Protein AF-0000000072589222 (afdb_homodimer)

Structure (mmCIF, N/CA/C/O backbone):
data_AF-0000000072589222-model_v1
#
loop_
_entity.id
_entity.type
_entity.pdbx_description
1 polymer 'DJ-1/PfpI family protein'
#
loop_
_atom_site.group_PDB
_atom_site.id
_atom_site.type_symbol
_atom_site.label_atom_id
_atom_site.label_alt_id
_atom_site.label_comp_id
_atom_site.label_asym_id
_atom_site.label_entity_id
_atom_site.label_seq_id
_atom_site.pdbx_PDB_ins_code
_atom_site.Cartn_x
_atom_site.Cartn_y
_atom_site.Cartn_z
_atom_site.occupancy
_atom_site.B_iso_or_equiv
_atom_site.auth_seq_id
_atom_site.auth_comp_id
_atom_site.auth_asym_id
_atom_site.auth_atom_id
_atom_site.pdbx_PDB_model_num
ATOM 1 N N . MET A 1 1 ? -36.094 -3.955 10.281 1 25.36 1 MET A N 1
ATOM 2 C CA . MET A 1 1 ? -35.562 -2.604 10.297 1 25.36 1 MET A CA 1
ATOM 3 C C . MET A 1 1 ? -34.875 -2.281 8.969 1 25.36 1 MET A C 1
ATOM 5 O O . MET A 1 1 ? -34.156 -3.121 8.414 1 25.36 1 MET A O 1
ATOM 9 N N . SER A 1 2 ? -35.438 -1.505 8.078 1 30.78 2 SER A N 1
ATOM 10 C CA . SER A 1 2 ? -35.094 -1.108 6.723 1 30.78 2 SER A CA 1
ATOM 11 C C . SER A 1 2 ? -33.594 -0.794 6.609 1 30.78 2 SER A C 1
ATOM 13 O O . SER A 1 2 ? -33 -0.174 7.504 1 30.78 2 SER A O 1
ATOM 15 N N . ALA A 1 3 ? -32.75 -1.677 6.184 1 41.47 3 ALA A N 1
ATOM 16 C CA . ALA A 1 3 ? -31.359 -1.342 5.984 1 41.47 3 ALA A CA 1
ATOM 17 C C . ALA A 1 3 ? -31.188 0.138 5.652 1 41.47 3 ALA A C 1
ATOM 19 O O . ALA A 1 3 ? -31.531 0.581 4.559 1 41.47 3 ALA A O 1
ATOM 20 N N . THR A 1 4 ? -31.688 1.06 6.32 1 39.47 4 THR A N 1
ATOM 21 C CA . THR A 1 4 ? -31.703 2.492 6.043 1 39.47 4 THR A CA 1
ATOM 22 C C . THR A 1 4 ? -30.438 2.914 5.305 1 39.47 4 THR A C 1
ATOM 24 O O . THR A 1 4 ? -29.328 2.76 5.824 1 39.47 4 THR A O 1
ATOM 27 N N . ALA A 1 5 ? -30.453 2.99 3.908 1 55.91 5 ALA A N 1
ATOM 28 C CA . ALA A 1 5 ? -29.469 3.211 2.846 1 55.91 5 ALA A CA 1
ATOM 29 C C . ALA A 1 5 ? -28.5 4.336 3.215 1 55.91 5 ALA A C 1
ATOM 31 O O . ALA A 1 5 ? -28.906 5.5 3.291 1 55.91 5 ALA A O 1
ATOM 32 N N . ARG A 1 6 ? -27.391 4.113 4.078 1 79.19 6 ARG A N 1
ATOM 33 C CA . ARG A 1 6 ? -26.406 5.129 4.43 1 79.19 6 ARG A CA 1
ATOM 34 C C . ARG A 1 6 ? -25.766 5.723 3.18 1 79.19 6 ARG A C 1
ATOM 36 O O . ARG A 1 6 ? -25.609 5.035 2.166 1 79.19 6 ARG A O 1
ATOM 43 N N . ARG A 1 7 ? -25.656 7.074 3.16 1 90.44 7 ARG A N 1
ATOM 44 C CA . ARG A 1 7 ? -25 7.75 2.051 1 90.44 7 ARG A CA 1
ATOM 45 C C . ARG A 1 7 ? -23.578 7.23 1.859 1 90.44 7 ARG A C 1
ATOM 47 O O . ARG A 1 7 ? -22.953 6.758 2.811 1 90.44 7 ARG A O 1
ATOM 54 N N . PRO A 1 8 ? -23.125 7.254 0.68 1 95.56 8 PRO A N 1
ATOM 55 C CA . PRO A 1 8 ? -21.734 6.824 0.454 1 95.56 8 PRO A CA 1
ATOM 56 C C . PRO A 1 8 ? -20.719 7.684 1.207 1 95.56 8 PRO A C 1
ATOM 58 O O . PRO A 1 8 ? -20.906 8.898 1.323 1 95.56 8 PRO A O 1
ATOM 61 N N . LEU A 1 9 ? -19.734 7.004 1.786 1 97.56 9 LEU A N 1
ATOM 62 C CA . LEU A 1 9 ? -18.609 7.727 2.369 1 97.56 9 LEU A CA 1
ATOM 63 C C . LEU A 1 9 ? -17.734 8.336 1.281 1 97.56 9 LEU A C 1
ATOM 65 O O . LEU A 1 9 ? -17.297 7.633 0.369 1 97.56 9 LEU A O 1
ATOM 69 N N . LYS A 1 10 ? -17.531 9.641 1.323 1 98.44 10 LYS A N 1
ATOM 70 C CA . LYS A 1 10 ? -16.656 10.328 0.386 1 98.44 10 LYS A CA 1
ATOM 71 C C . LYS A 1 10 ? -15.266 10.531 0.986 1 98.44 10 LYS A C 1
ATOM 73 O O . LYS A 1 10 ? -15.109 11.242 1.979 1 98.44 10 LYS A O 1
ATOM 78 N N . THR A 1 11 ? -14.312 9.875 0.414 1 98.75 11 THR A N 1
ATOM 79 C CA . THR A 1 11 ? -12.93 10.008 0.874 1 98.75 11 THR A CA 1
ATOM 80 C C . THR A 1 11 ? -12.055 10.633 -0.21 1 98.75 11 THR A C 1
ATOM 82 O O . THR A 1 11 ? -12.094 10.211 -1.366 1 98.75 11 THR A O 1
ATOM 85 N N . GLY A 1 12 ? -11.328 11.672 0.093 1 98.81 12 GLY A N 1
ATOM 86 C CA . GLY A 1 12 ? -10.352 12.289 -0.792 1 98.81 12 GLY A CA 1
ATOM 87 C C . GLY A 1 12 ? -8.922 11.914 -0.454 1 98.81 12 GLY A C 1
ATOM 88 O O . GLY A 1 12 ? -8.562 11.812 0.721 1 98.81 12 GLY A O 1
ATOM 89 N N . PHE A 1 13 ? -8.148 11.641 -1.458 1 98.88 13 PHE A N 1
ATOM 90 C CA . PHE A 1 13 ? -6.723 11.367 -1.36 1 98.88 13 PHE A CA 1
ATOM 91 C C . PHE A 1 13 ? -5.922 12.391 -2.15 1 98.88 13 PHE A C 1
ATOM 93 O O . PHE A 1 13 ? -6.105 12.539 -3.359 1 98.88 13 PHE A O 1
ATOM 100 N N . LEU A 1 14 ? -5.016 13.07 -1.516 1 98.88 14 LEU A N 1
ATOM 101 C CA . LEU A 1 14 ? -4.195 14.039 -2.234 1 98.88 14 LEU A CA 1
ATOM 102 C C . LEU A 1 14 ? -3.096 13.336 -3.025 1 98.88 14 LEU A C 1
ATOM 104 O O . LEU A 1 14 ? -2.238 12.664 -2.445 1 98.88 14 LEU A O 1
ATOM 108 N N . LEU A 1 15 ? -3.172 13.469 -4.293 1 98.81 15 LEU A N 1
ATOM 109 C CA . LEU A 1 15 ? -2.082 13.031 -5.156 1 98.81 15 LEU A CA 1
ATOM 110 C C . LEU A 1 15 ? -1.144 14.188 -5.48 1 98.81 15 LEU A C 1
ATOM 112 O O . LEU A 1 15 ? -1.459 15.352 -5.195 1 98.81 15 LEU A O 1
ATOM 116 N N . ALA A 1 16 ? 0.009 13.891 -5.957 1 98.81 16 ALA A N 1
ATOM 117 C CA . ALA A 1 16 ? 1.021 14.828 -6.441 1 98.81 16 ALA A CA 1
ATOM 118 C C . ALA A 1 16 ? 2.148 14.094 -7.16 1 98.81 16 ALA A C 1
ATOM 120 O O . ALA A 1 16 ? 2.43 12.93 -6.859 1 98.81 16 ALA A O 1
ATOM 121 N N . PRO A 1 17 ? 2.746 14.781 -8.211 1 98.56 17 PRO A N 1
ATOM 122 C CA . PRO A 1 17 ? 4.008 14.203 -8.68 1 98.56 17 PRO A CA 1
ATOM 123 C C . PRO A 1 17 ? 5 13.945 -7.551 1 98.56 17 PRO A C 1
ATOM 125 O O . PRO A 1 17 ? 5.293 14.852 -6.766 1 98.56 17 PRO A O 1
ATOM 128 N N . GLY A 1 18 ? 5.391 12.719 -7.387 1 98.06 18 GLY A N 1
ATOM 129 C CA . GLY A 1 18 ? 6.387 12.391 -6.375 1 98.06 18 GLY A CA 1
ATOM 130 C C . GLY A 1 18 ? 5.777 12.008 -5.039 1 98.06 18 GLY A C 1
ATOM 131 O O . GLY A 1 18 ? 6.496 11.82 -4.055 1 98.06 18 GLY A O 1
ATOM 132 N N . VAL A 1 19 ? 4.469 11.852 -5.012 1 98.44 19 VAL A N 1
ATOM 133 C CA . VAL A 1 19 ? 3.844 11.414 -3.768 1 98.44 19 VAL A CA 1
ATOM 134 C C . VAL A 1 19 ? 4.352 10.023 -3.396 1 98.44 19 VAL A C 1
ATOM 136 O O . VAL A 1 19 ? 4.543 9.172 -4.27 1 98.44 19 VAL A O 1
ATOM 139 N N . ALA A 1 20 ? 4.652 9.82 -2.094 1 97.56 20 ALA A N 1
ATOM 140 C CA . ALA A 1 20 ? 4.902 8.461 -1.628 1 97.56 20 ALA A CA 1
ATOM 141 C C . ALA A 1 20 ? 3.621 7.633 -1.647 1 97.56 20 ALA A C 1
ATOM 143 O O . ALA A 1 20 ? 2.834 7.672 -0.7 1 97.56 20 ALA A O 1
ATOM 144 N N . VAL A 1 21 ? 3.48 6.875 -2.619 1 96.38 21 VAL A N 1
ATOM 145 C CA . VAL A 1 21 ? 2.189 6.254 -2.898 1 96.38 21 VAL A CA 1
ATOM 146 C C . VAL A 1 21 ? 1.855 5.238 -1.809 1 96.38 21 VAL A C 1
ATOM 148 O O . VAL A 1 21 ? 0.686 5.043 -1.47 1 96.38 21 VAL A O 1
ATOM 151 N N . MET A 1 22 ? 2.879 4.625 -1.154 1 96.94 22 MET A N 1
ATOM 152 C CA . MET A 1 22 ? 2.65 3.656 -0.087 1 96.94 22 MET A CA 1
ATOM 153 C C . MET A 1 22 ? 1.888 4.289 1.071 1 96.94 22 MET A C 1
ATOM 155 O O . MET A 1 22 ? 1.197 3.598 1.819 1 96.94 22 MET A O 1
ATOM 159 N N . ASP A 1 23 ? 1.94 5.613 1.195 1 98 23 ASP A N 1
ATOM 160 C CA . ASP A 1 23 ? 1.307 6.324 2.301 1 98 23 ASP A CA 1
ATOM 161 C C . ASP A 1 23 ? -0.205 6.414 2.104 1 98 23 ASP A C 1
ATOM 163 O O . ASP A 1 23 ? -0.941 6.742 3.037 1 98 23 ASP A O 1
ATOM 167 N N . LEU A 1 24 ? -0.661 6.16 0.897 1 98.12 24 LEU A N 1
ATOM 168 C CA . LEU A 1 24 ? -2.07 6.355 0.579 1 98.12 24 LEU A CA 1
ATOM 169 C C . LEU A 1 24 ? -2.812 5.023 0.549 1 98.12 24 LEU A C 1
ATOM 171 O O . LEU A 1 24 ? -4.027 4.98 0.749 1 98.12 24 LEU A O 1
ATOM 175 N N . PHE A 1 25 ? -2.094 3.963 0.367 1 96.44 25 PHE A N 1
ATOM 176 C CA . PHE A 1 25 ? -2.73 2.725 -0.06 1 96.44 25 PHE A CA 1
ATOM 177 C C . PHE A 1 25 ? -3.457 2.059 1.103 1 96.44 25 PHE A C 1
ATOM 179 O O . PHE A 1 25 ? -4.492 1.415 0.91 1 96.44 25 PHE A O 1
ATOM 186 N N . GLY A 1 26 ? -2.887 2.201 2.322 1 97.56 26 GLY A N 1
ATOM 187 C CA . GLY A 1 26 ? -3.617 1.651 3.453 1 97.56 26 GLY A CA 1
ATOM 188 C C . GLY A 1 26 ? -5.02 2.209 3.586 1 97.56 26 GLY A C 1
ATOM 189 O O . GLY A 1 26 ? -5.992 1.453 3.646 1 97.56 26 GLY A O 1
ATOM 190 N N . ALA A 1 27 ? -5.117 3.51 3.559 1 98.69 27 ALA A N 1
ATOM 191 C CA . ALA A 1 27 ? -6.418 4.164 3.654 1 98.69 27 ALA A CA 1
ATOM 192 C C . ALA A 1 27 ? -7.273 3.859 2.43 1 98.69 27 ALA A C 1
ATOM 194 O O . ALA A 1 27 ? -8.484 3.658 2.545 1 98.69 27 ALA A O 1
ATOM 195 N N . HIS A 1 28 ? -6.637 3.85 1.26 1 98.62 28 HIS A N 1
ATOM 196 C CA . HIS A 1 28 ? -7.359 3.527 0.034 1 98.62 28 HIS A CA 1
ATOM 197 C C . HIS A 1 28 ? -7.996 2.145 0.118 1 98.62 28 HIS A C 1
ATOM 199 O O . HIS A 1 28 ? -9.156 1.965 -0.271 1 98.62 28 HIS A O 1
ATOM 205 N N . ALA A 1 29 ? -7.27 1.186 0.642 1 97.94 29 ALA A N 1
ATOM 206 C CA . ALA A 1 29 ? -7.797 -0.168 0.797 1 97.94 29 ALA A CA 1
ATOM 207 C C . ALA A 1 29 ? -8.961 -0.194 1.782 1 97.94 29 ALA A C 1
ATOM 209 O O . ALA A 1 29 ? -10.039 -0.712 1.471 1 97.94 29 ALA A O 1
ATOM 210 N N . VAL A 1 30 ? -8.766 0.419 2.934 1 98.62 30 VAL A N 1
ATOM 211 C CA . VAL A 1 30 ? -9.758 0.367 4.004 1 98.62 30 VAL A CA 1
ATOM 212 C C . VAL A 1 30 ? -11.055 1.014 3.537 1 98.62 30 VAL A C 1
ATOM 214 O O . VAL A 1 30 ? -12.117 0.386 3.576 1 98.62 30 VAL A O 1
ATOM 217 N N . PHE A 1 31 ? -10.977 2.197 3.027 1 98.69 31 PHE A N 1
ATOM 218 C CA . PHE A 1 31 ? -12.195 2.881 2.6 1 98.69 31 PHE A CA 1
ATOM 219 C C . PHE A 1 31 ? -12.742 2.254 1.326 1 98.69 31 PHE A C 1
ATOM 221 O O . PHE A 1 31 ? -13.961 2.211 1.126 1 98.69 31 PHE A O 1
ATOM 228 N N . GLY A 1 32 ? -11.859 1.776 0.474 1 97.69 32 GLY A N 1
ATOM 229 C CA . GLY A 1 32 ? -12.273 1.148 -0.768 1 97.69 32 GLY A CA 1
ATOM 230 C C . GLY A 1 32 ? -13.047 -0.14 -0.554 1 97.69 32 GLY A C 1
ATOM 231 O O . GLY A 1 32 ? -13.914 -0.492 -1.357 1 97.69 32 GLY A O 1
ATOM 232 N N . PHE A 1 33 ? -12.758 -0.86 0.523 1 96.62 33 PHE A N 1
ATOM 233 C CA . PHE A 1 33 ? -13.422 -2.129 0.797 1 96.62 33 PHE A CA 1
ATOM 234 C C . PHE A 1 33 ? -14.586 -1.932 1.761 1 96.62 33 PHE A C 1
ATOM 236 O O . PHE A 1 33 ? -15.328 -2.873 2.045 1 96.62 33 PHE A O 1
ATOM 243 N N . ALA A 1 34 ? -14.734 -0.696 2.277 1 96.25 34 ALA A N 1
ATOM 244 C CA . ALA A 1 34 ? -15.93 -0.373 3.053 1 96.25 34 ALA A CA 1
ATOM 245 C C . ALA A 1 34 ? -17.156 -0.254 2.148 1 96.25 34 ALA A C 1
ATOM 247 O O . ALA A 1 34 ? -17.062 0.28 1.04 1 96.25 34 ALA A O 1
ATOM 248 N N . PRO A 1 35 ? -18.297 -0.755 2.602 1 91.88 35 PRO A N 1
ATOM 249 C CA . PRO A 1 35 ? -19.5 -0.629 1.779 1 91.88 35 PRO A CA 1
ATOM 250 C C . PRO A 1 35 ? -19.891 0.825 1.524 1 91.88 35 PRO A C 1
ATOM 252 O O . PRO A 1 35 ? -19.734 1.675 2.404 1 91.88 35 PRO A O 1
ATOM 255 N N . GLN A 1 36 ? -20.375 1.144 0.3 1 94.06 36 GLN A N 1
ATOM 256 C CA . GLN A 1 36 ? -20.875 2.463 -0.059 1 94.06 36 GLN A CA 1
ATOM 257 C C . GLN A 1 36 ? -19.812 3.533 0.117 1 94.06 36 GLN A C 1
ATOM 259 O O . GLN A 1 36 ? -20.016 4.504 0.852 1 94.06 36 GLN A O 1
ATOM 264 N N . SER A 1 37 ? -18.781 3.352 -0.605 1 96.12 37 SER A N 1
ATOM 265 C CA . SER A 1 37 ? -17.672 4.281 -0.547 1 96.12 37 SER A CA 1
ATOM 266 C C . SER A 1 37 ? -17.391 4.91 -1.91 1 96.12 37 SER A C 1
ATOM 268 O O . SER A 1 37 ? -17.531 4.246 -2.941 1 96.12 37 SER A O 1
ATOM 270 N N . GLU A 1 38 ? -17.094 6.172 -1.915 1 97.5 38 GLU A N 1
ATOM 271 C CA . GLU A 1 38 ? -16.609 6.938 -3.064 1 97.5 38 GLU A CA 1
ATOM 272 C C . GLU A 1 38 ? -15.211 7.484 -2.826 1 97.5 38 GLU A C 1
ATOM 274 O O . GLU A 1 38 ? -14.984 8.234 -1.872 1 97.5 38 GLU A O 1
ATOM 279 N N . LEU A 1 39 ? -14.305 7.086 -3.658 1 98.56 39 LEU A N 1
ATOM 280 C CA . LEU A 1 39 ? -12.914 7.5 -3.518 1 98.56 39 LEU A CA 1
ATOM 281 C C . LEU A 1 39 ? -12.57 8.586 -4.531 1 98.56 39 LEU A C 1
ATOM 283 O O . LEU A 1 39 ? -12.836 8.438 -5.727 1 98.56 39 LEU A O 1
ATOM 287 N N . HIS A 1 40 ? -12.039 9.648 -4.098 1 98.75 40 HIS A N 1
ATOM 288 C CA . HIS A 1 40 ? -11.602 10.75 -4.941 1 98.75 40 HIS A CA 1
ATOM 289 C C . HIS A 1 40 ? -10.086 10.945 -4.852 1 98.75 40 HIS A C 1
ATOM 291 O O . HIS A 1 40 ? -9.57 11.352 -3.809 1 98.75 40 HIS A O 1
ATOM 297 N N . LEU A 1 41 ? -9.383 10.617 -5.91 1 98.81 41 LEU A N 1
ATOM 298 C CA . LEU A 1 41 ? -7.965 10.93 -6.031 1 98.81 41 LEU A CA 1
ATOM 299 C C . LEU A 1 41 ? -7.762 12.336 -6.574 1 98.81 41 LEU A C 1
ATOM 301 O O . LEU A 1 41 ? -8.102 12.617 -7.73 1 98.81 41 LEU A O 1
ATOM 305 N N . LEU A 1 42 ? -7.133 13.172 -5.773 1 98.88 42 LEU A N 1
ATOM 306 C CA . LEU A 1 42 ? -7.238 14.609 -5.98 1 98.88 42 LEU A CA 1
ATOM 307 C C . LEU A 1 42 ? -5.906 15.188 -6.445 1 98.88 42 LEU A C 1
ATOM 309 O O . LEU A 1 42 ? -4.871 14.953 -5.824 1 98.88 42 LEU A O 1
ATOM 313 N N . TRP A 1 43 ? -5.922 15.953 -7.508 1 98.88 43 TRP A N 1
ATOM 314 C CA . TRP A 1 43 ? -4.777 16.734 -7.961 1 98.88 43 TRP A CA 1
ATOM 315 C C . TRP A 1 43 ? -5.223 17.891 -8.859 1 98.88 43 TRP A C 1
ATOM 317 O O . TRP A 1 43 ? -6.422 18.094 -9.062 1 98.88 43 TRP A O 1
ATOM 327 N N . LYS A 1 44 ? -4.254 18.703 -9.312 1 98.75 44 LYS A N 1
ATOM 328 C CA . LYS A 1 44 ? -4.543 19.891 -10.109 1 98.75 44 LYS A CA 1
ATOM 329 C C . LYS A 1 44 ? -5.168 19.516 -11.453 1 98.75 44 LYS A C 1
ATOM 331 O O . LYS A 1 44 ? -6.082 20.188 -11.93 1 98.75 44 LYS A O 1
ATOM 336 N N . THR A 1 45 ? -4.605 18.484 -12.055 1 98.25 45 THR A N 1
ATOM 337 C CA . THR A 1 45 ? -5.074 17.969 -13.344 1 98.25 45 THR A CA 1
ATOM 338 C C . THR A 1 45 ? -5.234 16.453 -13.305 1 98.25 45 THR A C 1
ATOM 340 O O . THR A 1 45 ? -4.844 15.812 -12.336 1 98.25 45 THR A O 1
ATOM 343 N N . ARG A 1 46 ? -5.781 15.898 -14.305 1 97.75 46 ARG A N 1
ATOM 344 C CA . ARG A 1 46 ? -5.969 14.453 -14.383 1 97.75 46 ARG A CA 1
ATOM 345 C C . ARG A 1 46 ? -4.891 13.805 -15.242 1 97.75 46 ARG A C 1
ATOM 347 O O . ARG A 1 46 ? -4.977 12.617 -15.57 1 97.75 46 ARG A O 1
ATOM 354 N N . GLU A 1 47 ? -3.904 14.625 -15.633 1 97.69 47 GLU A N 1
ATOM 355 C CA . GLU A 1 47 ? -2.771 14.07 -16.359 1 97.69 47 GLU A CA 1
ATOM 356 C C . GLU A 1 47 ? -1.989 13.078 -15.5 1 97.69 47 GLU A C 1
ATOM 358 O O . GLU A 1 47 ? -1.855 13.273 -14.289 1 97.69 47 GLU A O 1
ATOM 363 N N . PRO A 1 48 ? -1.504 12.023 -16.141 1 97.56 48 PRO A N 1
ATOM 364 C CA . PRO A 1 48 ? -0.712 11.062 -15.359 1 97.56 48 PRO A CA 1
ATOM 365 C C . PRO A 1 48 ? 0.473 11.719 -14.648 1 97.56 48 PRO A C 1
ATOM 367 O O . PRO A 1 48 ? 1.11 12.617 -15.203 1 97.56 48 PRO A O 1
ATOM 370 N N . ILE A 1 49 ? 0.727 11.273 -13.477 1 98.31 49 ILE A N 1
ATOM 371 C CA . ILE A 1 49 ? 1.91 11.664 -12.719 1 98.31 49 ILE A CA 1
ATOM 372 C C . ILE A 1 49 ? 2.652 10.414 -12.242 1 98.31 49 ILE A C 1
ATOM 374 O O . ILE A 1 49 ? 2.125 9.305 -12.328 1 98.31 49 ILE A O 1
ATOM 378 N N . SER A 1 50 ? 3.873 10.625 -11.828 1 98.12 50 SER A N 1
ATOM 379 C CA . SER A 1 50 ? 4.656 9.516 -11.289 1 98.12 50 SER A CA 1
ATOM 380 C C . SER A 1 50 ? 4.852 9.656 -9.781 1 98.12 50 SER A C 1
ATOM 382 O O . SER A 1 50 ? 5.258 10.719 -9.305 1 98.12 50 SER A O 1
ATOM 384 N N . ALA A 1 51 ? 4.523 8.625 -9.055 1 97.62 51 ALA A N 1
ATOM 385 C CA . ALA A 1 51 ? 4.688 8.57 -7.602 1 97.62 51 ALA A CA 1
ATOM 386 C C . ALA A 1 51 ? 6.129 8.25 -7.223 1 97.62 51 ALA A C 1
ATOM 388 O O . ALA A 1 51 ? 7.016 8.227 -8.086 1 97.62 51 ALA A O 1
ATOM 389 N N . LEU A 1 52 ? 6.367 8.164 -5.902 1 95.44 52 LEU A N 1
ATOM 390 C CA . LEU A 1 52 ? 7.625 7.703 -5.324 1 95.44 52 LEU A CA 1
ATOM 391 C C . LEU A 1 52 ? 7.402 6.5 -4.418 1 95.44 52 LEU A C 1
ATOM 393 O O . LEU A 1 52 ? 6.605 6.562 -3.48 1 95.44 52 LEU A O 1
ATOM 397 N N . PRO A 1 53 ? 8.289 5.438 -4.699 1 96 53 PRO A N 1
ATOM 398 C CA . PRO A 1 53 ? 9.062 5.141 -5.91 1 96 53 PRO A CA 1
ATOM 399 C C . PRO A 1 53 ? 8.211 5.207 -7.18 1 96 53 PRO A C 1
ATOM 401 O O . PRO A 1 53 ? 6.984 5.328 -7.098 1 96 53 PRO A O 1
ATOM 404 N N . PRO A 1 54 ? 8.805 5.148 -8.336 1 96.62 54 PRO A N 1
ATOM 405 C CA . PRO A 1 54 ? 8.078 5.41 -9.578 1 96.62 54 PRO A CA 1
ATOM 406 C C . PRO A 1 54 ? 6.898 4.457 -9.781 1 96.62 54 PRO A C 1
ATOM 408 O O . PRO A 1 54 ? 7.078 3.236 -9.773 1 96.62 54 PRO A O 1
ATOM 411 N N . PHE A 1 55 ? 5.781 4.992 -9.922 1 97.5 55 PHE A N 1
ATOM 412 C CA . PHE A 1 55 ? 4.488 4.355 -10.141 1 97.5 55 PHE A CA 1
ATOM 413 C C . PHE A 1 55 ? 3.537 5.301 -10.859 1 97.5 55 PHE A C 1
ATOM 415 O O . PHE A 1 55 ? 3.111 6.312 -10.297 1 97.5 55 PHE A O 1
ATOM 422 N N . PRO A 1 56 ? 3.246 5.023 -12.18 1 98.31 56 PRO A N 1
ATOM 423 C CA . PRO A 1 56 ? 2.354 5.93 -12.906 1 98.31 56 PRO A CA 1
ATOM 424 C C . PRO A 1 56 ? 0.915 5.875 -12.398 1 98.31 56 PRO A C 1
ATOM 426 O O . PRO A 1 56 ? 0.293 4.809 -12.406 1 98.31 56 PRO A O 1
ATOM 429 N N . ILE A 1 57 ? 0.385 7.004 -11.953 1 98.44 57 ILE A N 1
ATOM 430 C CA . ILE A 1 57 ? -0.967 7.137 -11.422 1 98.44 57 ILE A CA 1
ATOM 431 C C . ILE A 1 57 ? -1.615 8.406 -11.977 1 98.44 57 ILE A C 1
ATOM 433 O O . ILE A 1 57 ? -0.946 9.227 -12.609 1 98.44 57 ILE A O 1
ATOM 437 N N . ALA A 1 58 ? -2.924 8.5 -11.789 1 98.56 58 ALA A N 1
ATOM 438 C CA . ALA A 1 58 ? -3.639 9.695 -12.227 1 98.56 58 ALA A CA 1
ATOM 439 C C . ALA A 1 58 ? -4.766 10.047 -11.258 1 98.56 58 ALA A C 1
ATOM 441 O O . ALA A 1 58 ? -5.352 9.164 -10.633 1 98.56 58 ALA A O 1
ATOM 442 N N . ALA A 1 59 ? -5.016 11.359 -11.227 1 98.56 59 ALA A N 1
ATOM 443 C CA . ALA A 1 59 ? -6.148 11.828 -10.43 1 98.56 59 ALA A CA 1
ATOM 444 C C . ALA A 1 59 ? -7.473 11.469 -11.102 1 98.56 59 ALA A C 1
ATOM 446 O O . ALA A 1 59 ? -7.547 11.375 -12.328 1 98.56 59 ALA A O 1
ATOM 447 N N . THR A 1 60 ? -8.461 11.258 -10.266 1 98.56 60 THR A N 1
ATOM 448 C CA . THR A 1 60 ? -9.812 11.047 -10.781 1 98.56 60 THR A CA 1
ATOM 449 C C . THR A 1 60 ? -10.633 12.32 -10.672 1 98.56 60 THR A C 1
ATOM 451 O O . THR A 1 60 ? -11.68 12.445 -11.312 1 98.56 60 THR A O 1
ATOM 454 N N . THR A 1 61 ? -10.227 13.211 -9.836 1 98.62 61 THR A N 1
ATOM 455 C CA . THR A 1 61 ? -10.93 14.453 -9.523 1 98.62 61 THR A CA 1
ATOM 456 C C . THR A 1 61 ? -9.945 15.609 -9.391 1 98.62 61 THR A C 1
ATOM 458 O O . THR A 1 61 ? -8.906 15.469 -8.742 1 98.62 61 THR A O 1
ATOM 461 N N . THR A 1 62 ? -10.25 16.734 -10 1 98.69 62 THR A N 1
ATOM 462 C CA . THR A 1 62 ? -9.383 17.891 -9.859 1 98.69 62 THR A CA 1
ATOM 463 C C . THR A 1 62 ? -9.703 18.656 -8.578 1 98.69 62 THR A C 1
ATOM 465 O O . THR A 1 62 ? -10.742 18.422 -7.957 1 98.69 62 THR A O 1
ATOM 468 N N . PHE A 1 63 ? -8.812 19.578 -8.18 1 98.5 63 PHE A N 1
ATOM 469 C CA . PHE A 1 63 ? -9.07 20.453 -7.035 1 98.5 63 PHE A CA 1
ATOM 470 C C . PHE A 1 63 ? -10.383 21.203 -7.203 1 98.5 63 PHE A C 1
ATOM 472 O O . PHE A 1 63 ? -11.164 21.312 -6.254 1 98.5 63 PHE A O 1
ATOM 479 N N . ALA A 1 64 ? -10.672 21.641 -8.398 1 97.44 64 ALA A N 1
ATOM 480 C CA . ALA A 1 64 ? -11.867 22.438 -8.703 1 97.44 64 ALA A CA 1
ATOM 481 C C . ALA A 1 64 ? -13.133 21.594 -8.57 1 97.44 64 ALA A C 1
ATOM 483 O O . ALA A 1 64 ? -14.195 22.109 -8.219 1 97.44 64 ALA A O 1
ATOM 484 N N . ASP A 1 65 ? -13.016 20.297 -8.773 1 97.94 65 ASP A N 1
ATOM 485 C CA . ASP A 1 65 ? -14.18 19.422 -8.82 1 97.94 65 ASP A CA 1
ATOM 486 C C . ASP A 1 65 ? -14.344 18.656 -7.508 1 97.94 65 ASP A C 1
ATOM 488 O O . ASP A 1 65 ? -15.273 17.844 -7.367 1 97.94 65 ASP A O 1
ATOM 492 N N . CYS A 1 66 ? -13.438 18.797 -6.59 1 97.81 66 CYS A N 1
ATOM 493 C CA . CYS A 1 66 ? -13.477 18.078 -5.328 1 97.81 66 CYS A CA 1
ATOM 494 C C . CYS A 1 66 ? -14.789 18.344 -4.59 1 97.81 66 CYS A C 1
ATOM 496 O O . CYS A 1 66 ? -15.203 19.484 -4.453 1 97.81 66 CYS A O 1
ATOM 498 N N . PRO A 1 67 ? -15.438 17.297 -4.113 1 96.31 67 PRO A N 1
ATOM 499 C CA . PRO A 1 67 ? -16.625 17.531 -3.291 1 96.31 67 PRO A CA 1
ATOM 500 C C . PRO A 1 67 ? -16.359 18.469 -2.115 1 96.31 67 PRO A C 1
ATOM 502 O O . PRO A 1 67 ? -15.281 18.406 -1.508 1 96.31 67 PRO A O 1
ATOM 505 N N . ASP A 1 68 ? -17.312 19.25 -1.739 1 91.56 68 ASP A N 1
ATOM 506 C CA . ASP A 1 68 ? -17.156 20.234 -0.673 1 91.56 68 ASP A CA 1
ATOM 507 C C . ASP A 1 68 ? -16.953 19.547 0.677 1 91.56 68 ASP A C 1
ATOM 509 O O . ASP A 1 68 ? -16.125 19.984 1.482 1 91.56 68 ASP A O 1
ATOM 513 N N . GLU A 1 69 ? -17.719 18.5 0.84 1 95 69 GLU A N 1
ATOM 514 C CA . GLU A 1 69 ? -17.609 17.797 2.113 1 95 69 GLU A CA 1
ATOM 515 C C . GLU A 1 69 ? -17.094 16.375 1.918 1 95 69 GLU A C 1
ATOM 517 O O . GLU A 1 69 ? -17.656 15.602 1.157 1 95 69 GLU A O 1
ATOM 522 N N . LEU A 1 70 ? -15.984 16.156 2.531 1 98.19 70 LEU A N 1
ATOM 523 C CA . LEU A 1 70 ? -15.406 14.82 2.592 1 98.19 70 LEU A CA 1
ATOM 524 C C . LEU A 1 70 ? -15.594 14.203 3.973 1 98.19 70 LEU A C 1
ATOM 526 O O . LEU A 1 70 ? -15.547 14.906 4.984 1 98.19 70 LEU A O 1
ATOM 530 N N . ASP A 1 71 ? -15.875 12.914 3.961 1 98.69 71 ASP A N 1
ATOM 531 C CA . ASP A 1 71 ? -15.883 12.203 5.238 1 98.69 71 ASP A CA 1
ATOM 532 C C . ASP A 1 71 ? -14.469 12.016 5.773 1 98.69 71 ASP A C 1
ATOM 534 O O . ASP A 1 71 ? -14.25 12.031 6.984 1 98.69 71 ASP A O 1
ATOM 538 N N . ALA A 1 72 ? -13.523 11.82 4.887 1 98.81 72 ALA A N 1
ATOM 539 C CA . ALA A 1 72 ? -12.109 11.711 5.234 1 98.81 72 ALA A CA 1
ATOM 540 C C . ALA A 1 72 ? -11.234 12.32 4.145 1 98.81 72 ALA A C 1
ATOM 542 O O . ALA A 1 72 ? -11.508 12.164 2.955 1 98.81 72 ALA A O 1
ATOM 543 N N . PHE A 1 73 ? -10.25 13.07 4.539 1 98.94 73 PHE A N 1
ATOM 544 C CA . PHE A 1 73 ? -9.234 13.641 3.656 1 98.94 73 PHE A CA 1
ATOM 545 C C . PHE A 1 73 ? -7.848 13.133 4.023 1 98.94 73 PHE A C 1
ATOM 547 O O . PHE A 1 73 ? -7.359 13.383 5.125 1 98.94 73 PHE A O 1
ATOM 554 N N . VAL A 1 74 ? -7.195 12.391 3.113 1 98.94 74 VAL A N 1
ATOM 555 C CA . VAL A 1 74 ? -5.965 11.656 3.393 1 98.94 74 VAL A CA 1
ATOM 556 C C . VAL A 1 74 ? -4.789 12.336 2.689 1 98.94 74 VAL A C 1
ATOM 558 O O . VAL A 1 74 ? -4.832 12.57 1.48 1 98.94 74 VAL A O 1
ATOM 561 N N . VAL A 1 75 ? -3.729 12.617 3.455 1 98.94 75 VAL A N 1
ATOM 562 C CA . VAL A 1 75 ? -2.541 13.297 2.947 1 98.94 75 VAL A CA 1
ATOM 563 C C . VAL A 1 75 ? -1.293 12.492 3.297 1 98.94 75 VAL A C 1
ATOM 565 O O . VAL A 1 75 ? -0.997 12.273 4.473 1 98.94 75 VAL A O 1
ATOM 568 N N . GLY A 1 76 ? -0.579 11.984 2.281 1 98.62 76 GLY A N 1
ATOM 569 C CA . GLY A 1 76 ? 0.705 11.32 2.438 1 98.62 76 GLY A CA 1
ATOM 570 C C . GLY A 1 76 ? 1.885 12.219 2.125 1 98.62 76 GLY A C 1
ATOM 571 O O . GLY A 1 76 ? 1.712 13.422 1.881 1 98.62 76 GLY A O 1
ATOM 572 N N . ALA A 1 77 ? 3.09 11.68 2.139 1 98.56 77 ALA A N 1
ATOM 573 C CA . ALA A 1 77 ? 4.312 12.445 1.913 1 98.56 77 ALA A CA 1
ATOM 574 C C . ALA A 1 77 ? 4.398 12.93 0.469 1 98.56 77 ALA A C 1
ATOM 576 O O . ALA A 1 77 ? 4.105 12.18 -0.463 1 98.56 77 ALA A O 1
ATOM 577 N N . VAL A 1 78 ? 4.719 14.195 0.3 1 98.69 78 VAL A N 1
ATOM 578 C CA . VAL A 1 78 ? 4.926 14.812 -1.007 1 98.69 78 VAL A CA 1
ATOM 579 C C . VAL A 1 78 ? 6.266 15.547 -1.025 1 98.69 78 VAL A C 1
ATOM 581 O O . VAL A 1 78 ? 6.812 15.883 0.029 1 98.69 78 VAL A O 1
ATOM 584 N N . PRO A 1 79 ? 6.77 15.789 -2.201 1 98.69 79 PRO A N 1
ATOM 585 C CA . PRO A 1 79 ? 8.078 16.453 -2.279 1 98.69 79 PRO A CA 1
ATOM 586 C C . PRO A 1 79 ? 8.023 17.922 -1.868 1 98.69 79 PRO A C 1
ATOM 588 O O . PRO A 1 79 ? 6.934 18.5 -1.77 1 98.69 79 PRO A O 1
ATOM 591 N N . ALA A 1 80 ? 9.234 18.438 -1.662 1 98.75 80 ALA A N 1
ATOM 592 C CA . ALA A 1 80 ? 9.414 19.797 -1.132 1 98.75 80 ALA A CA 1
ATOM 593 C C . ALA A 1 80 ? 8.727 20.828 -2.02 1 98.75 80 ALA A C 1
ATOM 595 O O . ALA A 1 80 ? 8.141 21.781 -1.521 1 98.75 80 ALA A O 1
ATOM 596 N N . ASP A 1 81 ? 8.828 20.641 -3.346 1 98.69 81 ASP A N 1
ATOM 597 C CA . ASP A 1 81 ? 8.266 21.625 -4.254 1 98.69 81 ASP A CA 1
ATOM 598 C C . ASP A 1 81 ? 6.738 21.625 -4.184 1 98.69 81 ASP A C 1
ATOM 600 O O . ASP A 1 81 ? 6.102 22.672 -4.391 1 98.69 81 ASP A O 1
ATOM 604 N N . VAL A 1 82 ? 6.129 20.469 -3.869 1 98.81 82 VAL A N 1
ATOM 605 C CA . VAL A 1 82 ? 4.688 20.375 -3.676 1 98.81 82 VAL A CA 1
ATOM 606 C C . VAL A 1 82 ? 4.297 21.047 -2.361 1 98.81 82 VAL A C 1
ATOM 608 O O . VAL A 1 82 ? 3.309 21.781 -2.303 1 98.81 82 VAL A O 1
ATOM 611 N N . ILE A 1 83 ? 5.07 20.844 -1.317 1 98.75 83 ILE A N 1
ATOM 612 C CA . ILE A 1 83 ? 4.824 21.469 -0.023 1 98.75 83 ILE A CA 1
ATOM 613 C C . ILE A 1 83 ? 4.902 22.984 -0.161 1 98.75 83 ILE A C 1
ATOM 615 O O . ILE A 1 83 ? 4.145 23.719 0.489 1 98.75 83 ILE A O 1
ATOM 619 N N . ALA A 1 84 ? 5.746 23.469 -1.056 1 98.31 84 ALA A N 1
ATOM 620 C CA . ALA A 1 84 ? 5.988 24.906 -1.209 1 98.31 84 ALA A CA 1
ATOM 621 C C . ALA A 1 84 ? 4.961 25.547 -2.141 1 98.31 84 ALA A C 1
ATOM 623 O O . ALA A 1 84 ? 4.938 26.766 -2.311 1 98.31 84 ALA A O 1
ATOM 624 N N . ASP A 1 85 ? 4.152 24.75 -2.768 1 98.5 85 ASP A N 1
ATOM 625 C CA . ASP A 1 85 ? 3.207 25.234 -3.773 1 98.5 85 ASP A CA 1
ATOM 626 C C . ASP A 1 85 ? 1.986 25.875 -3.123 1 98.5 85 ASP A C 1
ATOM 628 O O . ASP A 1 85 ? 1.18 25.188 -2.49 1 98.5 85 ASP A O 1
ATOM 632 N N . ASP A 1 86 ? 1.789 27.141 -3.383 1 97.88 86 ASP A N 1
ATOM 633 C CA . ASP A 1 86 ? 0.729 27.906 -2.732 1 97.88 86 ASP A CA 1
ATOM 634 C C . ASP A 1 86 ? -0.648 27.359 -3.102 1 97.88 86 ASP A C 1
ATOM 636 O O . ASP A 1 86 ? -1.574 27.406 -2.289 1 97.88 86 ASP A O 1
ATOM 640 N N . GLU A 1 87 ? -0.772 26.922 -4.297 1 98.44 87 GLU A N 1
ATOM 641 C CA . GLU A 1 87 ? -2.051 26.359 -4.719 1 98.44 87 GLU A CA 1
ATOM 642 C C . GLU A 1 87 ? -2.383 25.094 -3.936 1 98.44 87 GLU A C 1
ATOM 644 O O . GLU A 1 87 ? -3.527 24.891 -3.523 1 98.44 87 GLU A O 1
ATOM 649 N N . VAL A 1 88 ? -1.374 24.234 -3.713 1 98.75 88 VAL A N 1
ATOM 650 C CA . VAL A 1 88 ? -1.563 23 -2.961 1 98.75 88 VAL A CA 1
ATOM 651 C C . VAL A 1 88 ? -1.896 23.328 -1.507 1 98.75 88 VAL A C 1
ATOM 653 O O . VAL A 1 88 ? -2.836 22.766 -0.938 1 98.75 88 VAL A O 1
ATOM 656 N N . ILE A 1 89 ? -1.188 24.266 -0.907 1 98.38 89 ILE A N 1
ATOM 657 C CA . ILE A 1 89 ? -1.399 24.641 0.483 1 98.38 89 ILE A CA 1
ATOM 658 C C . ILE A 1 89 ? -2.82 25.188 0.659 1 98.38 89 ILE A C 1
ATOM 660 O O . ILE A 1 89 ? -3.52 24.797 1.601 1 98.38 89 ILE A O 1
ATOM 664 N N . ALA A 1 90 ? -3.23 26.047 -0.267 1 97.81 90 ALA A N 1
ATOM 665 C CA . ALA A 1 90 ? -4.57 26.625 -0.193 1 97.81 90 ALA A CA 1
ATOM 666 C C . ALA A 1 90 ? -5.641 25.547 -0.297 1 97.81 90 ALA A C 1
ATOM 668 O O . ALA A 1 90 ? -6.629 25.562 0.438 1 97.81 90 ALA A O 1
ATOM 669 N N . PHE A 1 91 ? -5.457 24.641 -1.163 1 98.62 91 PHE A N 1
ATOM 670 C CA . PHE A 1 91 ? -6.402 23.547 -1.349 1 98.62 91 PHE A CA 1
ATOM 671 C C . PHE A 1 91 ? -6.488 22.688 -0.094 1 98.62 91 PHE A C 1
ATOM 673 O O . PHE A 1 91 ? -7.582 22.359 0.369 1 98.62 91 PHE A O 1
ATOM 680 N N . VAL A 1 92 ? -5.316 22.266 0.427 1 98.56 92 VAL A N 1
ATOM 681 C CA . VAL A 1 92 ? -5.254 21.422 1.613 1 98.56 92 VAL A CA 1
ATOM 682 C C . VAL A 1 92 ? -5.93 22.125 2.787 1 98.56 92 VAL A C 1
ATOM 684 O O . VAL A 1 92 ? -6.723 21.516 3.512 1 98.56 92 VAL A O 1
ATOM 687 N N . ARG A 1 93 ? -5.672 23.391 2.973 1 96.88 93 ARG A N 1
ATOM 688 C CA . ARG A 1 93 ? -6.297 24.156 4.043 1 96.88 93 ARG A CA 1
ATOM 689 C C . ARG A 1 93 ? -7.816 24.156 3.904 1 96.88 93 ARG A C 1
ATOM 691 O O . ARG A 1 93 ? -8.531 23.922 4.879 1 96.88 93 ARG A O 1
ATOM 698 N N . ARG A 1 94 ? -8.258 24.406 2.75 1 96.75 94 ARG A N 1
ATOM 699 C CA . ARG A 1 94 ? -9.695 24.484 2.484 1 96.75 94 ARG A CA 1
ATOM 700 C C . ARG A 1 94 ? -10.367 23.125 2.705 1 96.75 94 ARG A C 1
ATOM 702 O O . ARG A 1 94 ? -11.375 23.047 3.404 1 96.75 94 ARG A O 1
ATOM 709 N N . GLN A 1 95 ? -9.812 22.094 2.133 1 96.81 95 GLN A N 1
ATOM 710 C CA . GLN A 1 95 ? -10.461 20.781 2.176 1 96.81 95 GLN A CA 1
ATOM 711 C C . GLN A 1 95 ? -10.383 20.188 3.574 1 96.81 95 GLN A C 1
ATOM 713 O O . GLN A 1 95 ? -11.32 19.516 4.016 1 96.81 95 GLN A O 1
ATOM 718 N N . ALA A 1 96 ? -9.266 20.391 4.234 1 96.38 96 ALA A N 1
ATOM 719 C CA . ALA A 1 96 ? -9.141 19.875 5.598 1 96.38 96 ALA A CA 1
ATOM 720 C C . ALA A 1 96 ? -10.156 20.531 6.527 1 96.38 96 ALA A C 1
ATOM 722 O O . ALA A 1 96 ? -10.688 19.891 7.434 1 96.38 96 ALA A O 1
ATOM 723 N N . SER A 1 97 ? -10.445 21.781 6.32 1 93.19 97 SER A N 1
ATOM 724 C CA . SER A 1 97 ? -11.398 22.516 7.164 1 93.19 97 SER A CA 1
ATOM 725 C C . SER A 1 97 ? -12.82 22 6.953 1 93.19 97 SER A C 1
ATOM 727 O O . SER A 1 97 ? -13.672 22.172 7.824 1 93.19 97 SER A O 1
ATOM 729 N N . ARG A 1 98 ? -13.031 21.359 5.898 1 94.81 98 ARG A N 1
ATOM 730 C CA . ARG A 1 98 ? -14.383 20.938 5.555 1 94.81 98 ARG A CA 1
ATOM 731 C C . ARG A 1 98 ? -14.547 19.438 5.73 1 94.81 98 ARG A C 1
ATOM 733 O O . ARG A 1 98 ? -15.672 18.922 5.754 1 94.81 98 ARG A O 1
ATOM 740 N N . ALA A 1 99 ? -13.453 18.734 5.82 1 97.94 99 ALA A N 1
ATOM 741 C CA . ALA A 1 99 ? -13.516 17.281 5.973 1 97.94 99 ALA A CA 1
ATOM 742 C C . ALA A 1 99 ? -13.922 16.891 7.395 1 97.94 99 ALA A C 1
ATOM 744 O O . ALA A 1 99 ? -13.516 17.547 8.359 1 97.94 99 ALA A O 1
ATOM 745 N N . ARG A 1 100 ? -14.711 15.875 7.547 1 98.56 100 ARG A N 1
ATOM 746 C CA . ARG A 1 100 ? -15.078 15.383 8.875 1 98.56 100 ARG A CA 1
ATOM 747 C C . ARG A 1 100 ? -13.859 14.852 9.617 1 98.56 100 ARG A C 1
ATOM 749 O O . ARG A 1 100 ? -13.711 15.086 10.82 1 98.56 100 ARG A O 1
ATOM 756 N N . TYR A 1 101 ? -13 14.086 8.93 1 98.88 101 TYR A N 1
ATOM 757 C CA . TYR A 1 101 ? -11.742 13.602 9.484 1 98.88 101 TYR A CA 1
ATOM 758 C C . TYR A 1 101 ? -10.578 13.891 8.531 1 98.88 101 TYR A C 1
ATOM 760 O O . TYR A 1 101 ? -10.742 13.852 7.312 1 98.88 101 TYR A O 1
ATOM 768 N N . VAL A 1 102 ? -9.453 14.25 9.078 1 98.88 102 VAL A N 1
ATOM 769 C CA . VAL A 1 102 ? -8.203 14.461 8.344 1 98.88 102 VAL A CA 1
ATOM 770 C C . VAL A 1 102 ? -7.172 13.422 8.781 1 98.88 102 VAL A C 1
ATOM 772 O O . VAL A 1 102 ? -6.957 13.211 9.977 1 98.88 102 VAL A O 1
ATOM 775 N N . ILE A 1 103 ? -6.602 12.766 7.805 1 98.94 103 ILE A N 1
ATOM 776 C CA . ILE A 1 103 ? -5.602 11.734 8.047 1 98.94 103 ILE A CA 1
ATOM 777 C C . ILE A 1 103 ? -4.27 12.141 7.426 1 98.94 103 ILE A C 1
ATOM 779 O O . ILE A 1 103 ? -4.184 12.352 6.211 1 98.94 103 ILE A O 1
ATOM 783 N N . GLY A 1 104 ? -3.248 12.352 8.227 1 98.75 104 GLY A N 1
ATOM 784 C CA . GLY A 1 104 ? -1.891 12.602 7.766 1 98.75 104 GLY A CA 1
ATOM 785 C C . GLY A 1 104 ? -0.955 11.43 8.008 1 98.75 104 GLY A C 1
ATOM 786 O O . GLY A 1 104 ? -0.851 10.938 9.133 1 98.75 104 GLY A O 1
ATOM 787 N N . ILE A 1 105 ? -0.301 10.984 6.973 1 98.44 105 ILE A N 1
ATOM 788 C CA . ILE A 1 105 ? 0.569 9.82 7.062 1 98.44 105 ILE A CA 1
ATOM 789 C C . ILE A 1 105 ? 1.995 10.203 6.68 1 98.44 105 ILE A C 1
ATOM 791 O O . ILE A 1 105 ? 2.211 10.891 5.68 1 98.44 105 ILE A O 1
ATOM 795 N N . CYS A 1 106 ? 3.012 9.68 7.449 1 97.5 106 CYS A N 1
ATOM 796 C CA . CYS A 1 106 ? 4.422 9.914 7.148 1 97.5 106 CYS A CA 1
ATOM 797 C C . CYS A 1 106 ? 4.688 11.391 6.895 1 97.5 106 CYS A C 1
ATOM 799 O O . CYS A 1 106 ? 4.289 12.242 7.695 1 97.5 106 CYS A O 1
ATOM 801 N N . GLY A 1 107 ? 5.422 11.758 5.906 1 97.56 107 GLY A N 1
ATOM 802 C CA . GLY A 1 107 ? 5.781 13.133 5.609 1 97.56 107 GLY A CA 1
ATOM 803 C C . GLY A 1 107 ? 4.594 13.984 5.207 1 97.56 107 GLY A C 1
ATOM 804 O O . GLY A 1 107 ? 4.695 15.211 5.141 1 97.56 107 GLY A O 1
ATOM 805 N N . GLY A 1 108 ? 3.422 13.367 4.992 1 98.31 108 GLY A N 1
ATOM 806 C CA . GLY A 1 108 ? 2.227 14.141 4.695 1 98.31 108 GLY A CA 1
ATOM 807 C C . GLY A 1 108 ? 1.834 15.086 5.816 1 98.31 108 GLY A C 1
ATOM 808 O O . GLY A 1 108 ? 1.181 16.094 5.578 1 98.31 108 GLY A O 1
ATOM 809 N N . VAL A 1 109 ? 2.248 14.789 6.996 1 98.62 109 VAL A N 1
ATOM 810 C CA . VAL A 1 109 ? 1.949 15.609 8.164 1 98.62 109 VAL A CA 1
ATOM 811 C C . VAL A 1 109 ? 2.674 16.953 8.055 1 98.62 109 VAL A C 1
ATOM 813 O O . VAL A 1 109 ? 2.182 17.969 8.547 1 98.62 109 VAL A O 1
ATOM 816 N N . LEU A 1 110 ? 3.836 17 7.371 1 98.62 110 LEU A N 1
ATOM 817 C CA . LEU A 1 110 ? 4.535 18.25 7.137 1 98.62 110 LEU A CA 1
ATOM 818 C C . LEU A 1 110 ? 3.67 19.219 6.324 1 98.62 110 LEU A C 1
ATOM 820 O O . LEU A 1 110 ? 3.641 20.406 6.602 1 98.62 110 LEU A O 1
ATOM 824 N N . LEU A 1 111 ? 2.996 18.641 5.285 1 98.75 111 LEU A N 1
ATOM 825 C CA . LEU A 1 111 ? 2.135 19.484 4.461 1 98.75 111 LEU A CA 1
ATOM 826 C C . LEU A 1 111 ? 0.965 20.016 5.273 1 98.75 111 LEU A C 1
ATOM 828 O O . LEU A 1 111 ? 0.58 21.188 5.113 1 98.75 111 LEU A O 1
ATOM 832 N N . LEU A 1 112 ? 0.388 19.219 6.176 1 98.69 112 LEU A N 1
ATOM 833 C CA . LEU A 1 112 ? -0.662 19.688 7.074 1 98.69 112 LEU A CA 1
ATOM 834 C C . LEU A 1 112 ? -0.149 20.812 7.973 1 98.69 112 LEU A C 1
ATOM 836 O O . LEU A 1 112 ? -0.852 21.797 8.203 1 98.69 112 LEU A O 1
ATOM 840 N N . GLY A 1 113 ? 1.062 20.609 8.477 1 98.5 113 GLY A N 1
ATOM 841 C CA . GLY A 1 113 ? 1.684 21.656 9.266 1 98.5 113 GLY A CA 1
ATOM 842 C C . GLY A 1 113 ? 1.918 22.938 8.484 1 98.5 113 GLY A C 1
ATOM 843 O O . GLY A 1 113 ? 1.618 24.031 8.969 1 98.5 113 GLY A O 1
ATOM 844 N N . ALA A 1 114 ? 2.455 22.781 7.27 1 98.25 114 ALA A N 1
ATOM 845 C CA . ALA A 1 114 ? 2.689 23.922 6.383 1 98.25 114 ALA A CA 1
ATOM 846 C C . ALA A 1 114 ? 1.405 24.719 6.16 1 98.25 114 ALA A C 1
ATOM 848 O O . ALA A 1 114 ? 1.443 25.938 6.016 1 98.25 114 ALA A O 1
ATOM 849 N N . ALA A 1 115 ? 0.307 24 6.184 1 98 115 ALA A N 1
ATOM 850 C CA . ALA A 1 115 ? -0.998 24.609 5.934 1 98 115 ALA A CA 1
ATOM 851 C C . ALA A 1 115 ? -1.591 25.188 7.215 1 98 115 ALA A C 1
ATOM 853 O O . ALA A 1 115 ? -2.699 25.734 7.207 1 98 115 ALA A O 1
ATOM 854 N N . GLY A 1 116 ? -0.896 25.031 8.344 1 97.69 116 GLY A N 1
ATOM 855 C CA . GLY A 1 116 ? -1.326 25.625 9.609 1 97.69 116 GLY A CA 1
ATOM 856 C C . GLY A 1 116 ? -2.332 24.766 10.352 1 97.69 116 GLY A C 1
ATOM 857 O O . GLY A 1 116 ? -2.988 25.234 11.281 1 97.69 116 GLY A O 1
ATOM 858 N N . LEU A 1 117 ? -2.424 23.516 10.008 1 98.12 117 LEU A N 1
ATOM 859 C CA . LEU A 1 117 ? -3.506 22.672 10.5 1 98.12 117 LEU A CA 1
ATOM 860 C C . LEU A 1 117 ? -3.092 21.969 11.781 1 98.12 117 LEU A C 1
ATOM 862 O O . LEU A 1 117 ? -3.912 21.297 12.422 1 98.12 117 LEU A O 1
ATOM 866 N N . LEU A 1 118 ? -1.781 22.094 12.195 1 98.31 118 LEU A N 1
ATOM 867 C CA . LEU A 1 118 ? -1.282 21.359 13.344 1 98.31 118 LEU A CA 1
ATOM 868 C C . LEU A 1 118 ? -1.155 22.266 14.562 1 98.31 118 LEU A C 1
ATOM 870 O O . LEU A 1 118 ? -0.787 21.812 15.648 1 98.31 118 LEU A O 1
ATOM 874 N N . ASN A 1 119 ? -1.472 23.594 14.453 1 98 119 ASN A N 1
ATOM 875 C CA . ASN A 1 119 ? -1.272 24.562 15.523 1 98 119 ASN A CA 1
ATOM 876 C C . ASN A 1 119 ? -1.948 24.125 16.812 1 98 119 ASN A C 1
ATOM 878 O O . ASN A 1 119 ? -3.178 24.047 16.891 1 98 119 ASN A O 1
ATOM 882 N N . GLY A 1 120 ? -1.111 23.812 17.812 1 98.31 120 GLY A N 1
ATOM 883 C CA . GLY A 1 120 ? -1.593 23.469 19.156 1 98.31 120 GLY A CA 1
ATOM 884 C C . GLY A 1 120 ? -2.086 22.047 19.266 1 98.31 120 GLY A C 1
ATOM 885 O O . GLY A 1 120 ? -2.51 21.609 20.344 1 98.31 120 GLY A O 1
ATOM 886 N N . ARG A 1 121 ? -1.952 21.312 18.266 1 98.5 121 ARG A N 1
ATOM 887 C CA . ARG A 1 121 ? -2.535 19.969 18.25 1 98.5 121 ARG A CA 1
ATOM 888 C C . ARG A 1 121 ? -1.465 18.906 18.469 1 98.5 121 ARG A C 1
ATOM 890 O O . ARG A 1 121 ? -0.309 19.094 18.078 1 98.5 121 ARG A O 1
ATOM 897 N N . ARG A 1 122 ? -1.872 17.781 19.094 1 98.69 122 ARG A N 1
ATOM 898 C CA . ARG A 1 122 ? -1.018 16.609 19.141 1 98.69 122 ARG A CA 1
ATOM 899 C C . ARG A 1 122 ? -0.917 15.938 17.781 1 98.69 122 ARG A C 1
ATOM 901 O O . ARG A 1 122 ? -1.924 15.773 17.078 1 98.69 122 ARG A O 1
ATOM 908 N N . ALA A 1 123 ? 0.274 15.633 17.344 1 98.62 123 ALA A N 1
ATOM 909 C CA . ALA A 1 123 ? 0.474 14.977 16.062 1 98.62 123 ALA A CA 1
ATOM 910 C C . ALA A 1 123 ? 1.75 14.141 16.062 1 98.62 123 ALA A C 1
ATOM 912 O O . ALA A 1 123 ? 2.662 14.391 16.859 1 98.62 123 ALA A O 1
ATOM 913 N N . THR A 1 124 ? 1.78 13.156 15.32 1 98.5 124 THR A N 1
ATOM 914 C CA . THR A 1 124 ? 2.986 12.383 15.039 1 98.5 124 THR A CA 1
ATOM 915 C C . THR A 1 124 ? 3.238 12.312 13.531 1 98.5 124 THR A C 1
ATOM 917 O O . THR A 1 124 ? 2.469 12.859 12.742 1 98.5 124 THR A O 1
ATOM 920 N N . THR A 1 125 ? 4.379 11.844 13.125 1 98.12 125 THR A N 1
ATOM 921 C CA . THR A 1 125 ? 4.82 11.609 11.758 1 98.12 125 THR A CA 1
ATOM 922 C C . THR A 1 125 ? 5.957 10.586 11.727 1 98.12 125 THR A C 1
ATOM 924 O O . THR A 1 125 ? 6.25 9.945 12.734 1 98.12 125 THR A O 1
ATOM 927 N N . ASN A 1 126 ? 6.488 10.289 10.562 1 97.25 126 ASN A N 1
ATOM 928 C CA . ASN A 1 126 ? 7.605 9.352 10.523 1 97.25 126 ASN A CA 1
ATOM 929 C C . ASN A 1 126 ? 8.844 9.93 11.195 1 97.25 126 ASN A C 1
ATOM 931 O O . ASN A 1 126 ? 8.977 11.148 11.336 1 97.25 126 ASN A O 1
ATOM 935 N N . PHE A 1 127 ? 9.75 9.094 11.578 1 97.12 127 PHE A N 1
ATOM 936 C CA . PHE A 1 127 ? 10.875 9.492 12.422 1 97.12 127 PHE A CA 1
ATOM 937 C C . PHE A 1 127 ? 11.836 10.391 11.656 1 97.12 127 PHE A C 1
ATOM 939 O O . PHE A 1 127 ? 12.641 11.102 12.258 1 97.12 127 PHE A O 1
ATOM 946 N N . HIS A 1 128 ? 11.758 10.422 10.328 1 96.75 128 HIS A N 1
ATOM 947 C CA . HIS A 1 128 ? 12.641 11.242 9.508 1 96.75 128 HIS A CA 1
ATOM 948 C C . HIS A 1 128 ? 12.375 12.727 9.727 1 96.75 128 HIS A C 1
ATOM 950 O O . HIS A 1 128 ? 13.258 13.555 9.516 1 96.75 128 HIS A O 1
ATOM 956 N N . VAL A 1 129 ? 11.117 13.055 10.125 1 97.75 129 VAL A N 1
ATOM 957 C CA . VAL A 1 129 ? 10.773 14.477 10.141 1 97.75 129 VAL A CA 1
ATOM 958 C C . VAL A 1 129 ? 10.047 14.82 11.438 1 97.75 129 VAL A C 1
ATOM 960 O O . VAL A 1 129 ? 9.5 15.922 11.57 1 97.75 129 VAL A O 1
ATOM 963 N N . LEU A 1 130 ? 10.039 13.969 12.414 1 97.75 130 LEU A N 1
ATOM 964 C CA . LEU A 1 130 ? 9.336 14.188 13.68 1 97.75 130 LEU A CA 1
ATOM 965 C C . LEU A 1 130 ? 9.836 15.461 14.359 1 97.75 130 LEU A C 1
ATOM 967 O O . LEU A 1 130 ? 9.047 16.203 14.961 1 97.75 130 LEU A O 1
ATOM 971 N N . ASP A 1 131 ? 11.062 15.766 14.227 1 96.75 131 ASP A N 1
ATOM 972 C CA . ASP A 1 131 ? 11.719 16.891 14.891 1 96.75 131 ASP A CA 1
ATOM 973 C C . ASP A 1 131 ? 11.211 18.219 14.344 1 96.75 131 ASP A C 1
ATOM 975 O O . ASP A 1 131 ? 11.383 19.266 14.969 1 96.75 131 ASP A O 1
ATOM 979 N N . ALA A 1 132 ? 10.57 18.203 13.188 1 98.19 132 ALA A N 1
ATOM 980 C CA . ALA A 1 132 ? 10.125 19.422 12.547 1 98.19 132 ALA A CA 1
ATOM 981 C C . ALA A 1 132 ? 8.742 19.844 13.039 1 98.19 132 ALA A C 1
ATOM 983 O O . ALA A 1 132 ? 8.312 20.969 12.82 1 98.19 132 ALA A O 1
ATOM 984 N N . LEU A 1 133 ? 8.016 18.938 13.711 1 98.38 133 LEU A N 1
ATOM 985 C CA . LEU A 1 133 ? 6.598 19.156 13.984 1 98.38 133 LEU A CA 1
ATOM 986 C C . LEU A 1 133 ? 6.398 20.328 14.945 1 98.38 133 LEU A C 1
ATOM 988 O O . LEU A 1 133 ? 5.465 21.109 14.789 1 98.38 133 LEU A O 1
ATOM 992 N N . ALA A 1 134 ? 7.309 20.438 15.922 1 98.38 134 ALA A N 1
ATOM 993 C CA . ALA A 1 134 ? 7.176 21.516 16.891 1 98.38 134 ALA A CA 1
ATOM 994 C C . ALA A 1 134 ? 7.297 22.891 16.219 1 98.38 134 ALA A C 1
ATOM 996 O O . ALA A 1 134 ? 6.605 23.828 16.594 1 98.38 134 ALA A O 1
ATOM 997 N N . GLU A 1 135 ? 8.109 22.984 15.211 1 98.19 135 GLU A N 1
ATOM 998 C CA . GLU A 1 135 ? 8.336 24.219 14.484 1 98.19 135 GLU A CA 1
ATOM 999 C C . GLU A 1 135 ? 7.133 24.578 13.609 1 98.19 135 GLU A C 1
ATOM 1001 O O . GLU A 1 135 ? 7.027 25.703 13.117 1 98.19 135 GLU A O 1
ATOM 1006 N N . LEU A 1 136 ? 6.27 23.609 13.477 1 98.38 136 LEU A N 1
ATOM 1007 C CA . LEU A 1 136 ? 5.07 23.828 12.664 1 98.38 136 LEU A CA 1
ATOM 1008 C C . LEU A 1 136 ? 3.838 23.969 13.555 1 98.38 136 LEU A C 1
ATOM 1010 O O . LEU A 1 136 ? 2.711 23.766 13.094 1 98.38 136 LEU A O 1
ATOM 1014 N N . GLY A 1 137 ? 4.074 24.219 14.844 1 98 137 GLY A N 1
ATOM 1015 C CA . GLY A 1 137 ? 3.008 24.562 15.773 1 98 137 GLY A CA 1
ATOM 1016 C C . GLY A 1 137 ? 2.391 23.359 16.453 1 98 137 GLY A C 1
ATOM 1017 O O . GLY A 1 137 ? 1.479 23.5 17.281 1 98 137 GLY A O 1
ATOM 1018 N N . ALA A 1 138 ? 2.877 22.203 16.188 1 98.62 138 ALA A N 1
ATOM 1019 C CA . ALA A 1 138 ? 2.299 20.969 16.734 1 98.62 138 ALA A CA 1
ATOM 1020 C C . ALA A 1 138 ? 2.896 20.656 18.109 1 98.62 138 ALA A C 1
ATOM 1022 O O . ALA A 1 138 ? 3.93 21.203 18.484 1 98.62 138 ALA A O 1
ATOM 1023 N N . ARG A 1 139 ? 2.191 19.828 18.891 1 98.69 139 ARG A N 1
ATOM 1024 C CA . ARG A 1 139 ? 2.748 19.078 20.016 1 98.69 139 ARG A CA 1
ATOM 1025 C C . ARG A 1 139 ? 3.145 17.672 19.594 1 98.69 139 ARG A C 1
ATOM 1027 O O . ARG A 1 139 ? 2.305 16.766 19.547 1 98.69 139 ARG A O 1
ATOM 1034 N N . PRO A 1 140 ? 4.395 17.484 19.281 1 98.44 140 PRO A N 1
ATOM 1035 C CA . PRO A 1 140 ? 4.82 16.203 18.703 1 98.44 140 PRO A CA 1
ATOM 1036 C C . PRO A 1 140 ? 4.688 15.047 19.688 1 98.44 140 PRO A C 1
ATOM 1038 O O . PRO A 1 140 ? 4.934 15.211 20.891 1 98.44 140 PRO A O 1
ATOM 1041 N N . VAL A 1 141 ? 4.234 13.984 19.234 1 97.81 141 VAL A N 1
ATOM 1042 C CA . VAL A 1 141 ? 4.148 12.734 19.984 1 97.81 141 VAL A CA 1
ATOM 1043 C C . VAL A 1 141 ? 4.996 11.664 19.297 1 97.81 141 VAL A C 1
ATOM 1045 O O . VAL A 1 141 ? 4.789 11.359 18.109 1 97.81 141 VAL A O 1
ATOM 1048 N N . GLY A 1 142 ? 6.016 11.195 19.953 1 92 142 GLY A N 1
ATOM 1049 C CA . GLY A 1 142 ? 6.824 10.117 19.422 1 92 142 GLY A CA 1
ATOM 1050 C C . GLY A 1 142 ? 6.18 8.75 19.594 1 92 142 GLY A C 1
ATOM 1051 O O . GLY A 1 142 ? 5.211 8.602 20.344 1 92 142 GLY A O 1
ATOM 1052 N N . GLY A 1 143 ? 6.66 7.863 18.844 1 82.19 143 GLY A N 1
ATOM 1053 C CA . GLY A 1 143 ? 6.156 6.5 18.922 1 82.19 143 GLY A CA 1
ATOM 1054 C C . GLY A 1 143 ? 5.566 6.02 17.609 1 82.19 143 GLY A C 1
ATOM 1055 O O . GLY A 1 143 ? 5.758 6.652 16.562 1 82.19 143 GLY A O 1
ATOM 1056 N N . GLY A 1 144 ? 4.961 4.754 17.516 1 81.81 144 GLY A N 1
ATOM 1057 C CA . GLY A 1 144 ? 4.496 4.109 16.297 1 81.81 144 GLY A CA 1
ATOM 1058 C C . GLY A 1 144 ? 2.986 4 16.219 1 81.81 144 GLY A C 1
ATOM 1059 O O . GLY A 1 144 ? 2.441 3.578 15.195 1 81.81 144 GLY A O 1
ATOM 1060 N N . GLU A 1 145 ? 2.289 4.605 17.203 1 89.94 145 GLU A N 1
ATOM 1061 C CA . GLU A 1 145 ? 0.833 4.504 17.203 1 89.94 145 GLU A CA 1
ATOM 1062 C C . GLU A 1 145 ? 0.19 5.684 16.484 1 89.94 145 GLU A C 1
ATOM 1064 O O . GLU A 1 145 ? 0.8 6.746 16.359 1 89.94 145 GLU A O 1
ATOM 1069 N N . VAL A 1 146 ? -1.006 5.457 16.031 1 98.06 146 VAL A N 1
ATOM 1070 C CA . VAL A 1 146 ? -1.801 6.559 15.492 1 98.06 146 VAL A CA 1
ATOM 1071 C C . VAL A 1 146 ? -2.09 7.57 16.594 1 98.06 146 VAL A C 1
ATOM 1073 O O . VAL A 1 146 ? -2.492 7.199 17.703 1 98.06 146 VAL A O 1
ATOM 1076 N N . VAL A 1 147 ? -1.816 8.844 16.359 1 98.62 147 VAL A N 1
ATOM 1077 C CA . VAL A 1 147 ? -2.146 9.922 17.281 1 98.62 147 VAL A CA 1
ATOM 1078 C C . VAL A 1 147 ? -3.441 10.602 16.844 1 98.62 147 VAL A C 1
ATOM 1080 O O . VAL A 1 147 ? -3.58 11 15.68 1 98.62 147 VAL A O 1
ATOM 1083 N N . ILE A 1 148 ? -4.379 10.711 17.797 1 98.75 148 ILE A N 1
ATOM 1084 C CA . ILE A 1 148 ? -5.691 11.289 17.531 1 98.75 148 ILE A CA 1
ATOM 1085 C C . ILE A 1 148 ? -5.871 12.57 18.344 1 98.75 148 ILE A C 1
ATOM 1087 O O . ILE A 1 148 ? -5.73 12.562 19.562 1 98.75 148 ILE A O 1
ATOM 1091 N N . ASP A 1 149 ? -6.098 13.641 17.656 1 98.81 149 ASP A N 1
ATOM 1092 C CA . ASP A 1 149 ? -6.488 14.906 18.266 1 98.81 149 ASP A CA 1
ATOM 1093 C C . ASP A 1 149 ? -7.742 15.469 17.609 1 98.81 149 ASP A C 1
ATOM 1095 O O . ASP A 1 149 ? -7.652 16.188 16.594 1 98.81 149 ASP A O 1
ATOM 1099 N N . GLY A 1 150 ? -8.93 15.172 18.25 1 98.31 150 GLY A N 1
ATOM 1100 C CA . GLY A 1 150 ? -10.188 15.516 17.594 1 98.31 150 GLY A CA 1
ATOM 1101 C C . GLY A 1 150 ? -10.398 14.773 16.297 1 98.31 150 GLY A C 1
ATOM 1102 O O . GLY A 1 150 ? -10.398 13.539 16.266 1 98.31 150 GLY A O 1
ATOM 1103 N N . ASN A 1 151 ? -10.477 15.578 15.203 1 98.69 151 ASN A N 1
ATOM 1104 C CA . ASN A 1 151 ? -10.742 14.961 13.906 1 98.69 151 ASN A CA 1
ATOM 1105 C C . ASN A 1 151 ? -9.453 14.742 13.117 1 98.69 151 ASN A C 1
ATOM 1107 O O . ASN A 1 151 ? -9.492 14.328 11.961 1 98.69 151 ASN A O 1
ATOM 1111 N N . LEU A 1 152 ? -8.305 14.969 13.734 1 98.88 152 LEU A N 1
ATOM 1112 C CA . LEU A 1 152 ? -7.008 14.797 13.094 1 98.88 152 LEU A CA 1
ATOM 1113 C C . LEU A 1 152 ? -6.367 13.477 13.508 1 98.88 152 LEU A C 1
ATOM 1115 O O . LEU A 1 152 ? -6.141 13.234 14.695 1 98.88 152 LEU A O 1
ATOM 1119 N N . TYR A 1 153 ? -6.129 12.617 12.578 1 98.88 153 TYR A N 1
ATOM 1120 C CA . TYR A 1 153 ? -5.426 11.352 12.742 1 98.88 153 TYR A CA 1
ATOM 1121 C C . TYR A 1 153 ? -4.07 11.383 12.047 1 98.88 153 TYR A C 1
ATOM 1123 O O . TYR A 1 153 ? -3.996 11.578 10.828 1 98.88 153 TYR A O 1
ATOM 1131 N N . THR A 1 154 ? -3.01 11.227 12.789 1 98.75 154 THR A N 1
ATOM 1132 C CA . THR A 1 154 ? -1.682 11.219 12.188 1 98.75 154 THR A CA 1
ATOM 1133 C C . THR A 1 154 ? -0.929 9.945 12.547 1 98.75 154 THR A C 1
ATOM 1135 O O . THR A 1 154 ? -1.117 9.383 13.625 1 98.75 154 THR A O 1
ATOM 1138 N N . ALA A 1 155 ? -0.158 9.461 11.648 1 98 155 ALA A N 1
ATOM 1139 C CA . ALA A 1 155 ? 0.669 8.281 11.844 1 98 155 ALA A CA 1
ATOM 1140 C C . ALA A 1 155 ? 2.02 8.43 11.148 1 98 155 ALA A C 1
ATOM 1142 O O . ALA A 1 155 ? 2.127 9.109 10.125 1 98 155 ALA A O 1
ATOM 1143 N N . GLY A 1 156 ? 3.041 7.801 11.734 1 94.75 156 GLY A N 1
ATOM 1144 C CA . GLY A 1 156 ? 4.371 7.801 11.148 1 94.75 156 GLY A CA 1
ATOM 1145 C C . GLY A 1 156 ? 4.52 6.805 10.008 1 94.75 156 GLY A C 1
ATOM 1146 O O . GLY A 1 156 ? 4.68 7.195 8.852 1 94.75 156 GLY A O 1
ATOM 1147 N N . PRO A 1 157 ? 4.387 5.504 10.336 1 91.06 157 PRO A N 1
ATOM 1148 C CA . PRO A 1 157 ? 4.598 4.484 9.312 1 91.06 157 PRO A CA 1
ATOM 1149 C C . PRO A 1 157 ? 3.549 4.535 8.203 1 91.06 157 PRO A C 1
ATOM 1151 O O . PRO A 1 157 ? 2.406 4.93 8.445 1 91.06 157 PRO A O 1
ATOM 1154 N N . ALA A 1 158 ? 4.016 4.125 6.969 1 90.44 158 ALA A N 1
ATOM 1155 C CA . ALA A 1 158 ? 3.061 4.008 5.871 1 90.44 158 ALA A CA 1
ATOM 1156 C C . ALA A 1 158 ? 1.915 3.068 6.242 1 90.44 158 ALA A C 1
ATOM 1158 O O . ALA A 1 158 ? 0.764 3.309 5.871 1 90.44 158 ALA A O 1
ATOM 1159 N N . THR A 1 159 ? 2.158 2.002 7.051 1 94.5 159 THR A N 1
ATOM 1160 C CA . THR A 1 159 ? 1.119 1.071 7.477 1 94.5 159 THR A CA 1
ATOM 1161 C C . THR A 1 159 ? 0.123 1.762 8.406 1 94.5 159 THR A C 1
ATOM 1163 O O . THR A 1 159 ? -1 1.285 8.586 1 94.5 159 THR A O 1
ATOM 1166 N N . GLY A 1 160 ? 0.542 2.852 8.977 1 96.38 160 GLY A N 1
ATOM 1167 C CA . GLY A 1 160 ? -0.368 3.66 9.773 1 96.38 160 GLY A CA 1
ATOM 1168 C C . GLY A 1 160 ? -1.59 4.117 9 1 96.38 160 GLY A C 1
ATOM 1169 O O . GLY A 1 160 ? -2.615 4.461 9.594 1 96.38 160 GLY A O 1
ATOM 1170 N N . GLY A 1 161 ? -1.452 4.191 7.652 1 97.38 161 GLY A N 1
ATOM 1171 C CA . GLY A 1 161 ? -2.604 4.504 6.816 1 97.38 161 GLY A CA 1
ATOM 1172 C C . GLY A 1 161 ? -3.738 3.51 6.973 1 97.38 161 GLY A C 1
ATOM 1173 O O . GLY A 1 161 ? -4.91 3.891 6.965 1 97.38 161 GLY A O 1
ATOM 1174 N N . PHE A 1 162 ? -3.391 2.178 7.117 1 98.12 162 PHE A N 1
ATOM 1175 C CA . PHE A 1 162 ? -4.402 1.174 7.422 1 98.12 162 PHE A CA 1
ATOM 1176 C C . PHE A 1 162 ? -5.051 1.449 8.773 1 98.12 162 PHE A C 1
ATOM 1178 O O . PHE A 1 162 ? -6.277 1.471 8.891 1 98.12 162 PHE A O 1
ATOM 1185 N N . GLU A 1 163 ? -4.223 1.718 9.75 1 98.44 163 GLU A N 1
ATOM 1186 C CA . GLU A 1 163 ? -4.66 1.821 11.141 1 98.44 163 GLU A CA 1
ATOM 1187 C C . GLU A 1 163 ? -5.523 3.062 11.352 1 98.44 163 GLU A C 1
ATOM 1189 O O . GLU A 1 163 ? -6.625 2.973 11.898 1 98.44 163 GLU A O 1
ATOM 1194 N N . ALA A 1 164 ? -5.039 4.191 10.844 1 98.75 164 ALA A N 1
ATOM 1195 C CA . ALA A 1 164 ? -5.812 5.426 10.961 1 98.75 164 ALA A CA 1
ATOM 1196 C C . ALA A 1 164 ? -7.152 5.305 10.242 1 98.75 164 ALA A C 1
ATOM 1198 O O . ALA A 1 164 ? -8.188 5.734 10.766 1 98.75 164 ALA A O 1
ATOM 1199 N N . ALA A 1 165 ? -7.129 4.73 9.055 1 98.88 165 ALA A N 1
ATOM 1200 C CA . ALA A 1 165 ? -8.352 4.602 8.273 1 98.88 165 ALA A CA 1
ATOM 1201 C C . ALA A 1 165 ? -9.344 3.668 8.961 1 98.88 165 ALA A C 1
ATOM 1203 O O . ALA A 1 165 ? -10.555 3.918 8.938 1 98.88 165 ALA A O 1
ATOM 1204 N N . LEU A 1 166 ? -8.852 2.561 9.555 1 98.81 166 LEU A N 1
ATOM 1205 C CA . LEU A 1 166 ? -9.734 1.655 10.289 1 98.81 166 LEU A CA 1
ATOM 1206 C C . LEU A 1 166 ? -10.375 2.363 11.477 1 98.81 166 LEU A C 1
ATOM 1208 O O . LEU A 1 166 ? -11.562 2.191 11.742 1 98.81 166 LEU A O 1
ATOM 1212 N N . LEU A 1 167 ? -9.625 3.16 12.18 1 98.88 167 LEU A N 1
ATOM 1213 C CA . LEU A 1 167 ? -10.133 3.898 13.328 1 98.88 167 LEU A CA 1
ATOM 1214 C C . LEU A 1 167 ? -11.156 4.945 12.891 1 98.88 167 LEU A C 1
ATOM 1216 O O . LEU A 1 167 ? -12.203 5.105 13.523 1 98.88 167 LEU A O 1
ATOM 1220 N N . VAL A 1 168 ? -10.875 5.629 11.789 1 98.88 168 VAL A N 1
ATOM 1221 C CA . VAL A 1 168 ? -11.82 6.605 11.258 1 98.88 168 VAL A CA 1
ATOM 1222 C C . VAL A 1 168 ? -13.094 5.898 10.789 1 98.88 168 VAL A C 1
ATOM 1224 O O . VAL A 1 168 ? -14.203 6.387 11.016 1 98.88 168 VAL A O 1
ATOM 1227 N N . LEU A 1 169 ? -12.938 4.754 10.133 1 98.81 169 LEU A N 1
ATOM 1228 C CA . LEU A 1 169 ? -14.102 3.998 9.672 1 98.81 169 LEU A CA 1
ATOM 1229 C C . LEU A 1 169 ? -14.984 3.594 10.852 1 98.81 169 LEU A C 1
ATOM 1231 O O . LEU A 1 169 ? -16.219 3.611 10.742 1 98.81 169 LEU A O 1
ATOM 1235 N N . ALA A 1 170 ? -14.367 3.215 11.961 1 98.81 170 ALA A N 1
ATOM 1236 C CA . ALA A 1 170 ? -15.133 2.861 13.156 1 98.81 170 ALA A CA 1
ATOM 1237 C C . ALA A 1 170 ? -15.977 4.039 13.641 1 98.81 170 ALA A C 1
ATOM 1239 O O . ALA A 1 170 ? -17.109 3.854 14.094 1 98.81 170 ALA A O 1
ATOM 1240 N N . GLU A 1 171 ? -15.469 5.242 13.547 1 98.56 171 GLU A N 1
ATOM 1241 C CA . GLU A 1 171 ? -16.219 6.438 13.93 1 98.56 171 GLU A CA 1
ATOM 1242 C C . GLU A 1 171 ? -17.359 6.703 12.961 1 98.56 171 GLU A C 1
ATOM 1244 O O . GLU A 1 171 ? -18.453 7.117 13.375 1 98.56 171 GLU A O 1
ATOM 1249 N N . LEU A 1 172 ? -17.109 6.43 11.711 1 98.19 172 LEU A N 1
ATOM 1250 C CA . LEU A 1 172 ? -18.047 6.801 10.656 1 98.19 172 LEU A CA 1
ATOM 1251 C C . LEU A 1 172 ? -19.156 5.766 10.516 1 98.19 172 LEU A C 1
ATOM 1253 O O . LEU A 1 172 ? -20.297 6.109 10.219 1 98.19 172 LEU A O 1
ATOM 1257 N N . ARG A 1 173 ? -18.797 4.473 10.719 1 97.94 173 ARG A N 1
ATOM 1258 C CA . ARG A 1 173 ? -19.75 3.408 10.383 1 97.94 173 ARG A CA 1
ATOM 1259 C C . ARG A 1 173 ? -19.891 2.422 11.539 1 97.94 173 ARG A 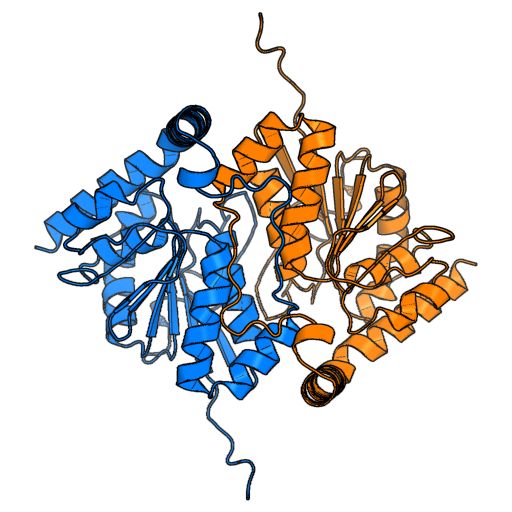C 1
ATOM 1261 O O . ARG A 1 173 ? -20.672 1.462 11.445 1 97.94 173 ARG A O 1
ATOM 1268 N N . GLY A 1 174 ? -19.156 2.592 12.602 1 97.88 174 GLY A N 1
ATOM 1269 C CA . GLY A 1 174 ? -19.188 1.689 13.742 1 97.88 174 GLY A CA 1
ATOM 1270 C C . GLY A 1 174 ? -18.047 0.694 13.758 1 97.88 174 GLY A C 1
ATOM 1271 O O . GLY A 1 174 ? -17.469 0.401 12.711 1 97.88 174 GLY A O 1
ATOM 1272 N N . ALA A 1 175 ? -17.797 0.163 14.93 1 98.19 175 ALA A N 1
ATOM 1273 C CA . ALA A 1 175 ? -16.672 -0.753 15.141 1 98.19 175 ALA A CA 1
ATOM 1274 C C . ALA A 1 175 ? -16.859 -2.033 14.328 1 98.19 175 ALA A C 1
ATOM 1276 O O . ALA A 1 175 ? -15.875 -2.6 13.836 1 98.19 175 ALA A O 1
ATOM 1277 N N . GLU A 1 176 ? -18.031 -2.492 14.156 1 97.81 176 GLU A N 1
ATOM 1278 C CA . GLU A 1 176 ? -18.297 -3.73 13.43 1 97.81 176 GLU A CA 1
ATOM 1279 C C . GLU A 1 176 ? -17.906 -3.59 11.953 1 97.81 176 GLU A C 1
ATOM 1281 O O . GLU A 1 176 ? -17.344 -4.516 11.359 1 97.81 176 GLU A O 1
ATOM 1286 N N . ALA A 1 177 ? -18.203 -2.41 11.391 1 97.75 177 ALA A N 1
ATOM 1287 C CA . ALA A 1 177 ? -17.812 -2.152 10.008 1 97.75 177 ALA A CA 1
ATOM 1288 C C . ALA A 1 177 ? -16.297 -2.146 9.859 1 97.75 177 ALA A C 1
ATOM 1290 O O . ALA A 1 177 ? -15.758 -2.697 8.891 1 97.75 177 ALA A O 1
ATOM 1291 N N . ALA A 1 178 ? -15.664 -1.545 10.805 1 98.69 178 ALA A N 1
ATOM 1292 C CA . ALA A 1 178 ? -14.203 -1.483 10.781 1 98.69 178 ALA A CA 1
ATOM 1293 C C . ALA A 1 178 ? -13.594 -2.873 10.93 1 98.69 178 ALA A C 1
ATOM 1295 O O . ALA A 1 178 ? -12.633 -3.219 10.227 1 98.69 178 ALA A O 1
ATOM 1296 N N . LYS A 1 179 ? -14.109 -3.664 11.828 1 98.75 179 LYS A N 1
ATOM 1297 C CA . LYS A 1 179 ? -13.633 -5.027 12.031 1 98.75 179 LYS A CA 1
ATOM 1298 C C . LYS A 1 179 ? -13.844 -5.875 10.773 1 98.75 179 LYS A C 1
ATOM 1300 O O . LYS A 1 179 ? -12.984 -6.688 10.422 1 98.75 179 LYS A O 1
ATOM 1305 N N . HIS A 1 180 ? -15 -5.648 10.133 1 98.56 180 HIS A N 1
ATOM 1306 C CA . HIS A 1 180 ? -15.273 -6.34 8.875 1 98.56 180 HIS A CA 1
ATOM 1307 C C . HIS A 1 180 ? -14.195 -6.059 7.84 1 98.56 180 HIS A C 1
ATOM 1309 O O . HIS A 1 180 ? -13.688 -6.984 7.203 1 98.56 180 HIS A O 1
ATOM 1315 N N . VAL A 1 181 ? -13.82 -4.844 7.727 1 98.5 181 VAL A N 1
ATOM 1316 C CA . VAL A 1 181 ? -12.828 -4.453 6.734 1 98.5 181 VAL A CA 1
ATOM 1317 C C . VAL A 1 181 ? -11.445 -4.934 7.172 1 98.5 181 VAL A C 1
ATOM 1319 O O . VAL A 1 181 ? -10.656 -5.402 6.348 1 98.5 181 VAL A O 1
ATOM 1322 N N . GLU A 1 182 ? -11.141 -4.832 8.477 1 98.56 182 GLU A N 1
ATOM 1323 C CA . GLU A 1 182 ? -9.859 -5.32 8.969 1 98.56 182 GLU A CA 1
ATOM 1324 C C . GLU A 1 182 ? -9.656 -6.793 8.617 1 98.56 182 GLU A C 1
ATOM 1326 O O . GLU A 1 182 ? -8.57 -7.188 8.188 1 98.56 182 GLU A O 1
ATOM 1331 N N . LEU A 1 183 ? -10.68 -7.578 8.766 1 98.19 183 LEU A N 1
ATOM 1332 C CA . LEU A 1 183 ? -10.594 -8.992 8.406 1 98.19 183 LEU A CA 1
ATOM 1333 C C . LEU A 1 183 ? -10.547 -9.156 6.891 1 98.19 183 LEU A C 1
ATOM 1335 O O . LEU A 1 183 ? -9.789 -9.977 6.375 1 98.19 183 LEU A O 1
ATOM 1339 N N . THR A 1 184 ? -11.336 -8.344 6.176 1 97.69 184 THR A N 1
ATOM 1340 C CA . THR A 1 184 ? -11.391 -8.445 4.723 1 97.69 184 THR A CA 1
ATOM 1341 C C . THR A 1 184 ? -10 -8.312 4.117 1 97.69 184 THR A C 1
ATOM 1343 O O . THR A 1 184 ? -9.617 -9.102 3.242 1 97.69 184 THR A O 1
ATOM 1346 N N . ILE A 1 185 ? -9.219 -7.387 4.625 1 96.56 185 ILE A N 1
ATOM 1347 C CA . ILE A 1 185 ? -7.898 -7.137 4.062 1 96.56 185 ILE A CA 1
ATOM 1348 C C . ILE A 1 185 ? -6.852 -7.938 4.832 1 96.56 185 ILE A C 1
ATOM 1350 O O . ILE A 1 185 ? -5.648 -7.805 4.578 1 96.56 185 ILE A O 1
ATOM 1354 N N . GLU A 1 186 ? -7.258 -8.781 5.816 1 96.38 186 GLU A N 1
ATOM 1355 C CA . GLU A 1 186 ? -6.383 -9.594 6.656 1 96.38 186 GLU A CA 1
ATOM 1356 C C . GLU A 1 186 ? -5.238 -8.758 7.23 1 96.38 186 GLU A C 1
ATOM 1358 O O . GLU A 1 186 ? -4.07 -9.117 7.074 1 96.38 186 GLU A O 1
ATOM 1363 N N . TYR A 1 187 ? -5.648 -7.727 7.969 1 96.88 187 TYR A N 1
ATOM 1364 C CA . TYR A 1 187 ? -4.621 -6.863 8.539 1 96.88 187 TYR A CA 1
ATOM 1365 C C . TYR A 1 187 ? -4.035 -7.477 9.805 1 96.88 187 TYR A C 1
ATOM 1367 O O . TYR A 1 187 ? -4.461 -7.152 10.914 1 96.88 187 TYR A O 1
ATOM 1375 N N . HIS A 1 188 ? -3.08 -8.281 9.688 1 94.5 188 HIS A N 1
ATOM 1376 C CA . HIS A 1 188 ? -2.307 -8.953 10.719 1 94.5 188 HIS A CA 1
ATOM 1377 C C . HIS A 1 188 ? -0.835 -9.047 10.336 1 94.5 188 HIS A C 1
ATOM 1379 O O . HIS A 1 188 ? -0.311 -10.148 10.133 1 94.5 188 HIS A O 1
ATOM 1385 N N . PRO A 1 189 ? -0.185 -7.863 10.289 1 93.94 189 PRO A N 1
ATOM 1386 C CA . PRO A 1 189 ? 1.185 -7.785 9.773 1 93.94 189 PRO A CA 1
ATOM 1387 C C . PRO A 1 189 ? 2.213 -8.359 10.75 1 93.94 189 PRO A C 1
ATOM 1389 O O . PRO A 1 189 ? 1.988 -8.352 11.961 1 93.94 189 PRO A O 1
ATOM 1392 N N . ARG A 1 190 ? 3.264 -8.859 10.195 1 92.12 190 ARG A N 1
ATOM 1393 C CA . ARG A 1 190 ? 4.387 -9.422 10.938 1 92.12 190 ARG A CA 1
ATOM 1394 C C . ARG A 1 190 ? 5.715 -8.914 10.391 1 92.12 190 ARG A C 1
ATOM 1396 O O . ARG A 1 190 ? 6.121 -9.289 9.281 1 92.12 190 ARG A O 1
ATOM 1403 N N . ALA A 1 191 ? 6.422 -8.18 11.211 1 94.75 191 ALA A N 1
ATOM 1404 C CA . ALA A 1 191 ? 7.707 -7.637 10.773 1 94.75 191 ALA A CA 1
ATOM 1405 C C . ALA A 1 191 ? 8.789 -8.711 10.781 1 94.75 191 ALA A C 1
ATOM 1407 O O . ALA A 1 191 ? 9.094 -9.289 11.828 1 94.75 191 ALA A O 1
ATOM 1408 N N . PRO A 1 192 ? 9.445 -8.953 9.625 1 96.69 192 PRO A N 1
ATOM 1409 C CA . PRO A 1 192 ? 10.375 -10.086 9.562 1 96.69 192 PRO A CA 1
ATOM 1410 C C . PRO A 1 192 ? 11.617 -9.891 10.43 1 96.69 192 PRO A C 1
ATOM 1412 O O . PRO A 1 192 ? 12.125 -10.852 11.008 1 96.69 192 PRO A O 1
ATOM 1415 N N . PHE A 1 193 ? 12.117 -8.641 10.547 1 98 193 PHE A N 1
ATOM 1416 C CA . PHE A 1 193 ? 13.398 -8.43 11.203 1 98 193 PHE A CA 1
ATOM 1417 C C . PHE A 1 193 ? 13.219 -7.691 12.523 1 98 193 PHE A C 1
ATOM 1419 O O . PHE A 1 193 ? 14.141 -7.648 13.352 1 98 193 PHE A O 1
ATOM 1426 N N . GLY A 1 194 ? 12.078 -7.066 12.734 1 97 194 GLY A N 1
ATOM 1427 C CA . GLY A 1 194 ? 11.758 -6.441 14.008 1 97 194 GLY A CA 1
ATOM 1428 C C . GLY A 1 194 ? 12.562 -5.184 14.273 1 97 194 GLY A C 1
ATOM 1429 O O . GLY A 1 194 ? 12.961 -4.926 15.414 1 97 194 GLY A O 1
ATOM 1430 N N . VAL A 1 195 ? 12.859 -4.41 13.25 1 97.88 195 VAL A N 1
ATOM 1431 C CA . VAL A 1 195 ? 13.664 -3.205 13.422 1 97.88 195 VAL A CA 1
ATOM 1432 C C . VAL A 1 195 ? 12.906 -1.996 12.883 1 97.88 195 VAL A C 1
ATOM 1434 O O . VAL A 1 195 ? 13.516 -0.986 12.516 1 97.88 195 VAL A O 1
ATOM 1437 N N . GLY A 1 196 ? 11.617 -2.061 12.781 1 96.88 196 GLY A N 1
ATOM 1438 C CA . GLY A 1 196 ? 10.812 -1.118 12.016 1 96.88 196 GLY A CA 1
ATOM 1439 C C . GLY A 1 196 ? 10.617 0.208 12.727 1 96.88 196 GLY A C 1
ATOM 1440 O O . GLY A 1 196 ? 9.805 1.028 12.305 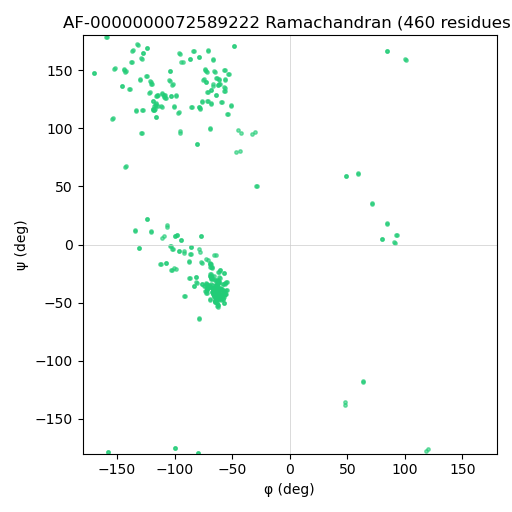1 96.88 196 GLY A O 1
ATOM 1441 N N . THR A 1 197 ? 11.305 0.447 13.891 1 96.44 197 THR A N 1
ATOM 1442 C CA . THR A 1 197 ? 11.336 1.731 14.578 1 96.44 197 THR A CA 1
ATOM 1443 C C . THR A 1 197 ? 12.75 2.053 15.062 1 96.44 197 THR A C 1
ATOM 1445 O O . THR A 1 197 ? 13.562 1.148 15.258 1 96.44 197 THR A O 1
ATOM 1448 N N . PRO A 1 198 ? 12.992 3.352 15.266 1 96.69 198 PRO A N 1
ATOM 1449 C CA . PRO A 1 198 ? 14.312 3.691 15.797 1 96.69 198 PRO A CA 1
ATOM 1450 C C . PRO A 1 198 ? 14.617 2.98 17.125 1 96.69 198 PRO A C 1
ATOM 1452 O O . PRO A 1 198 ? 15.742 2.523 17.328 1 96.69 198 PRO A O 1
ATOM 1455 N N . ALA A 1 199 ? 13.641 2.879 17.984 1 96.44 199 ALA A N 1
ATOM 1456 C CA . ALA A 1 199 ? 13.836 2.227 19.281 1 96.44 199 ALA A CA 1
ATOM 1457 C C . ALA A 1 199 ? 14.234 0.765 19.094 1 96.44 199 ALA A C 1
ATOM 1459 O O . ALA A 1 199 ? 15.078 0.252 19.828 1 96.44 199 ALA A O 1
ATOM 1460 N N . LEU A 1 200 ? 13.688 0.067 18.141 1 96.5 200 LEU A N 1
ATOM 1461 C CA . LEU A 1 200 ? 13.969 -1.342 17.891 1 96.5 200 LEU A CA 1
ATOM 1462 C C . LEU A 1 200 ? 15.258 -1.506 17.094 1 96.5 200 LEU A C 1
ATOM 1464 O O . LEU A 1 200 ? 15.984 -2.488 17.281 1 96.5 200 LEU A O 1
ATOM 1468 N N . ALA A 1 201 ? 15.562 -0.561 16.219 1 97.56 201 ALA A N 1
ATOM 1469 C CA . ALA A 1 201 ? 16.672 -0.665 15.273 1 97.56 201 ALA A CA 1
ATOM 1470 C C . ALA A 1 201 ? 18 -0.298 15.945 1 97.56 201 ALA A C 1
ATOM 1472 O O . ALA A 1 201 ? 19.062 -0.763 15.531 1 97.56 201 ALA A O 1
ATOM 1473 N N . GLY A 1 202 ? 17.922 0.58 17 1 97.94 202 GLY A N 1
ATOM 1474 C CA . GLY A 1 202 ? 19.125 1.102 17.625 1 97.94 202 GLY A CA 1
ATOM 1475 C C . GLY A 1 202 ? 19.688 2.307 16.891 1 97.94 202 GLY A C 1
ATOM 1476 O O . GLY A 1 202 ? 19.297 2.598 15.758 1 97.94 202 GLY A O 1
ATOM 1477 N N . PRO A 1 203 ? 20.625 3.006 17.562 1 98 203 PRO A N 1
ATOM 1478 C CA . PRO A 1 203 ? 21.078 4.297 17.062 1 98 203 PRO A CA 1
ATOM 1479 C C . PRO A 1 203 ? 21.906 4.164 15.773 1 98 203 PRO A C 1
ATOM 1481 O O . PRO A 1 203 ? 21.828 5.023 14.898 1 98 203 PRO A O 1
ATOM 1484 N N . ALA A 1 204 ? 22.672 3.109 15.688 1 98.38 204 ALA A N 1
ATOM 1485 C CA . ALA A 1 204 ? 23.547 2.971 14.523 1 98.38 204 ALA A CA 1
ATOM 1486 C C . ALA A 1 204 ? 22.734 2.869 13.242 1 98.38 204 ALA A C 1
ATOM 1488 O O . ALA A 1 204 ? 22.922 3.664 12.312 1 98.38 204 ALA A O 1
ATOM 1489 N N . LEU A 1 205 ? 21.812 1.972 13.172 1 98.44 205 LEU A N 1
ATOM 1490 C CA . LEU A 1 205 ? 20.969 1.807 11.992 1 98.44 205 LEU A CA 1
ATOM 1491 C C . LEU A 1 205 ? 20.078 3.029 11.781 1 98.44 205 LEU A C 1
ATOM 1493 O O . LEU A 1 205 ? 19.875 3.471 10.648 1 98.44 205 LEU A O 1
ATOM 1497 N N . THR A 1 206 ? 19.547 3.574 12.859 1 98.25 206 THR A N 1
ATOM 1498 C CA . THR A 1 206 ? 18.703 4.762 12.781 1 98.25 206 THR A CA 1
ATOM 1499 C C . THR A 1 206 ? 19.453 5.918 12.125 1 98.25 206 THR A C 1
ATOM 1501 O O . THR A 1 206 ? 18.938 6.559 11.203 1 98.25 206 THR A O 1
ATOM 1504 N N . ASN A 1 207 ? 20.672 6.148 12.562 1 98.31 207 ASN A N 1
ATOM 1505 C CA . ASN A 1 207 ? 21.484 7.23 12 1 98.31 207 ASN A CA 1
ATOM 1506 C C . ASN A 1 207 ? 21.812 6.973 10.539 1 98.31 207 ASN A C 1
ATOM 1508 O O . ASN A 1 207 ? 21.844 7.906 9.727 1 98.31 207 ASN A O 1
ATOM 1512 N N . GLU A 1 208 ? 22.062 5.77 10.242 1 98 208 GLU A N 1
ATOM 1513 C CA . GLU A 1 208 ? 22.359 5.398 8.867 1 98 208 GLU A CA 1
ATOM 1514 C C . GLU A 1 208 ? 21.172 5.695 7.953 1 98 208 GLU A C 1
ATOM 1516 O O . GLU A 1 208 ? 21.328 6.27 6.875 1 98 208 GLU A O 1
ATOM 1521 N N . VAL A 1 209 ? 20.016 5.309 8.367 1 98.06 209 VAL A N 1
ATOM 1522 C CA . VAL A 1 209 ? 18.797 5.496 7.574 1 98.06 209 VAL A CA 1
ATOM 1523 C C . VAL A 1 209 ? 18.484 6.984 7.461 1 98.06 209 VAL A C 1
ATOM 1525 O O . VAL A 1 209 ? 18.125 7.469 6.383 1 98.06 209 VAL A O 1
ATOM 1528 N N . LEU A 1 210 ? 18.625 7.754 8.562 1 97.81 210 LEU A N 1
ATOM 1529 C CA . LEU A 1 210 ? 18.391 9.195 8.531 1 97.81 210 LEU A CA 1
ATOM 1530 C C . LEU A 1 210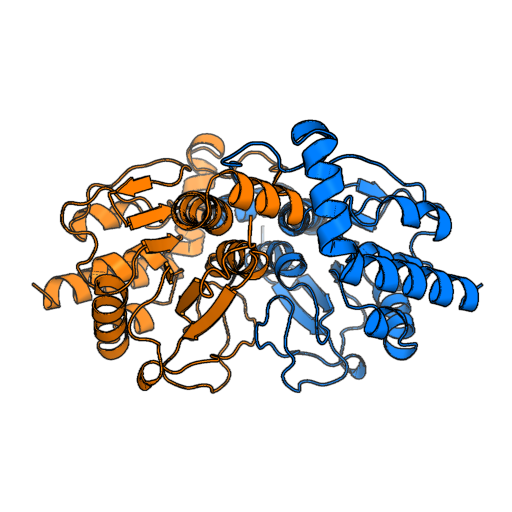 ? 19.312 9.867 7.523 1 97.81 210 LEU A C 1
ATOM 1532 O O . LEU A 1 210 ? 18.875 10.688 6.719 1 97.81 210 LEU A O 1
ATOM 1536 N N . ALA A 1 211 ? 20.578 9.445 7.516 1 97.56 211 ALA A N 1
ATOM 1537 C CA . ALA A 1 211 ? 21.562 10.023 6.605 1 97.56 211 ALA A CA 1
ATOM 1538 C C . ALA A 1 211 ? 21.25 9.664 5.156 1 97.56 211 ALA A C 1
ATOM 1540 O O . ALA A 1 211 ? 21.375 10.5 4.262 1 97.56 211 ALA A O 1
ATOM 1541 N N . ALA A 1 212 ? 20.797 8.484 4.945 1 96.12 212 ALA A N 1
ATOM 1542 C CA . ALA A 1 212 ? 20.562 7.973 3.598 1 96.12 212 ALA A CA 1
ATOM 1543 C C . ALA A 1 212 ? 19.406 8.703 2.926 1 96.12 212 ALA A C 1
ATOM 1545 O O . ALA A 1 212 ? 19.359 8.82 1.698 1 96.12 212 ALA A O 1
ATOM 1546 N N . HIS A 1 213 ? 18.469 9.266 3.719 1 95.38 213 HIS A N 1
ATOM 1547 C CA . HIS A 1 213 ? 17.25 9.828 3.133 1 95.38 213 HIS A CA 1
ATOM 1548 C C . HIS A 1 213 ? 17.109 11.312 3.455 1 95.38 213 HIS A C 1
ATOM 1550 O O . HIS A 1 213 ? 16.062 11.914 3.215 1 95.38 213 HIS A O 1
ATOM 1556 N N . ALA A 1 214 ? 18.203 11.891 3.982 1 95.06 214 ALA A N 1
ATOM 1557 C CA . ALA A 1 214 ? 18.219 13.312 4.305 1 95.06 214 ALA A CA 1
ATOM 1558 C C . ALA A 1 214 ? 18 14.164 3.053 1 95.06 214 ALA A C 1
ATOM 1560 O O . ALA A 1 214 ? 17.391 15.227 3.115 1 95.06 214 ALA A O 1
ATOM 1561 N N . TRP A 1 215 ? 18.406 13.609 1.902 1 92.31 215 TRP A N 1
ATOM 1562 C CA . TRP A 1 215 ? 18.297 14.328 0.637 1 92.31 215 TRP A CA 1
ATOM 1563 C C . TRP A 1 215 ? 16.828 14.609 0.304 1 92.31 215 TRP A C 1
ATOM 1565 O O . TRP A 1 215 ? 16.516 15.625 -0.316 1 92.31 215 TRP A O 1
ATOM 1575 N N . PHE A 1 216 ? 15.969 13.789 0.708 1 91.88 216 PHE A N 1
ATOM 1576 C CA . PHE A 1 216 ? 14.547 13.938 0.43 1 91.88 216 PHE A CA 1
ATOM 1577 C C . PHE A 1 216 ? 13.859 14.711 1.55 1 91.88 216 PHE A C 1
ATOM 1579 O O . PHE A 1 216 ? 13.141 15.68 1.294 1 91.88 216 PHE A O 1
ATOM 1586 N N . PHE A 1 217 ? 14.141 14.406 2.775 1 96.44 217 PHE A N 1
ATOM 1587 C CA . PHE A 1 217 ? 13.32 14.875 3.883 1 96.44 217 PHE A CA 1
ATOM 1588 C C . PHE A 1 217 ? 13.781 16.25 4.352 1 96.44 217 PHE A C 1
ATOM 1590 O O . PHE A 1 217 ? 12.969 17.062 4.809 1 96.44 217 PHE A O 1
ATOM 1597 N N . ASP A 1 218 ? 15.039 16.562 4.195 1 97.69 218 ASP A N 1
ATOM 1598 C CA . ASP A 1 218 ? 15.516 17.875 4.656 1 97.69 218 ASP A CA 1
ATOM 1599 C C . ASP A 1 218 ? 14.875 19 3.861 1 97.69 218 ASP A C 1
ATOM 1601 O O . ASP A 1 218 ? 14.32 19.938 4.441 1 97.69 218 ASP A O 1
ATOM 1605 N N . PRO A 1 219 ? 14.875 18.875 2.514 1 98.44 219 PRO A N 1
ATOM 1606 C CA . PRO A 1 219 ? 14.18 19.922 1.768 1 98.44 219 PRO A CA 1
ATOM 1607 C C . PRO A 1 219 ? 12.688 19.984 2.094 1 98.44 219 PRO A C 1
ATOM 1609 O O . PRO A 1 219 ? 12.086 21.062 2.055 1 98.44 219 PRO A O 1
ATOM 1612 N N . CYS A 1 220 ? 12.078 18.875 2.379 1 98.56 220 CYS A N 1
ATOM 1613 C CA . CYS A 1 220 ? 10.664 18.859 2.754 1 98.56 220 CYS A CA 1
ATOM 1614 C C . CYS A 1 220 ? 10.438 19.641 4.043 1 98.56 220 CYS A C 1
ATOM 1616 O O . CYS A 1 220 ? 9.492 20.438 4.137 1 98.56 220 CYS A O 1
ATOM 1618 N N . LYS A 1 221 ? 11.297 19.438 5.031 1 98.62 221 LYS A N 1
ATOM 1619 C CA . LYS A 1 221 ? 11.211 20.188 6.281 1 98.62 221 LYS A CA 1
ATOM 1620 C C . LYS A 1 221 ? 11.367 21.688 6.031 1 98.62 221 LYS A C 1
ATOM 1622 O O . LYS A 1 221 ? 10.578 22.484 6.543 1 98.62 221 LYS A O 1
ATOM 1627 N N . ASP A 1 222 ? 12.344 22 5.234 1 98.62 222 ASP A N 1
ATOM 1628 C CA . ASP A 1 222 ? 12.609 23.391 4.93 1 98.62 222 ASP A CA 1
ATOM 1629 C C . ASP A 1 222 ? 11.406 24.047 4.234 1 98.62 222 ASP A C 1
ATOM 1631 O O . ASP A 1 222 ? 11.016 25.156 4.574 1 98.62 222 ASP A O 1
ATOM 1635 N N . ALA A 1 223 ? 10.844 23.328 3.293 1 98.69 223 ALA A N 1
ATOM 1636 C CA . ALA A 1 223 ? 9.688 23.828 2.566 1 98.69 223 ALA A CA 1
ATOM 1637 C C . ALA A 1 223 ? 8.5 24.031 3.502 1 98.69 223 ALA A C 1
ATOM 1639 O O . ALA A 1 223 ? 7.785 25.047 3.4 1 98.69 223 ALA A O 1
ATOM 1640 N N . ALA A 1 224 ? 8.289 23.094 4.391 1 98.69 224 ALA A N 1
ATOM 1641 C CA . ALA A 1 224 ? 7.18 23.188 5.332 1 98.69 224 ALA A CA 1
ATOM 1642 C C . ALA A 1 224 ? 7.344 24.375 6.262 1 98.69 224 ALA A C 1
ATOM 1644 O O . ALA A 1 224 ? 6.391 25.125 6.5 1 98.69 224 ALA A O 1
ATOM 1645 N N . ARG A 1 225 ? 8.578 24.578 6.781 1 98.25 225 ARG A N 1
ATOM 1646 C CA . ARG A 1 225 ? 8.867 25.703 7.664 1 98.25 225 ARG A CA 1
ATOM 1647 C C . ARG A 1 225 ? 8.617 27.031 6.953 1 98.25 225 ARG A C 1
ATOM 1649 O O . ARG A 1 225 ? 8.008 27.953 7.523 1 98.25 225 ARG A O 1
ATOM 1656 N N . ALA A 1 226 ? 9.078 27.094 5.742 1 98.19 226 ALA A N 1
ATOM 1657 C CA . ALA A 1 226 ? 8.914 28.312 4.965 1 98.19 226 ALA A CA 1
ATOM 1658 C C . ALA A 1 226 ? 7.441 28.625 4.707 1 98.19 226 ALA A C 1
ATOM 1660 O O . ALA A 1 226 ? 6.996 29.75 4.875 1 98.19 226 ALA A O 1
ATOM 1661 N N . ALA A 1 227 ? 6.738 27.609 4.316 1 97.38 227 ALA A N 1
ATOM 1662 C CA . ALA A 1 227 ? 5.312 27.781 4.035 1 97.38 227 ALA A CA 1
ATOM 1663 C C . ALA A 1 227 ? 4.547 28.156 5.301 1 97.38 227 ALA A C 1
ATOM 1665 O O . ALA A 1 227 ? 3.684 29.031 5.27 1 97.38 227 ALA A O 1
ATOM 1666 N N . TYR A 1 228 ? 4.812 27.484 6.363 1 96.81 228 TYR A N 1
ATOM 1667 C CA . TYR A 1 228 ? 4.184 27.766 7.648 1 96.81 228 TYR A CA 1
ATOM 1668 C C . TYR A 1 228 ? 4.438 29.203 8.07 1 96.81 228 TYR A C 1
ATOM 1670 O O . TYR A 1 228 ? 3.527 29.891 8.555 1 96.81 228 TYR A O 1
ATOM 1678 N N . GLY A 1 229 ? 5.656 29.672 7.895 1 94.94 229 GLY A N 1
ATOM 1679 C CA . GLY A 1 229 ? 6.027 31.031 8.242 1 94.94 229 GLY A CA 1
ATOM 1680 C C . GLY A 1 229 ? 5.285 32.062 7.438 1 94.94 229 GLY A C 1
ATOM 1681 O O . GLY A 1 229 ? 4.93 33.125 7.965 1 94.94 229 GLY A O 1
ATOM 1682 N N . ARG A 1 230 ? 4.926 31.75 6.176 1 90.56 230 ARG A N 1
ATOM 1683 C CA . ARG A 1 230 ? 4.219 32.688 5.301 1 90.56 230 ARG A CA 1
ATOM 1684 C C . ARG A 1 230 ? 2.762 32.844 5.727 1 90.56 230 ARG A C 1
ATOM 1686 O O . ARG A 1 230 ? 2.131 33.844 5.453 1 90.56 230 ARG A O 1
ATOM 1693 N N . GLY A 1 231 ? 2.25 31.797 6.156 1 82.06 231 GLY A N 1
ATOM 1694 C CA . GLY A 1 231 ? 0.844 31.797 6.527 1 82.06 231 GLY A CA 1
ATOM 1695 C C . GLY A 1 231 ? 0.587 32.438 7.883 1 82.06 231 GLY A C 1
ATOM 1696 O O . GLY A 1 231 ? -0.564 32.562 8.297 1 82.06 231 GLY A O 1
ATOM 1697 N N . ARG A 1 232 ? 1.633 32.812 8.641 1 72.06 232 ARG A N 1
ATOM 1698 C CA . ARG A 1 232 ? 1.521 33.531 9.906 1 72.06 232 ARG A CA 1
ATOM 1699 C C . ARG A 1 232 ? 1.59 35.031 9.688 1 72.06 232 ARG A C 1
ATOM 1701 O O . ARG A 1 232 ? 2.238 35.5 8.75 1 72.06 232 ARG A O 1
ATOM 1708 N N . MET B 1 1 ? 37.719 -0.471 0.418 1 26 1 MET B N 1
ATOM 1709 C CA . MET B 1 1 ? 37.094 -1.544 -0.362 1 26 1 MET B CA 1
ATOM 1710 C C . MET B 1 1 ? 36.031 -0.992 -1.307 1 26 1 MET B C 1
ATOM 1712 O O . MET B 1 1 ? 35.219 -0.146 -0.915 1 26 1 MET B O 1
ATOM 1716 N N . SER B 1 2 ? 36.281 -0.879 -2.594 1 31.02 2 SER B N 1
ATOM 1717 C CA . SER B 1 2 ? 35.531 -0.263 -3.697 1 31.02 2 SER B CA 1
ATOM 1718 C C . SER B 1 2 ? 34.062 -0.617 -3.646 1 31.02 2 SER B C 1
ATOM 1720 O O . SER B 1 2 ? 33.688 -1.762 -3.361 1 31.02 2 SER B O 1
ATOM 1722 N N . ALA B 1 3 ? 33.219 0.202 -3.145 1 42.38 3 ALA B N 1
ATOM 1723 C CA . ALA B 1 3 ? 31.781 -0.085 -3.199 1 42.38 3 ALA B CA 1
ATOM 1724 C C . ALA B 1 3 ? 31.438 -0.929 -4.426 1 42.38 3 ALA B C 1
ATOM 1726 O O . ALA B 1 3 ? 31.438 -0.426 -5.551 1 42.38 3 ALA B O 1
ATOM 1727 N N . THR B 1 4 ? 32.031 -1.972 -4.73 1 39.31 4 THR B N 1
ATOM 1728 C CA . THR B 1 4 ? 31.828 -2.777 -5.93 1 39.31 4 THR B CA 1
ATOM 1729 C C . THR B 1 4 ? 30.391 -2.682 -6.414 1 39.31 4 THR B C 1
ATOM 1731 O O . THR B 1 4 ? 29.469 -3.057 -5.691 1 39.31 4 THR B O 1
ATOM 1734 N N . ALA B 1 5 ? 30.047 -1.797 -7.422 1 55.12 5 ALA B N 1
ATOM 1735 C CA . ALA B 1 5 ? 28.828 -1.294 -8.055 1 55.12 5 ALA B CA 1
ATOM 1736 C C . ALA B 1 5 ? 27.875 -2.434 -8.383 1 55.12 5 ALA B C 1
ATOM 1738 O O . ALA B 1 5 ? 28.156 -3.25 -9.266 1 55.12 5 ALA B O 1
ATOM 1739 N N . ARG B 1 6 ? 27.031 -3.025 -7.371 1 79.38 6 ARG B N 1
ATOM 1740 C CA . ARG B 1 6 ? 26.062 -4.082 -7.641 1 79.38 6 ARG B CA 1
ATOM 1741 C C . ARG B 1 6 ? 25.062 -3.652 -8.711 1 79.38 6 ARG B C 1
ATOM 1743 O O . ARG B 1 6 ? 24.734 -2.469 -8.82 1 79.38 6 ARG B O 1
ATOM 1750 N N . ARG B 1 7 ? 24.797 -4.57 -9.664 1 90.44 7 ARG B N 1
ATOM 1751 C CA . ARG B 1 7 ? 23.812 -4.301 -10.711 1 90.44 7 ARG B CA 1
ATOM 1752 C C . ARG B 1 7 ? 22.453 -3.969 -10.102 1 90.44 7 ARG B C 1
ATOM 1754 O O . ARG B 1 7 ? 22.141 -4.41 -8.992 1 90.44 7 ARG B O 1
ATOM 1761 N N . PRO B 1 8 ? 21.703 -3.195 -10.758 1 95.56 8 PRO B N 1
ATOM 1762 C CA . PRO B 1 8 ? 20.375 -2.896 -10.25 1 95.56 8 PRO B CA 1
ATOM 1763 C C . PRO B 1 8 ? 19.484 -4.141 -10.141 1 95.56 8 PRO B C 1
ATOM 1765 O O . PRO B 1 8 ? 19.562 -5.027 -10.992 1 95.56 8 PRO B O 1
ATOM 1768 N N . LEU B 1 9 ? 18.75 -4.203 -9.031 1 97.56 9 LEU B N 1
ATOM 1769 C CA . LEU B 1 9 ? 17.75 -5.242 -8.898 1 97.56 9 LEU B CA 1
ATOM 1770 C C . LEU B 1 9 ? 16.562 -4.969 -9.82 1 97.56 9 LEU B C 1
ATOM 1772 O O . LEU B 1 9 ? 15.984 -3.877 -9.781 1 97.56 9 LEU B O 1
ATOM 1776 N N . LYS B 1 10 ? 16.234 -5.902 -10.688 1 98.44 10 LYS B N 1
ATOM 1777 C CA . LYS B 1 10 ? 15.078 -5.789 -11.562 1 98.44 10 LYS B CA 1
ATOM 1778 C C . LYS B 1 10 ? 13.875 -6.512 -10.977 1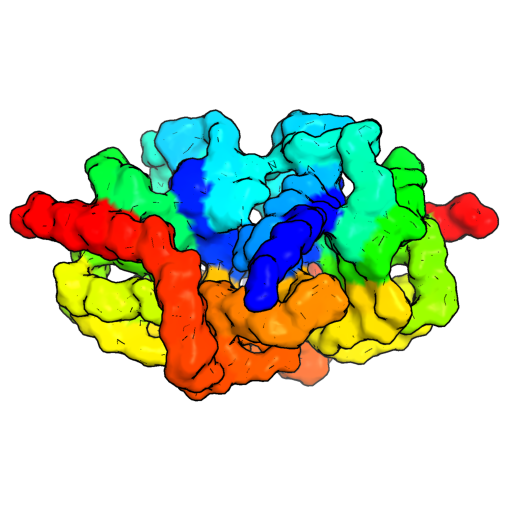 98.44 10 LYS B C 1
ATOM 1780 O O . LYS B 1 10 ? 13.891 -7.734 -10.82 1 98.44 10 LYS B O 1
ATOM 1785 N N . THR B 1 11 ? 12.875 -5.758 -10.633 1 98.75 11 THR B N 1
ATOM 1786 C CA . THR B 1 11 ? 11.648 -6.332 -10.086 1 98.75 11 THR B CA 1
ATOM 1787 C C . THR B 1 11 ? 10.469 -6.066 -11.016 1 98.75 11 THR B C 1
ATOM 1789 O O . THR B 1 11 ? 10.266 -4.938 -11.461 1 98.75 11 THR B O 1
ATOM 1792 N N . GLY B 1 12 ? 9.734 -7.082 -11.391 1 98.81 12 GLY B N 1
ATOM 1793 C CA . GLY B 1 12 ? 8.5 -6.965 -12.164 1 98.81 12 GLY B CA 1
ATOM 1794 C C . GLY B 1 12 ? 7.254 -7.109 -11.312 1 98.81 12 GLY B C 1
ATOM 1795 O O . GLY B 1 12 ? 7.211 -7.938 -10.398 1 98.81 12 GLY B O 1
ATOM 1796 N N . PHE B 1 13 ? 6.289 -6.281 -11.57 1 98.88 13 PHE B N 1
ATOM 1797 C CA . PHE B 1 13 ? 4.969 -6.324 -10.953 1 98.88 13 PHE B CA 1
ATOM 1798 C C . PHE B 1 13 ? 3.889 -6.543 -12.008 1 98.88 13 PHE B C 1
ATOM 1800 O O . PHE B 1 13 ? 3.748 -5.742 -12.93 1 98.88 13 PHE B O 1
ATOM 1807 N N . LEU B 1 14 ? 3.105 -7.555 -11.867 1 98.88 14 LEU B N 1
ATOM 1808 C CA . LEU B 1 14 ? 2.029 -7.781 -12.82 1 98.88 14 LEU B CA 1
ATOM 1809 C C . LEU B 1 14 ? 0.851 -6.855 -12.547 1 98.88 14 LEU B C 1
ATOM 1811 O O . LEU B 1 14 ? 0.25 -6.91 -11.469 1 98.88 14 LEU B O 1
ATOM 1815 N N . LEU B 1 15 ? 0.585 -6.035 -13.484 1 98.81 15 LEU B N 1
ATOM 1816 C CA . LEU B 1 15 ? -0.631 -5.234 -13.445 1 98.81 15 LEU B CA 1
ATOM 1817 C C . LEU B 1 15 ? -1.743 -5.891 -14.25 1 98.81 15 LEU B C 1
ATOM 1819 O O . LEU B 1 15 ? -1.497 -6.852 -14.984 1 98.81 15 LEU B O 1
ATOM 1823 N N . ALA B 1 16 ? -2.939 -5.457 -14.055 1 98.81 16 ALA B N 1
ATOM 1824 C CA . ALA B 1 16 ? -4.137 -5.852 -14.789 1 98.81 16 ALA B CA 1
ATOM 1825 C C . ALA B 1 16 ? -5.32 -4.957 -14.438 1 98.81 16 ALA B C 1
ATOM 1827 O O . ALA B 1 16 ? -5.383 -4.41 -13.328 1 98.81 16 ALA B O 1
ATOM 1828 N N . PRO B 1 17 ? -6.234 -4.734 -15.461 1 98.5 17 PRO B N 1
ATOM 1829 C CA . PRO B 1 17 ? -7.504 -4.141 -15.039 1 98.5 17 PRO B CA 1
ATOM 1830 C C . PRO B 1 17 ? -8.148 -4.891 -13.875 1 98.5 17 PRO B C 1
ATOM 1832 O O . PRO B 1 17 ? -8.336 -6.109 -13.953 1 98.5 17 PRO B O 1
ATOM 1835 N N . GLY B 1 18 ? -8.336 -4.215 -12.781 1 98.06 18 GLY B N 1
ATOM 1836 C CA . GLY B 1 18 ? -9.008 -4.832 -11.648 1 98.06 18 GLY B CA 1
ATOM 1837 C C . GLY B 1 18 ? -8.047 -5.473 -10.664 1 98.06 18 GLY B C 1
ATOM 1838 O O . GLY B 1 18 ? -8.469 -6.133 -9.711 1 98.06 18 GLY B O 1
ATOM 1839 N N . VAL B 1 19 ? -6.766 -5.254 -10.852 1 98.44 19 VAL B N 1
ATOM 1840 C CA . VAL B 1 19 ? -5.805 -5.785 -9.898 1 98.44 19 VAL B CA 1
ATOM 1841 C C . VAL B 1 19 ? -6.043 -5.16 -8.523 1 98.44 19 VAL B C 1
ATOM 1843 O O . VAL B 1 19 ? -6.355 -3.973 -8.422 1 98.44 19 VAL B O 1
ATOM 1846 N N . ALA B 1 20 ? -5.98 -5.996 -7.477 1 97.56 20 ALA B N 1
ATOM 1847 C CA . ALA B 1 20 ? -5.953 -5.438 -6.125 1 97.56 20 ALA B CA 1
ATOM 1848 C C . ALA B 1 20 ? -4.637 -4.719 -5.855 1 97.56 20 ALA B C 1
ATOM 1850 O O . ALA B 1 20 ? -3.646 -5.352 -5.473 1 97.56 20 ALA B O 1
ATOM 1851 N N . VAL B 1 21 ? -4.656 -3.488 -5.957 1 96.38 21 VAL B N 1
ATOM 1852 C CA . VAL B 1 21 ? -3.414 -2.725 -6.008 1 96.38 21 VAL B CA 1
ATOM 1853 C C . VAL B 1 21 ? -2.711 -2.795 -4.652 1 96.38 21 VAL B C 1
ATOM 1855 O O . VAL B 1 21 ? -1.479 -2.775 -4.586 1 96.38 21 VAL B O 1
ATOM 1858 N N . MET B 1 22 ? -3.471 -2.961 -3.525 1 96.94 22 MET B N 1
ATOM 1859 C CA . MET B 1 22 ? -2.881 -3.055 -2.193 1 96.94 22 MET B CA 1
ATOM 1860 C C . MET B 1 22 ? -1.931 -4.246 -2.104 1 96.94 22 MET B C 1
ATOM 1862 O O . MET B 1 22 ? -1.005 -4.246 -1.289 1 96.94 22 MET B O 1
ATOM 1866 N N . ASP B 1 23 ? -2.086 -5.23 -2.979 1 98 23 ASP B N 1
ATOM 1867 C CA . ASP B 1 23 ? -1.28 -6.449 -2.947 1 98 23 ASP B CA 1
ATOM 1868 C C . ASP B 1 23 ? 0.113 -6.199 -3.521 1 98 23 ASP B C 1
ATOM 1870 O O . ASP B 1 23 ? 1.016 -7.023 -3.352 1 98 23 ASP B O 1
ATOM 1874 N N . LEU B 1 24 ? 0.282 -5.105 -4.215 1 98.12 24 LEU B N 1
ATOM 1875 C CA . LEU B 1 24 ? 1.537 -4.852 -4.918 1 98.12 24 LEU B CA 1
ATOM 1876 C C . LEU B 1 24 ? 2.391 -3.842 -4.156 1 98.12 24 LEU B C 1
ATOM 1878 O O . LEU B 1 24 ? 3.615 -3.824 -4.301 1 98.12 24 LEU B O 1
ATOM 1882 N N . PHE B 1 25 ? 1.77 -3.059 -3.326 1 96.44 25 PHE B N 1
ATOM 1883 C CA . PHE B 1 25 ? 2.412 -1.835 -2.861 1 96.44 25 PHE B CA 1
ATOM 1884 C C . PHE B 1 25 ? 3.475 -2.146 -1.814 1 96.44 25 PHE B C 1
ATOM 1886 O O . PHE B 1 25 ? 4.492 -1.454 -1.73 1 96.44 25 PHE B O 1
ATOM 1893 N N . GLY B 1 26 ? 3.217 -3.191 -0.993 1 97.56 26 GLY B N 1
ATOM 1894 C CA . GLY B 1 26 ? 4.258 -3.559 -0.048 1 97.56 26 GLY B CA 1
ATOM 1895 C C . GLY B 1 26 ? 5.582 -3.881 -0.715 1 97.56 26 GLY B C 1
ATOM 1896 O O . GLY B 1 26 ? 6.617 -3.303 -0.37 1 97.56 26 GLY B O 1
ATOM 1897 N N . ALA B 1 27 ? 5.527 -4.727 -1.702 1 98.69 27 ALA B N 1
ATOM 1898 C CA . ALA B 1 27 ? 6.734 -5.098 -2.438 1 98.69 27 ALA B CA 1
ATOM 1899 C C . ALA B 1 27 ? 7.285 -3.91 -3.221 1 98.69 27 ALA B C 1
ATOM 1901 O O . ALA B 1 27 ? 8.5 -3.725 -3.303 1 98.69 27 ALA B O 1
ATOM 1902 N N . HIS B 1 28 ? 6.383 -3.127 -3.799 1 98.62 28 HIS B N 1
ATOM 1903 C CA . HIS B 1 28 ? 6.805 -1.938 -4.531 1 98.62 28 HIS B CA 1
ATOM 1904 C C . HIS B 1 28 ? 7.59 -0.988 -3.637 1 98.62 28 HIS B C 1
ATOM 1906 O O . HIS B 1 28 ? 8.625 -0.458 -4.047 1 98.62 28 HIS B O 1
ATOM 1912 N N . ALA B 1 29 ? 7.129 -0.798 -2.428 1 97.88 29 ALA B N 1
ATOM 1913 C CA . ALA B 1 29 ? 7.82 0.069 -1.479 1 97.88 29 ALA B CA 1
ATOM 1914 C C . ALA B 1 29 ? 9.188 -0.498 -1.116 1 97.88 29 ALA B C 1
ATOM 1916 O O . ALA B 1 29 ? 10.203 0.201 -1.205 1 97.88 29 ALA B O 1
ATOM 1917 N N . VAL B 1 30 ? 9.227 -1.769 -0.775 1 98.62 30 VAL B N 1
ATOM 1918 C CA . VAL B 1 30 ? 10.445 -2.402 -0.296 1 98.62 30 VAL B CA 1
ATOM 1919 C C . VAL B 1 30 ? 11.516 -2.359 -1.388 1 98.62 30 VAL B C 1
ATOM 1921 O O . VAL B 1 30 ? 12.617 -1.846 -1.171 1 98.62 30 VAL B O 1
ATOM 1924 N N . PHE B 1 31 ? 11.188 -2.799 -2.557 1 98.69 31 PHE B N 1
ATOM 1925 C CA . PHE B 1 31 ? 12.172 -2.818 -3.629 1 98.69 31 PHE B CA 1
ATOM 1926 C C . PHE B 1 31 ? 12.461 -1.406 -4.129 1 98.69 31 PHE B C 1
ATOM 1928 O O . PHE B 1 31 ? 13.586 -1.097 -4.527 1 98.69 31 PHE B O 1
ATOM 1935 N N . GLY B 1 32 ? 11.438 -0.565 -4.105 1 97.69 32 GLY B N 1
ATOM 1936 C CA . GLY B 1 32 ? 11.602 0.81 -4.551 1 97.69 32 GLY B CA 1
ATOM 1937 C C . GLY B 1 32 ? 12.547 1.614 -3.672 1 97.69 32 GLY B C 1
ATOM 1938 O O . GLY B 1 32 ? 13.211 2.533 -4.148 1 97.69 32 GLY B O 1
ATOM 1939 N N . PHE B 1 33 ? 12.609 1.287 -2.387 1 96.56 33 PHE B N 1
ATOM 1940 C CA . PHE B 1 33 ? 13.453 2.023 -1.458 1 96.56 33 PHE B CA 1
ATOM 1941 C C . PHE B 1 33 ? 14.797 1.316 -1.27 1 96.56 33 PHE B C 1
ATOM 1943 O O . PHE B 1 33 ? 15.68 1.828 -0.586 1 96.56 33 PHE B O 1
ATOM 1950 N N . ALA B 1 34 ? 14.93 0.124 -1.875 1 96.25 34 ALA B N 1
ATOM 1951 C CA . ALA B 1 34 ? 16.234 -0.527 -1.911 1 96.25 34 ALA B CA 1
ATOM 1952 C C . ALA B 1 34 ? 17.172 0.181 -2.885 1 96.25 34 ALA B C 1
ATOM 1954 O O . ALA B 1 34 ? 16.75 0.613 -3.959 1 96.25 34 ALA B O 1
ATOM 1955 N N . PRO B 1 35 ? 18.453 0.318 -2.51 1 91.88 35 PRO B N 1
ATOM 1956 C CA . PRO B 1 35 ? 19.391 0.959 -3.432 1 91.88 35 PRO B CA 1
ATOM 1957 C C . PRO B 1 35 ? 19.531 0.196 -4.746 1 91.88 35 PRO B C 1
ATOM 1959 O O . PRO B 1 35 ? 19.5 -1.037 -4.758 1 91.88 35 PRO B O 1
ATOM 1962 N N . GLN B 1 36 ? 19.656 0.916 -5.879 1 94.06 36 GLN B N 1
ATOM 1963 C CA . GLN B 1 36 ? 19.906 0.335 -7.195 1 94.06 36 GLN B CA 1
ATOM 1964 C C . GLN B 1 36 ? 18.797 -0.638 -7.586 1 94.06 36 GLN B C 1
ATOM 1966 O O . GLN B 1 36 ? 19.062 -1.808 -7.871 1 94.06 36 GLN B O 1
ATOM 1971 N N . SER B 1 37 ? 17.641 -0.099 -7.672 1 96.06 37 SER B N 1
ATOM 1972 C CA . SER B 1 37 ? 16.484 -0.895 -8.031 1 96.06 37 SER B CA 1
ATOM 1973 C C . SER B 1 37 ? 15.812 -0.361 -9.289 1 96.06 37 SER B C 1
ATOM 1975 O O . SER B 1 37 ? 15.75 0.852 -9.508 1 96.06 37 SER B O 1
ATOM 1977 N N . GLU B 1 38 ? 15.375 -1.254 -10.133 1 97.56 38 GLU B N 1
ATOM 1978 C CA . GLU B 1 38 ? 14.555 -0.994 -11.312 1 97.56 38 GLU B CA 1
ATOM 1979 C C . GLU B 1 38 ? 13.203 -1.693 -11.203 1 97.56 38 GLU B C 1
ATOM 1981 O O . GLU B 1 38 ? 13.141 -2.92 -11.086 1 97.56 38 GLU B O 1
ATOM 1986 N N . LEU B 1 39 ? 12.164 -0.921 -11.219 1 98.56 39 LEU B N 1
ATOM 1987 C CA . LEU B 1 39 ? 10.812 -1.458 -11.078 1 98.56 39 LEU B CA 1
ATOM 1988 C C . LEU B 1 39 ? 10.109 -1.494 -12.43 1 98.56 39 LEU B C 1
ATOM 1990 O O . LEU B 1 39 ? 10.086 -0.494 -13.148 1 98.56 39 LEU B O 1
ATOM 1994 N N . HIS B 1 40 ? 9.594 -2.586 -12.789 1 98.75 40 HIS B N 1
ATOM 1995 C CA . HIS B 1 40 ? 8.828 -2.766 -14.023 1 98.75 40 HIS B CA 1
ATOM 1996 C C . HIS B 1 40 ? 7.379 -3.129 -13.727 1 98.75 40 HIS B C 1
ATOM 1998 O O . HIS B 1 40 ? 7.098 -4.219 -13.227 1 98.75 40 HIS B O 1
ATOM 2004 N N . LEU B 1 41 ? 6.477 -2.221 -13.992 1 98.81 41 LEU B N 1
ATOM 2005 C CA . LEU B 1 41 ? 5.047 -2.502 -13.945 1 98.81 41 LEU B CA 1
ATOM 2006 C C . LEU B 1 41 ? 4.562 -3.092 -15.266 1 98.81 41 LEU B C 1
ATOM 2008 O O . LEU B 1 41 ? 4.578 -2.41 -16.297 1 98.81 41 LEU B O 1
ATOM 2012 N N . LEU B 1 42 ? 4.062 -4.301 -15.188 1 98.88 42 LEU B N 1
ATOM 2013 C CA . LEU B 1 42 ? 3.953 -5.121 -16.391 1 98.88 42 LEU B CA 1
ATOM 2014 C C . LEU B 1 42 ? 2.492 -5.32 -16.781 1 98.88 42 LEU B C 1
ATOM 2016 O O . LEU B 1 42 ? 1.674 -5.723 -15.945 1 98.88 42 LEU B O 1
ATOM 2020 N N . TRP B 1 43 ? 2.15 -5.078 -18.031 1 98.88 43 TRP B N 1
ATOM 2021 C CA . TRP B 1 43 ? 0.848 -5.41 -18.594 1 98.88 43 TRP B CA 1
ATOM 2022 C C . TRP B 1 43 ? 0.925 -5.488 -20.125 1 98.88 43 TRP B C 1
ATOM 2024 O O . TRP B 1 43 ? 2.004 -5.352 -20.703 1 98.88 43 TRP B O 1
ATOM 2034 N N . LYS B 1 44 ? -0.207 -5.82 -20.766 1 98.75 44 LYS B N 1
ATOM 2035 C CA . LYS B 1 44 ? -0.262 -6.012 -22.219 1 98.75 44 LYS B CA 1
ATOM 2036 C C . LYS B 1 44 ? 0.044 -4.711 -22.953 1 98.75 44 LYS B C 1
ATOM 2038 O O . LYS B 1 44 ? 0.724 -4.719 -23.984 1 98.75 44 LYS B O 1
ATOM 2043 N N . THR B 1 45 ? -0.527 -3.631 -22.438 1 98.25 45 THR B N 1
ATOM 2044 C CA . THR B 1 45 ? -0.337 -2.305 -23.016 1 98.25 45 THR B CA 1
ATOM 2045 C C . THR B 1 45 ? -0.006 -1.283 -21.938 1 98.25 45 THR B C 1
ATOM 2047 O O . THR B 1 45 ? -0.068 -1.593 -20.734 1 98.25 45 THR B O 1
ATOM 2050 N N . ARG B 1 46 ? 0.334 -0.118 -22.312 1 97.75 46 ARG B N 1
ATOM 2051 C CA . ARG B 1 46 ? 0.654 0.942 -21.359 1 97.75 46 ARG B CA 1
ATOM 2052 C C . ARG B 1 46 ? -0.528 1.888 -21.172 1 97.75 46 ARG B C 1
ATOM 2054 O O . ARG B 1 46 ? -0.399 2.934 -20.531 1 97.75 46 ARG B O 1
ATOM 2061 N N . GLU B 1 47 ? -1.659 1.506 -21.766 1 97.69 47 GLU B N 1
ATOM 2062 C CA . GLU B 1 47 ? -2.873 2.287 -21.547 1 97.69 47 GLU B CA 1
ATOM 2063 C C . GLU B 1 47 ? -3.303 2.246 -20.078 1 97.69 47 GLU B C 1
ATOM 2065 O O . GLU B 1 47 ? -3.152 1.22 -19.422 1 97.69 47 GLU B O 1
ATOM 2070 N N . PRO B 1 48 ? -3.812 3.359 -19.609 1 97.5 48 PRO B N 1
ATOM 2071 C CA . PRO B 1 48 ? -4.273 3.357 -18.219 1 97.5 48 PRO B CA 1
ATOM 2072 C C . PRO B 1 48 ? -5.309 2.27 -17.938 1 97.5 48 PRO B C 1
ATOM 2074 O O . PRO B 1 48 ? -6.16 1.99 -18.781 1 97.5 48 PRO B O 1
ATOM 2077 N N . ILE B 1 49 ? -5.203 1.696 -16.797 1 98.31 49 ILE B N 1
ATOM 2078 C CA . ILE B 1 49 ? -6.191 0.75 -16.297 1 98.31 49 ILE B CA 1
ATOM 2079 C C . ILE B 1 49 ? -6.656 1.176 -14.898 1 98.31 49 ILE B C 1
ATOM 2081 O O . ILE B 1 49 ? -6.047 2.045 -14.273 1 98.31 49 ILE B O 1
ATOM 2085 N N . SER B 1 50 ? -7.754 0.601 -14.484 1 98.12 50 SER B N 1
ATOM 2086 C CA . SER B 1 50 ? -8.258 0.874 -13.141 1 98.12 50 SER B CA 1
ATOM 2087 C C . SER B 1 50 ? -8.086 -0.335 -12.227 1 98.12 50 SER B C 1
ATOM 2089 O O . SER B 1 50 ? -8.469 -1.449 -12.586 1 98.12 50 SER B O 1
ATOM 2091 N N . ALA B 1 51 ? -7.461 -0.127 -11.094 1 97.62 51 ALA B N 1
ATOM 2092 C CA . ALA B 1 51 ? -7.246 -1.164 -10.086 1 97.62 51 ALA B CA 1
ATOM 2093 C C . ALA B 1 51 ? -8.5 -1.373 -9.242 1 97.62 51 ALA B C 1
ATOM 2095 O O . ALA B 1 51 ? -9.562 -0.833 -9.555 1 97.62 51 ALA B O 1
ATOM 2096 N N . LEU B 1 52 ? -8.391 -2.295 -8.273 1 95.44 52 LEU B N 1
ATOM 2097 C CA . LEU B 1 52 ? -9.406 -2.545 -7.258 1 95.44 52 LEU B CA 1
ATOM 2098 C C . LEU B 1 52 ? -8.836 -2.355 -5.855 1 95.44 52 LEU B C 1
ATOM 2100 O O . LEU B 1 52 ? -7.84 -2.984 -5.496 1 95.44 52 LEU B O 1
ATOM 2104 N N . PRO B 1 53 ? -9.648 -1.536 -5.039 1 96.06 53 PRO B N 1
ATOM 2105 C CA . PRO B 1 53 ? -10.656 -0.542 -5.414 1 96.06 53 PRO B CA 1
ATOM 2106 C C . PRO B 1 53 ? -10.164 0.426 -6.484 1 96.06 53 PRO B C 1
ATOM 2108 O O . PRO B 1 53 ? -8.977 0.427 -6.824 1 96.06 53 PRO B O 1
ATOM 2111 N N . PRO B 1 54 ? -11.023 1.244 -7.035 1 96.69 54 PRO B N 1
ATOM 2112 C CA . PRO B 1 54 ? -10.664 2.045 -8.211 1 96.69 54 PRO B CA 1
ATOM 2113 C C . PRO B 1 54 ? -9.477 2.971 -7.941 1 96.69 54 PRO B C 1
ATOM 2115 O O . PRO B 1 54 ? -9.516 3.781 -7.012 1 96.69 54 PRO B O 1
ATOM 2118 N N . PHE B 1 55 ? -8.492 2.828 -8.695 1 97.56 55 PHE B N 1
ATOM 2119 C CA . PHE B 1 55 ? -7.234 3.566 -8.703 1 97.56 55 PHE B CA 1
ATOM 2120 C C . PHE B 1 55 ? -6.605 3.549 -10.086 1 97.56 55 PHE B C 1
ATOM 2122 O O . PHE B 1 55 ? -6.172 2.5 -10.562 1 97.56 55 PHE B O 1
ATOM 2129 N N . PRO B 1 56 ? -6.613 4.723 -10.805 1 98.31 56 PRO B N 1
ATOM 2130 C CA . PRO B 1 56 ? -6.039 4.734 -12.148 1 98.31 56 PRO B CA 1
ATOM 2131 C C . PRO B 1 56 ? -4.523 4.559 -12.148 1 98.31 56 PRO B C 1
ATOM 2133 O O . PRO B 1 56 ? -3.809 5.363 -11.547 1 98.31 56 PRO B O 1
ATOM 2136 N N . ILE B 1 57 ? -4.031 3.525 -12.805 1 98.44 57 ILE B N 1
ATOM 2137 C CA . ILE B 1 57 ? -2.611 3.201 -12.898 1 98.44 57 ILE B CA 1
ATOM 2138 C C . ILE B 1 57 ? -2.264 2.816 -14.336 1 98.44 57 ILE B C 1
ATOM 2140 O O . ILE B 1 57 ? -3.154 2.639 -15.172 1 98.44 57 ILE B O 1
ATOM 2144 N N . ALA B 1 58 ? -0.973 2.762 -14.609 1 98.56 58 ALA B N 1
ATOM 2145 C CA . ALA B 1 58 ? -0.527 2.35 -15.938 1 98.56 58 ALA B CA 1
ATOM 2146 C C . ALA B 1 58 ? 0.761 1.535 -15.859 1 98.56 58 ALA B C 1
ATOM 2148 O O . ALA B 1 58 ? 1.579 1.746 -14.961 1 98.56 58 ALA B O 1
ATOM 2149 N N . ALA B 1 59 ? 0.862 0.637 -16.859 1 98.56 59 ALA B N 1
ATOM 2150 C CA . ALA B 1 59 ? 2.1 -0.132 -16.969 1 98.56 59 ALA B CA 1
ATOM 2151 C C . ALA B 1 59 ? 3.242 0.74 -17.469 1 98.56 59 ALA B C 1
ATOM 2153 O O . ALA B 1 59 ? 3.018 1.703 -18.203 1 98.56 59 ALA B O 1
ATOM 2154 N N . THR B 1 60 ? 4.422 0.395 -17.016 1 98.56 60 THR B N 1
ATOM 2155 C CA . THR B 1 60 ? 5.613 1.061 -17.531 1 98.56 60 THR B CA 1
ATOM 2156 C C . THR B 1 60 ? 6.289 0.207 -18.609 1 98.56 60 THR B C 1
ATOM 2158 O O . THR B 1 60 ? 7.121 0.701 -19.375 1 98.56 60 THR B O 1
ATOM 2161 N N . THR B 1 61 ? 6.016 -1.056 -18.609 1 98.62 61 THR B N 1
ATOM 2162 C CA . THR B 1 61 ? 6.629 -2.045 -19.484 1 98.62 61 THR B CA 1
ATOM 2163 C C . THR B 1 61 ? 5.586 -3.039 -19.984 1 98.62 61 THR B C 1
ATOM 2165 O O . THR B 1 61 ? 4.766 -3.531 -19.219 1 98.62 61 THR B O 1
ATOM 2168 N N . THR B 1 62 ? 5.598 -3.324 -21.281 1 98.69 62 THR B N 1
ATOM 2169 C 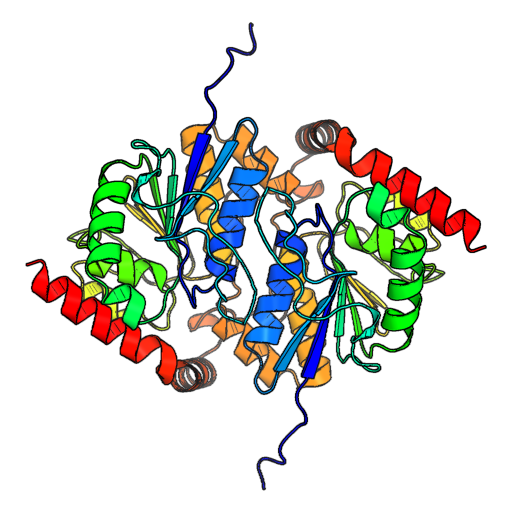CA . THR B 1 62 ? 4.668 -4.312 -21.812 1 98.69 62 THR B CA 1
ATOM 2170 C C . THR B 1 62 ? 5.215 -5.727 -21.625 1 98.69 62 THR B C 1
ATOM 2172 O O . THR B 1 62 ? 6.395 -5.902 -21.328 1 98.69 62 THR B O 1
ATOM 2175 N N . PHE B 1 63 ? 4.359 -6.738 -21.812 1 98.5 63 PHE B N 1
ATOM 2176 C CA . PHE B 1 63 ? 4.793 -8.133 -21.766 1 98.5 63 PHE B CA 1
ATOM 2177 C C . PHE B 1 63 ? 5.938 -8.375 -22.75 1 98.5 63 PHE B C 1
ATOM 2179 O O . PHE B 1 63 ? 6.906 -9.062 -22.422 1 98.5 63 PHE B O 1
ATOM 2186 N N . ALA B 1 64 ? 5.875 -7.77 -23.906 1 97.44 64 ALA B N 1
ATOM 2187 C CA . ALA B 1 64 ? 6.855 -7.961 -24.969 1 97.44 64 ALA B CA 1
ATOM 2188 C C . ALA B 1 64 ? 8.203 -7.344 -24.594 1 97.44 64 ALA B C 1
ATOM 2190 O O . ALA B 1 64 ? 9.25 -7.836 -25 1 97.44 64 ALA B O 1
ATOM 2191 N N . ASP B 1 65 ? 8.18 -6.34 -23.766 1 97.94 65 ASP B N 1
ATOM 2192 C CA . ASP B 1 65 ? 9.391 -5.582 -23.453 1 97.94 65 ASP B CA 1
ATOM 2193 C C . ASP B 1 65 ? 9.961 -5.992 -22.094 1 97.94 65 ASP B C 1
ATOM 2195 O O . ASP B 1 65 ? 10.969 -5.449 -21.641 1 97.94 65 ASP B O 1
ATOM 2199 N N . CYS B 1 66 ? 9.289 -6.859 -21.375 1 97.81 66 CYS B N 1
ATOM 2200 C CA . CYS B 1 66 ? 9.727 -7.273 -20.047 1 97.81 66 CYS B CA 1
ATOM 2201 C C . CYS B 1 66 ? 11.141 -7.848 -20.094 1 97.81 66 CYS B C 1
ATOM 2203 O O . CYS B 1 66 ? 11.445 -8.688 -20.938 1 97.81 66 CYS B O 1
ATOM 2205 N N . PRO B 1 67 ? 12.008 -7.398 -19.188 1 96.44 67 PRO B N 1
ATOM 2206 C CA . PRO B 1 67 ? 13.328 -8.023 -19.125 1 96.44 67 PRO B CA 1
ATOM 2207 C C . PRO B 1 67 ? 13.258 -9.547 -18.984 1 96.44 67 PRO B C 1
ATOM 2209 O O . PRO B 1 67 ? 12.375 -10.062 -18.281 1 96.44 67 PRO B O 1
ATOM 2212 N N . ASP B 1 68 ? 14.188 -10.242 -19.547 1 91.75 68 ASP B N 1
ATOM 2213 C CA . ASP B 1 68 ? 14.18 -11.695 -19.531 1 91.75 68 ASP B CA 1
ATOM 2214 C C . ASP B 1 68 ? 14.398 -12.234 -18.125 1 91.75 68 ASP B C 1
ATOM 2216 O O . ASP B 1 68 ? 13.75 -13.211 -17.719 1 91.75 68 ASP B O 1
ATOM 2220 N N . GLU B 1 69 ? 15.305 -11.57 -17.469 1 95.06 69 GLU B N 1
ATOM 2221 C CA . GLU B 1 69 ? 15.594 -12.031 -16.109 1 95.06 69 GLU B CA 1
ATOM 2222 C C . GLU B 1 69 ? 15.195 -10.984 -15.07 1 95.06 69 GLU B C 1
ATOM 2224 O O . GLU B 1 69 ? 15.656 -9.836 -15.133 1 95.06 69 GLU B O 1
ATOM 2229 N N . LEU B 1 70 ? 14.305 -11.391 -14.25 1 98.19 70 LEU B N 1
ATOM 2230 C CA . LEU B 1 70 ? 13.914 -10.586 -13.094 1 98.19 70 LEU B CA 1
ATOM 2231 C C . LEU B 1 70 ? 14.516 -11.148 -11.812 1 98.19 70 LEU B C 1
ATOM 2233 O O . LEU B 1 70 ? 14.633 -12.367 -11.656 1 98.19 70 LEU B O 1
ATOM 2237 N N . ASP B 1 71 ? 14.938 -10.227 -10.945 1 98.69 71 ASP B N 1
ATOM 2238 C CA . ASP B 1 71 ? 15.344 -10.672 -9.617 1 98.69 71 ASP B CA 1
ATOM 2239 C C . ASP B 1 71 ? 14.141 -11.086 -8.781 1 98.69 71 ASP B C 1
ATOM 2241 O O . ASP B 1 71 ? 14.227 -12.008 -7.961 1 98.69 71 ASP B O 1
ATOM 2245 N N . ALA B 1 72 ? 13.031 -10.414 -8.977 1 98.81 72 ALA B N 1
ATOM 2246 C CA . ALA B 1 72 ? 11.766 -10.75 -8.32 1 98.81 72 ALA B CA 1
ATOM 2247 C C . ALA B 1 72 ? 10.578 -10.469 -9.242 1 98.81 72 ALA B C 1
ATOM 2249 O O . ALA B 1 72 ? 10.57 -9.469 -9.961 1 98.81 72 ALA B O 1
ATOM 2250 N N . PHE B 1 73 ? 9.648 -11.375 -9.289 1 98.94 73 PHE B N 1
ATOM 2251 C CA . PHE B 1 73 ? 8.391 -11.234 -10.016 1 98.94 73 PHE B CA 1
ATOM 2252 C C . PHE B 1 73 ? 7.203 -11.312 -9.062 1 98.94 73 PHE B C 1
ATOM 2254 O O . PHE B 1 73 ? 6.984 -12.336 -8.414 1 98.94 73 PHE B O 1
ATOM 2261 N N . VAL B 1 74 ? 6.426 -10.219 -8.945 1 98.94 74 VAL B N 1
ATOM 2262 C CA . VAL B 1 74 ? 5.395 -10.055 -7.93 1 98.94 74 VAL B CA 1
ATOM 2263 C C . VAL B 1 74 ? 4.012 -10.141 -8.578 1 98.94 74 VAL B C 1
ATOM 2265 O O . VAL B 1 74 ? 3.727 -9.414 -9.539 1 98.94 74 VAL B O 1
ATOM 2268 N N . VAL B 1 75 ? 3.154 -11 -8.023 1 98.94 75 VAL B N 1
ATOM 2269 C CA . VAL B 1 75 ? 1.812 -11.227 -8.547 1 98.94 75 VAL B CA 1
ATOM 2270 C C . VAL B 1 75 ? 0.786 -11.07 -7.43 1 98.94 75 VAL B C 1
ATOM 2272 O O . VAL B 1 75 ? 0.817 -11.812 -6.441 1 98.94 75 VAL B O 1
ATOM 2275 N N . GLY B 1 76 ? -0.098 -10.078 -7.535 1 98.62 76 GLY B N 1
ATOM 2276 C CA . GLY B 1 76 ? -1.22 -9.883 -6.629 1 98.62 76 GLY B CA 1
ATOM 2277 C C . GLY B 1 76 ? -2.533 -10.391 -7.188 1 98.62 76 GLY B C 1
ATOM 2278 O O . GLY B 1 76 ? -2.564 -11 -8.258 1 98.62 76 GLY B O 1
ATOM 2279 N N . ALA B 1 77 ? -3.625 -10.164 -6.477 1 98.56 77 ALA B N 1
ATOM 2280 C CA . ALA B 1 77 ? -4.941 -10.656 -6.871 1 98.56 77 ALA B CA 1
ATOM 2281 C C . ALA B 1 77 ? -5.441 -9.945 -8.125 1 98.56 77 ALA B C 1
ATOM 2283 O O . ALA B 1 77 ? -5.305 -8.727 -8.25 1 98.56 77 ALA B O 1
ATOM 2284 N N . VAL B 1 78 ? -5.941 -10.719 -9.07 1 98.69 78 VAL B N 1
ATOM 2285 C CA . VAL B 1 78 ? -6.539 -10.203 -10.305 1 98.69 78 VAL B CA 1
ATOM 2286 C C . VAL B 1 78 ? -7.91 -10.844 -10.516 1 98.69 78 VAL B C 1
ATOM 2288 O O . VAL B 1 78 ? -8.211 -11.891 -9.938 1 98.69 78 VAL B O 1
ATOM 2291 N N . PRO B 1 79 ? -8.719 -10.211 -11.32 1 98.69 79 PRO B N 1
ATOM 2292 C CA . PRO B 1 79 ? -10.07 -10.75 -11.523 1 98.69 79 PRO B CA 1
ATOM 2293 C C . PRO B 1 79 ? -10.07 -12.047 -12.336 1 98.69 79 PRO B C 1
ATOM 2295 O O . PRO B 1 79 ? -9.062 -12.391 -12.961 1 98.69 79 PRO B O 1
ATOM 2298 N N . ALA B 1 80 ? -11.25 -12.68 -12.289 1 98.75 80 ALA B N 1
ATOM 2299 C CA . ALA B 1 80 ? -11.438 -14 -12.883 1 98.75 80 ALA B CA 1
ATOM 2300 C C . ALA B 1 80 ? -11.109 -13.984 -14.367 1 98.75 80 ALA B C 1
ATOM 2302 O O . ALA B 1 80 ? -10.523 -14.938 -14.891 1 98.75 80 ALA B O 1
ATOM 2303 N N . ASP B 1 81 ? -11.523 -12.914 -15.07 1 98.69 81 ASP B N 1
ATOM 2304 C CA . ASP B 1 81 ? -11.305 -12.867 -16.516 1 98.69 81 ASP B CA 1
ATOM 2305 C C . ASP B 1 81 ? -9.82 -12.75 -16.844 1 98.69 81 ASP B C 1
ATOM 2307 O O . ASP B 1 81 ? -9.375 -13.234 -17.891 1 98.69 81 ASP B O 1
ATOM 2311 N N . VAL B 1 82 ? -9.039 -12.125 -15.953 1 98.81 82 VAL B N 1
ATOM 2312 C CA . VAL B 1 82 ? -7.59 -12.039 -16.125 1 98.81 82 VAL B CA 1
ATOM 2313 C C . VAL B 1 82 ? -6.961 -13.406 -15.859 1 98.81 82 VAL B C 1
ATOM 2315 O O . VAL B 1 82 ? -6.078 -13.844 -16.609 1 98.81 82 VAL B O 1
ATOM 2318 N N . ILE B 1 83 ? -7.418 -14.109 -14.844 1 98.75 83 ILE B N 1
ATOM 2319 C CA . ILE B 1 83 ? -6.93 -15.445 -14.531 1 98.75 83 ILE B CA 1
ATOM 2320 C C . ILE B 1 83 ? -7.203 -16.391 -15.695 1 98.75 83 ILE B C 1
ATOM 2322 O O . ILE B 1 83 ? -6.395 -17.281 -15.992 1 98.75 83 ILE B O 1
ATOM 2326 N N . ALA B 1 84 ? -8.289 -16.156 -16.422 1 98.38 84 ALA B N 1
ATOM 2327 C CA . ALA B 1 84 ? -8.719 -17.047 -17.5 1 98.38 84 ALA B CA 1
ATOM 2328 C C . ALA B 1 84 ? -8.031 -16.688 -18.812 1 98.38 84 ALA B C 1
ATOM 2330 O O . ALA B 1 84 ? -8.203 -17.375 -19.812 1 98.38 84 ALA B O 1
ATOM 2331 N N . ASP B 1 85 ? -7.328 -15.609 -18.844 1 98.56 85 ASP B N 1
ATOM 2332 C CA . ASP B 1 85 ? -6.727 -15.094 -20.078 1 98.56 85 ASP B CA 1
ATOM 2333 C C . ASP B 1 85 ? -5.461 -15.867 -20.422 1 98.56 85 ASP B C 1
ATOM 2335 O O . ASP B 1 85 ? -4.449 -15.773 -19.734 1 98.56 85 ASP B O 1
ATOM 2339 N N . ASP B 1 86 ? -5.477 -16.516 -21.562 1 97.88 86 ASP B N 1
ATOM 2340 C CA . ASP B 1 86 ? -4.375 -17.391 -21.969 1 97.88 86 ASP B CA 1
ATOM 2341 C C . ASP B 1 86 ? -3.084 -16.594 -22.156 1 97.88 86 ASP B C 1
ATOM 2343 O O . ASP B 1 86 ? -1.992 -17.109 -21.891 1 97.88 86 ASP B O 1
ATOM 2347 N N . GLU B 1 87 ? -3.215 -15.414 -22.625 1 98.5 87 GLU B N 1
ATOM 2348 C CA . GLU B 1 87 ? -2.029 -14.586 -22.812 1 98.5 87 GLU B CA 1
ATOM 2349 C C . GLU B 1 87 ? -1.375 -14.258 -21.469 1 98.5 87 GLU B C 1
ATOM 2351 O O . GLU B 1 87 ? -0.149 -14.297 -21.344 1 98.5 87 GLU B O 1
ATOM 2356 N N . VAL B 1 88 ? -2.197 -13.945 -20.453 1 98.75 88 VAL B N 1
ATOM 2357 C CA . VAL B 1 88 ? -1.69 -13.633 -19.125 1 98.75 88 VAL B CA 1
ATOM 2358 C C . VAL B 1 88 ? -1.045 -14.875 -18.516 1 98.75 88 VAL B C 1
ATOM 2360 O O . VAL B 1 88 ? 0.064 -14.805 -17.969 1 98.75 88 VAL B O 1
ATOM 2363 N N . ILE B 1 89 ? -1.679 -16.016 -18.609 1 98.44 89 ILE B N 1
ATOM 2364 C CA . ILE B 1 89 ? -1.173 -17.266 -18.062 1 98.44 89 ILE B CA 1
ATOM 2365 C C . ILE B 1 89 ? 0.179 -17.609 -18.688 1 98.44 89 ILE B C 1
ATOM 2367 O O . ILE B 1 89 ? 1.128 -17.953 -17.984 1 98.44 89 ILE B O 1
ATOM 2371 N N . ALA B 1 90 ? 0.25 -17.484 -20.016 1 97.81 90 ALA B N 1
ATOM 2372 C CA . ALA B 1 90 ? 1.494 -17.781 -20.719 1 97.81 90 ALA B CA 1
ATOM 2373 C C . ALA B 1 90 ? 2.615 -16.844 -20.266 1 97.81 90 ALA B C 1
ATOM 2375 O O . ALA B 1 90 ? 3.75 -17.281 -20.062 1 97.81 90 ALA B O 1
ATOM 2376 N N . PHE B 1 91 ? 2.316 -15.617 -20.125 1 98.62 91 PHE B N 1
ATOM 2377 C CA . PHE B 1 91 ? 3.301 -14.633 -19.688 1 98.62 91 PHE B CA 1
ATOM 2378 C C . PHE B 1 91 ? 3.793 -14.953 -18.281 1 98.62 91 PHE B C 1
ATOM 2380 O O . PHE B 1 91 ? 4.996 -14.945 -18.031 1 98.62 91 PHE B O 1
ATOM 2387 N N . VAL B 1 92 ? 2.846 -15.172 -17.359 1 98.56 92 VAL B N 1
ATOM 2388 C CA . VAL B 1 92 ? 3.176 -15.469 -15.961 1 98.56 92 VAL B CA 1
ATOM 2389 C C . VAL B 1 92 ? 4.043 -16.719 -15.891 1 98.56 92 VAL B C 1
ATOM 2391 O O . VAL B 1 92 ? 5.055 -16.75 -15.18 1 98.56 92 VAL B O 1
ATOM 2394 N N . ARG B 1 93 ? 3.705 -17.75 -16.625 1 96.94 93 ARG B N 1
ATOM 2395 C CA . ARG B 1 93 ? 4.488 -18.984 -16.656 1 96.94 93 ARG B CA 1
ATOM 2396 C C . ARG B 1 93 ? 5.914 -18.703 -17.125 1 96.94 93 ARG B C 1
ATOM 2398 O O . ARG B 1 93 ? 6.875 -19.172 -16.5 1 96.94 93 ARG B O 1
ATOM 2405 N N . ARG B 1 94 ? 6.031 -17.984 -18.156 1 96.81 94 ARG B N 1
ATOM 2406 C CA . ARG B 1 94 ? 7.332 -17.688 -18.734 1 96.81 94 ARG B CA 1
ATOM 2407 C C . ARG B 1 94 ? 8.18 -16.859 -17.781 1 96.81 94 ARG B C 1
ATOM 2409 O O . ARG B 1 94 ? 9.344 -17.188 -17.531 1 96.81 94 ARG B O 1
ATOM 2416 N N . GLN B 1 95 ? 7.625 -15.805 -17.266 1 96.94 95 GLN B N 1
ATOM 2417 C CA . GLN B 1 95 ? 8.398 -14.867 -16.453 1 96.94 95 GLN B CA 1
ATOM 2418 C C . GLN B 1 95 ? 8.742 -15.477 -15.094 1 96.94 95 GLN B C 1
ATOM 2420 O O . GLN B 1 95 ? 9.82 -15.234 -14.555 1 96.94 95 GLN B O 1
ATOM 2425 N N . ALA B 1 96 ? 7.809 -16.234 -14.547 1 96.56 96 ALA B N 1
ATOM 2426 C CA . ALA B 1 96 ? 8.078 -16.875 -13.266 1 96.56 96 ALA B CA 1
ATOM 2427 C C . ALA B 1 96 ? 9.211 -17.891 -13.398 1 96.56 96 ALA B C 1
ATOM 2429 O O . ALA B 1 96 ? 10.016 -18.047 -12.477 1 96.56 96 ALA B O 1
ATOM 2430 N N . SER B 1 97 ? 9.312 -18.562 -14.5 1 93.19 97 SER B N 1
ATOM 2431 C CA . SER B 1 97 ? 10.352 -19.562 -14.719 1 93.19 97 SER B CA 1
ATOM 2432 C C . SER B 1 97 ? 11.727 -18.922 -14.844 1 93.19 97 SER B C 1
ATOM 2434 O O . SER B 1 97 ? 12.75 -19.562 -14.617 1 93.19 97 SER B O 1
ATOM 2436 N N . ARG B 1 98 ? 11.742 -17.688 -15.125 1 94.94 98 ARG B N 1
ATOM 2437 C CA . ARG B 1 98 ? 13.008 -17.016 -15.375 1 94.94 98 ARG B CA 1
ATOM 2438 C C . ARG B 1 98 ? 13.375 -16.094 -14.211 1 94.94 98 ARG B C 1
ATOM 2440 O O . ARG B 1 98 ? 14.523 -15.656 -14.102 1 94.94 98 ARG B O 1
ATOM 2447 N N . ALA B 1 99 ? 12.422 -15.797 -13.375 1 98 99 ALA B N 1
ATOM 2448 C CA . ALA B 1 99 ? 12.68 -14.914 -12.234 1 98 99 ALA B CA 1
ATOM 2449 C C . ALA B 1 99 ? 13.469 -15.641 -11.148 1 98 99 ALA B C 1
ATOM 2451 O O . ALA B 1 99 ? 13.25 -16.828 -10.906 1 98 99 ALA B O 1
ATOM 2452 N N . ARG B 1 100 ? 14.383 -14.961 -10.5 1 98.56 100 ARG B N 1
ATOM 2453 C CA . ARG B 1 100 ? 15.125 -15.555 -9.391 1 98.56 100 ARG B CA 1
ATOM 2454 C C . ARG B 1 100 ? 14.195 -15.867 -8.219 1 98.56 100 ARG B C 1
ATOM 2456 O O . ARG B 1 100 ? 14.32 -16.906 -7.582 1 98.56 100 ARG B O 1
ATOM 2463 N N . TYR B 1 101 ? 13.281 -14.945 -7.895 1 98.88 101 TYR B N 1
ATOM 2464 C CA . TYR B 1 101 ? 12.258 -15.156 -6.875 1 98.88 101 TYR B CA 1
ATOM 2465 C C . TYR B 1 101 ? 10.875 -14.797 -7.402 1 98.88 101 TYR B C 1
ATOM 2467 O O . TYR B 1 101 ? 10.734 -13.867 -8.203 1 98.88 101 TYR B O 1
ATOM 2475 N N . VAL B 1 102 ? 9.883 -15.555 -7.023 1 98.88 102 VAL B N 1
ATOM 2476 C CA . VAL B 1 102 ? 8.484 -15.297 -7.336 1 98.88 102 VAL B CA 1
ATOM 2477 C C . VAL B 1 102 ? 7.711 -15.016 -6.047 1 98.88 102 VAL B C 1
ATOM 2479 O O . VAL B 1 102 ? 7.824 -15.766 -5.074 1 98.88 102 VAL B O 1
ATOM 2482 N N . ILE B 1 103 ? 6.992 -13.93 -6.051 1 98.94 103 ILE B N 1
ATOM 2483 C CA . ILE B 1 103 ? 6.207 -13.516 -4.895 1 98.94 103 ILE B CA 1
ATOM 2484 C C . ILE B 1 103 ? 4.727 -13.484 -5.262 1 98.94 103 ILE B C 1
ATOM 2486 O O . ILE B 1 103 ? 4.32 -12.758 -6.172 1 98.94 103 ILE B O 1
ATOM 2490 N N . GLY B 1 104 ? 3.918 -14.328 -4.641 1 98.75 104 GLY B N 1
ATOM 2491 C CA . GLY B 1 104 ? 2.471 -14.305 -4.781 1 98.75 104 GLY B CA 1
ATOM 2492 C C . GLY B 1 104 ? 1.759 -13.797 -3.541 1 98.75 104 GLY B C 1
ATOM 2493 O O . GLY B 1 104 ? 1.987 -14.297 -2.438 1 98.75 104 GLY B O 1
ATOM 2494 N N . ILE B 1 105 ? 0.929 -12.812 -3.719 1 98.44 105 ILE B N 1
ATOM 2495 C CA . ILE B 1 105 ? 0.241 -12.188 -2.596 1 98.44 105 ILE B CA 1
ATOM 2496 C C . ILE B 1 105 ? -1.27 -12.336 -2.77 1 98.44 105 ILE B C 1
ATOM 2498 O O . ILE B 1 105 ? -1.801 -12.094 -3.857 1 98.44 105 ILE B O 1
ATOM 2502 N N . CYS B 1 106 ? -2.01 -12.656 -1.642 1 97.62 106 CYS B N 1
ATOM 2503 C CA . CYS B 1 106 ? -3.465 -12.75 -1.659 1 97.62 106 CYS B CA 1
ATOM 2504 C C . CYS B 1 106 ? -3.939 -13.594 -2.84 1 97.62 106 CYS B C 1
ATOM 2506 O O . CYS B 1 106 ? -3.434 -14.695 -3.068 1 97.62 106 CYS B O 1
ATOM 2508 N N . GLY B 1 107 ? -4.953 -13.227 -3.529 1 97.62 107 GLY B N 1
ATOM 2509 C CA . GLY B 1 107 ? -5.523 -13.977 -4.633 1 97.62 107 GLY B CA 1
ATOM 2510 C C . GLY B 1 107 ? -4.578 -14.125 -5.809 1 97.62 107 GLY B C 1
ATOM 2511 O O . GLY B 1 107 ? -4.824 -14.922 -6.715 1 97.62 107 GLY B O 1
ATOM 2512 N N . GLY B 1 108 ? -3.436 -13.414 -5.785 1 98.38 108 GLY B N 1
ATOM 2513 C CA . GLY B 1 108 ? -2.447 -13.586 -6.84 1 98.38 108 GLY B CA 1
ATOM 2514 C C . GLY B 1 108 ? -1.888 -14.992 -6.906 1 98.38 108 GLY B C 1
ATOM 2515 O O . GLY B 1 108 ? -1.429 -15.438 -7.961 1 98.38 108 GLY B O 1
ATOM 2516 N N . VAL B 1 109 ? -1.956 -15.695 -5.832 1 98.62 109 VAL B N 1
ATOM 2517 C CA . VAL B 1 109 ? -1.463 -17.062 -5.75 1 98.62 109 VAL B CA 1
ATOM 2518 C C . VAL B 1 109 ? -2.336 -17.984 -6.609 1 98.62 109 VAL B C 1
ATOM 2520 O O . VAL B 1 109 ? -1.853 -18.969 -7.16 1 98.62 109 VAL B O 1
ATOM 2523 N N . LEU B 1 110 ? -3.633 -17.641 -6.797 1 98.62 110 LEU B N 1
ATOM 2524 C CA . LEU B 1 110 ? -4.504 -18.406 -7.684 1 98.62 110 LEU B CA 1
ATOM 2525 C C . LEU B 1 110 ? -3.979 -18.375 -9.117 1 98.62 110 LEU B C 1
ATOM 2527 O O . LEU B 1 110 ? -4.008 -19.391 -9.812 1 98.62 110 LEU B O 1
ATOM 2531 N N . LEU B 1 111 ? -3.535 -17.156 -9.523 1 98.75 111 LEU B N 1
ATOM 2532 C CA . LEU B 1 111 ? -3.008 -17.031 -10.883 1 98.75 111 LEU B CA 1
ATOM 2533 C C . LEU B 1 111 ? -1.738 -17.859 -11.047 1 98.75 111 LEU B C 1
ATOM 2535 O O . LEU B 1 111 ? -1.537 -18.484 -12.086 1 98.75 111 LEU B O 1
ATOM 2539 N N . LEU B 1 112 ? -0.861 -17.906 -10.031 1 98.69 112 LEU B N 1
ATOM 2540 C CA . LEU B 1 112 ? 0.323 -18.766 -10.062 1 98.69 112 LEU B CA 1
ATOM 2541 C C . LEU B 1 112 ? -0.068 -20.234 -10.172 1 98.69 112 LEU B C 1
ATOM 2543 O O . LEU B 1 112 ? 0.558 -20.984 -10.914 1 98.69 112 LEU B O 1
ATOM 2547 N N . GLY B 1 113 ? -1.088 -20.594 -9.398 1 98.5 113 GLY B N 1
ATOM 2548 C CA . GLY B 1 113 ? -1.601 -21.953 -9.492 1 98.5 113 GLY B CA 1
ATOM 2549 C C . GLY B 1 113 ? -2.166 -22.281 -10.859 1 98.5 113 GLY B C 1
ATOM 2550 O O . GLY B 1 113 ? -1.881 -23.344 -11.414 1 98.5 113 GLY B O 1
ATOM 2551 N N . ALA B 1 114 ? -2.971 -21.344 -11.398 1 98.25 114 ALA B N 1
ATOM 2552 C CA . ALA B 1 114 ? -3.547 -21.5 -12.734 1 98.25 114 ALA B CA 1
ATOM 2553 C C . ALA B 1 114 ? -2.457 -21.75 -13.773 1 98.25 114 ALA B C 1
ATOM 2555 O O . ALA B 1 114 ? -2.664 -22.484 -14.742 1 98.25 114 ALA B O 1
ATOM 2556 N N . ALA B 1 115 ? -1.318 -21.156 -13.523 1 98 115 ALA B N 1
ATOM 2557 C CA . ALA B 1 115 ? -0.193 -21.25 -14.445 1 98 115 ALA B CA 1
ATOM 2558 C C . ALA B 1 115 ? 0.635 -22.5 -14.188 1 98 115 ALA B C 1
ATOM 2560 O O . ALA B 1 115 ? 1.64 -22.734 -14.867 1 98 115 ALA B O 1
ATOM 2561 N N . GLY B 1 116 ? 0.27 -23.281 -13.18 1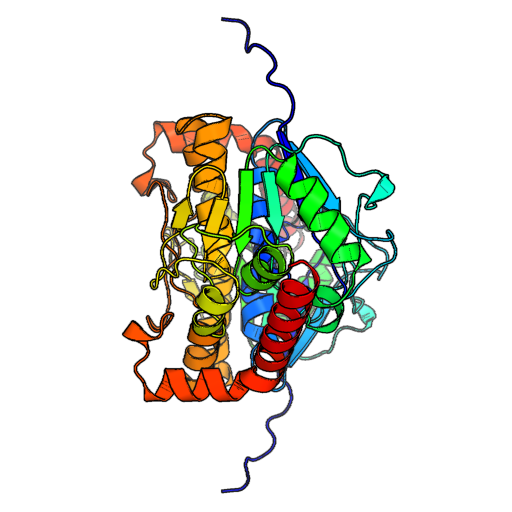 97.75 116 GLY B N 1
ATOM 2562 C CA . GLY B 1 116 ? 0.935 -24.547 -12.898 1 97.75 116 GLY B CA 1
ATOM 2563 C C . GLY B 1 116 ? 2.184 -24.391 -12.055 1 97.75 116 GLY B C 1
ATOM 2564 O O . GLY B 1 116 ? 2.994 -25.312 -11.953 1 97.75 116 GLY B O 1
ATOM 2565 N N . LEU B 1 117 ? 2.322 -23.297 -11.398 1 98.19 117 LEU B N 1
ATOM 2566 C CA . LEU B 1 117 ? 3.582 -22.953 -10.742 1 98.19 117 LEU B CA 1
ATOM 2567 C C . LEU B 1 117 ? 3.586 -23.438 -9.297 1 98.19 117 LEU B C 1
ATOM 2569 O O . LEU B 1 117 ? 4.609 -23.375 -8.609 1 98.19 117 LEU B O 1
ATOM 2573 N N . LEU B 1 118 ? 2.418 -23.984 -8.797 1 98.31 118 LEU B N 1
ATOM 2574 C CA . LEU B 1 118 ? 2.311 -24.375 -7.398 1 98.31 118 LEU B CA 1
ATOM 2575 C C . LEU B 1 118 ? 2.393 -25.891 -7.25 1 98.31 118 LEU B C 1
ATOM 2577 O O . LEU B 1 118 ? 2.361 -26.406 -6.133 1 98.31 118 LEU B O 1
ATOM 2581 N N . ASN B 1 119 ? 2.518 -26.672 -8.367 1 98 119 ASN B N 1
ATOM 2582 C CA . ASN B 1 119 ? 2.484 -28.125 -8.336 1 98 119 ASN B CA 1
ATOM 2583 C C . ASN B 1 119 ? 3.506 -28.688 -7.355 1 98 119 ASN B C 1
ATOM 2585 O O . ASN B 1 119 ? 4.715 -28.547 -7.562 1 98 119 ASN B O 1
ATOM 2589 N N . GLY B 1 120 ? 2.971 -29.297 -6.281 1 98.31 120 GLY B N 1
ATOM 2590 C CA . GLY B 1 120 ? 3.801 -29.984 -5.309 1 98.31 120 GLY B CA 1
ATOM 2591 C C . GLY B 1 120 ? 4.465 -29.062 -4.316 1 98.31 120 GLY B C 1
ATOM 2592 O O . GLY B 1 120 ? 5.188 -29.5 -3.422 1 98.31 120 GLY B O 1
ATOM 2593 N N . ARG B 1 121 ? 4.172 -27.844 -4.375 1 98.5 121 ARG B N 1
ATOM 2594 C CA . ARG B 1 121 ? 4.879 -26.859 -3.559 1 98.5 121 ARG B CA 1
ATOM 2595 C C . ARG B 1 121 ? 4.02 -26.406 -2.383 1 98.5 121 ARG B C 1
ATOM 2597 O O . ARG B 1 121 ? 2.791 -26.375 -2.479 1 98.5 121 ARG B O 1
ATOM 2604 N N . ARG B 1 122 ? 4.695 -26.062 -1.278 1 98.69 122 ARG B N 1
ATOM 2605 C CA . ARG B 1 122 ? 4.016 -25.391 -0.174 1 98.69 122 ARG B CA 1
ATOM 2606 C C . ARG B 1 122 ? 3.656 -23.953 -0.544 1 98.69 122 ARG B C 1
ATOM 2608 O O . ARG B 1 122 ? 4.473 -23.234 -1.124 1 98.69 122 ARG B O 1
ATOM 2615 N N . ALA B 1 123 ? 2.432 -23.562 -0.304 1 98.62 123 ALA B N 1
ATOM 2616 C CA . ALA B 1 123 ? 1.992 -22.203 -0.604 1 98.62 123 ALA B CA 1
ATOM 2617 C C . ALA B 1 123 ? 0.854 -21.781 0.32 1 98.62 123 ALA B C 1
ATOM 2619 O O . ALA B 1 123 ? 0.142 -22.625 0.868 1 98.62 123 ALA B O 1
ATOM 2620 N N . THR B 1 124 ? 0.75 -20.578 0.576 1 98.5 124 THR B N 1
ATOM 2621 C CA . THR B 1 124 ? -0.4 -19.984 1.25 1 98.5 124 THR B CA 1
ATOM 2622 C C . THR B 1 124 ? -1.008 -18.859 0.402 1 98.5 124 THR B C 1
ATOM 2624 O O . THR B 1 124 ? -0.522 -18.578 -0.694 1 98.5 124 THR B O 1
ATOM 2627 N N . THR B 1 125 ? -2.154 -18.375 0.759 1 98.12 125 THR B N 1
ATOM 2628 C CA . THR B 1 125 ? -2.896 -17.266 0.163 1 98.12 125 THR B CA 1
ATOM 2629 C C . THR B 1 125 ? -3.887 -16.688 1.163 1 98.12 125 THR B C 1
ATOM 2631 O O . THR B 1 125 ? -3.846 -17.016 2.352 1 98.12 125 THR B O 1
ATOM 2634 N N . ASN B 1 126 ? -4.652 -15.703 0.765 1 97.31 126 ASN B N 1
ATOM 2635 C CA . ASN B 1 126 ? -5.637 -15.148 1.688 1 97.31 126 ASN B CA 1
ATOM 2636 C C . ASN B 1 126 ? -6.73 -16.172 2.01 1 97.31 126 ASN B C 1
ATOM 2638 O O . ASN B 1 126 ? -6.969 -17.094 1.235 1 97.31 126 ASN B O 1
ATOM 2642 N N . PHE B 1 127 ? -7.398 -15.984 3.094 1 97.19 127 PHE B N 1
ATOM 2643 C CA . PHE B 1 127 ? -8.305 -17 3.625 1 97.19 127 PHE B CA 1
ATOM 2644 C C . PHE B 1 127 ? -9.523 -17.156 2.723 1 97.19 127 PHE B C 1
ATOM 2646 O O . PHE B 1 127 ? -10.219 -18.172 2.781 1 97.19 127 PHE B O 1
ATOM 2653 N N . HIS B 1 128 ? -9.805 -16.203 1.84 1 96.94 128 HIS B N 1
ATOM 2654 C CA . HIS B 1 128 ? -10.945 -16.266 0.935 1 96.94 128 HIS B CA 1
ATOM 2655 C C . HIS B 1 128 ? -10.789 -17.406 -0.069 1 96.94 128 HIS B C 1
ATOM 2657 O O . HIS B 1 128 ? -11.789 -17.922 -0.588 1 96.94 128 HIS B O 1
ATOM 2663 N N . VAL B 1 129 ? -9.516 -17.766 -0.365 1 97.81 129 VAL B N 1
ATOM 2664 C CA . VAL B 1 129 ? -9.344 -18.688 -1.477 1 97.81 129 VAL B CA 1
ATOM 2665 C C . VAL B 1 129 ? -8.359 -19.797 -1.08 1 97.81 129 VAL B C 1
ATOM 2667 O O . VAL B 1 129 ? -7.926 -20.578 -1.925 1 97.81 129 VAL B O 1
ATOM 2670 N N . LEU B 1 130 ? -8.008 -19.922 0.165 1 97.81 130 LEU B N 1
ATOM 2671 C CA . LEU B 1 130 ? -7.047 -20.906 0.64 1 97.81 130 LEU B CA 1
ATOM 2672 C C . LEU B 1 130 ? -7.492 -22.328 0.281 1 97.81 130 LEU B C 1
ATOM 2674 O O . LEU B 1 130 ? -6.664 -23.172 -0.057 1 97.81 130 LEU B O 1
ATOM 2678 N N . ASP B 1 131 ? -8.742 -22.562 0.282 1 96.88 131 ASP B N 1
ATOM 2679 C CA . ASP B 1 131 ? -9.328 -23.891 0.06 1 96.88 131 ASP B CA 1
ATOM 2680 C C . ASP B 1 131 ? -9.133 -24.344 -1.384 1 96.88 131 ASP B C 1
ATOM 2682 O O . ASP B 1 131 ? -9.266 -25.531 -1.692 1 96.88 131 ASP B O 1
ATOM 2686 N N . ALA B 1 132 ? -8.797 -23.422 -2.26 1 98.19 132 ALA B N 1
ATOM 2687 C CA . ALA B 1 132 ? -8.664 -23.75 -3.678 1 98.19 132 ALA B CA 1
ATOM 2688 C C . ALA B 1 132 ? -7.254 -24.234 -4.004 1 98.19 132 ALA B C 1
ATOM 2690 O O . ALA B 1 132 ? -7.016 -24.797 -5.074 1 98.19 132 ALA B O 1
ATOM 2691 N N . LEU B 1 133 ? -6.285 -24.031 -3.105 1 98.38 133 LEU B N 1
ATOM 2692 C CA . LEU B 1 133 ? -4.875 -24.219 -3.438 1 98.38 133 LEU B CA 1
ATOM 2693 C C . LEU B 1 133 ? -4.574 -25.688 -3.717 1 98.38 133 LEU B C 1
ATOM 2695 O O . LEU B 1 133 ? -3.805 -26.016 -4.625 1 98.38 133 LEU B O 1
ATOM 2699 N N . ALA B 1 134 ? -5.211 -26.578 -2.949 1 98.38 134 ALA B N 1
ATOM 2700 C CA . ALA B 1 134 ? -4.961 -28 -3.145 1 98.38 134 ALA B CA 1
ATOM 2701 C C . ALA B 1 134 ? -5.398 -28.438 -4.535 1 98.38 134 ALA B C 1
ATOM 2703 O O . ALA B 1 134 ? -4.746 -29.281 -5.16 1 98.38 134 ALA B O 1
ATOM 2704 N N . GLU B 1 135 ? -6.441 -27.875 -5.035 1 98.25 135 GLU B N 1
ATOM 2705 C CA . GLU B 1 135 ? -6.98 -28.203 -6.352 1 98.25 135 GLU B CA 1
ATOM 2706 C C . GLU B 1 135 ? -6.086 -27.688 -7.469 1 98.25 135 GLU B C 1
ATOM 2708 O O . GLU B 1 135 ? -6.23 -28.078 -8.625 1 98.25 135 GLU B O 1
ATOM 2713 N N . LEU B 1 136 ? -5.18 -26.844 -7.078 1 98.38 136 LEU B N 1
ATOM 2714 C CA . LEU B 1 136 ? -4.254 -26.266 -8.047 1 98.38 136 LEU B CA 1
ATOM 2715 C C . LEU B 1 136 ? -2.863 -26.875 -7.895 1 98.38 136 LEU B C 1
ATOM 2717 O O . LEU B 1 136 ? -1.87 -26.281 -8.32 1 98.38 136 LEU B O 1
ATOM 2721 N N . GLY B 1 137 ? -2.787 -28 -7.18 1 98.06 137 GLY B N 1
ATOM 2722 C CA . GLY B 1 137 ? -1.569 -28.797 -7.105 1 98.06 137 GLY B CA 1
AT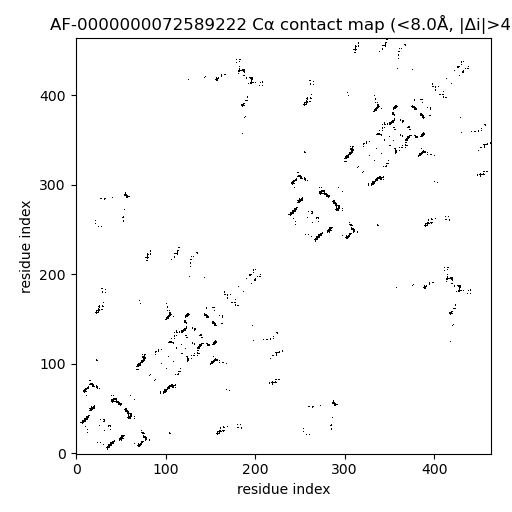OM 2723 C C . GLY B 1 137 ? -0.676 -28.406 -5.941 1 98.06 137 GLY B C 1
ATOM 2724 O O . GLY B 1 137 ? 0.389 -28.984 -5.746 1 98.06 137 GLY B O 1
ATOM 2725 N N . ALA B 1 138 ? -1.08 -27.469 -5.16 1 98.62 138 ALA B N 1
ATOM 2726 C CA . ALA B 1 138 ? -0.252 -26.969 -4.066 1 98.62 138 ALA B CA 1
ATOM 2727 C C . ALA B 1 138 ? -0.453 -27.812 -2.803 1 98.62 138 ALA B C 1
ATOM 2729 O O . ALA B 1 138 ? -1.416 -28.578 -2.703 1 98.62 138 ALA B O 1
ATOM 2730 N N . ARG B 1 139 ? 0.508 -27.75 -1.873 1 98.69 139 ARG B N 1
ATOM 2731 C CA . ARG B 1 139 ? 0.336 -28.125 -0.471 1 98.69 139 ARG B CA 1
ATOM 2732 C C . ARG B 1 139 ? 0.003 -26.891 0.377 1 98.69 139 ARG B C 1
ATOM 2734 O O . ARG B 1 139 ? 0.899 -26.156 0.782 1 98.69 139 ARG B O 1
ATOM 2741 N N . PRO B 1 140 ? -1.26 -26.688 0.636 1 98.44 140 PRO B N 1
ATOM 2742 C CA . PRO B 1 140 ? -1.673 -25.453 1.294 1 98.44 140 PRO B CA 1
ATOM 2743 C C . PRO B 1 140 ? -1.17 -25.344 2.732 1 98.44 140 PRO B C 1
ATOM 2745 O O . PRO B 1 140 ? -1.123 -26.359 3.445 1 98.44 140 PRO B O 1
ATOM 2748 N N . VAL B 1 141 ? -0.719 -24.25 3.084 1 97.81 141 VAL B N 1
ATOM 2749 C CA . VAL B 1 141 ? -0.318 -23.922 4.445 1 97.81 141 VAL B CA 1
ATOM 2750 C C . VAL B 1 141 ? -1.196 -22.781 4.984 1 97.81 141 VAL B C 1
ATOM 2752 O O . VAL B 1 141 ? -1.26 -21.703 4.391 1 97.81 141 VAL B O 1
ATOM 2755 N N . GLY B 1 142 ? -1.953 -23.062 6.02 1 92.06 142 GLY B N 1
ATOM 2756 C CA . GLY B 1 142 ? -2.756 -22.031 6.648 1 92.06 142 GLY B CA 1
ATOM 2757 C C . GLY B 1 142 ? -1.953 -21.125 7.57 1 92.06 142 GLY B C 1
ATOM 2758 O O . GLY B 1 142 ? -0.819 -21.453 7.93 1 92.06 142 GLY B O 1
ATOM 2759 N N . GLY B 1 143 ? -2.496 -20.016 7.844 1 81.25 143 GLY B N 1
ATOM 2760 C CA . GLY B 1 143 ? -1.856 -19.062 8.742 1 81.25 143 GLY B CA 1
ATOM 2761 C C . GLY B 1 143 ? -1.538 -17.734 8.078 1 81.25 143 GLY B C 1
ATOM 2762 O O . GLY B 1 143 ? -1.988 -17.469 6.965 1 81.25 143 GLY B O 1
ATOM 2763 N N . GLY B 1 144 ? -0.869 -16.75 8.828 1 81.44 144 GLY B N 1
ATOM 276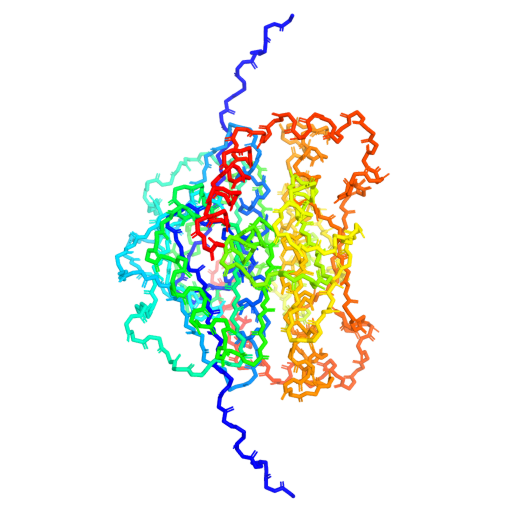4 C CA . GLY B 1 144 ? -0.654 -15.391 8.375 1 81.44 144 GLY B CA 1
ATOM 2765 C C . GLY B 1 144 ? 0.797 -15.094 8.047 1 81.44 144 GLY B C 1
ATOM 2766 O O . GLY B 1 144 ? 1.123 -13.992 7.602 1 81.44 144 GLY B O 1
ATOM 2767 N N . GLU B 1 145 ? 1.646 -16.141 8.062 1 89.62 145 GLU B N 1
ATOM 2768 C CA . GLU B 1 145 ? 3.064 -15.922 7.801 1 89.62 145 GLU B CA 1
ATOM 2769 C C . GLU B 1 145 ? 3.393 -16.141 6.328 1 89.62 145 GLU B C 1
ATOM 2771 O O . GLU B 1 145 ? 2.654 -16.828 5.617 1 89.62 145 GLU B O 1
ATOM 2776 N N . VAL B 1 146 ? 4.465 -15.547 5.906 1 98.06 146 VAL B N 1
ATOM 2777 C CA . VAL B 1 146 ? 4.98 -15.82 4.566 1 98.06 146 VAL B CA 1
ATOM 2778 C C . VAL B 1 146 ? 5.418 -17.281 4.473 1 98.06 146 VAL B C 1
ATOM 2780 O O . VAL B 1 146 ? 6.121 -17.781 5.352 1 98.06 146 VAL B O 1
ATOM 2783 N N . VAL B 1 147 ? 4.953 -18 3.465 1 98.56 147 VAL B N 1
ATOM 2784 C CA . VAL B 1 147 ? 5.383 -19.359 3.195 1 98.56 147 VAL B CA 1
ATOM 2785 C C . VAL B 1 147 ? 6.445 -19.359 2.098 1 98.56 147 VAL B C 1
ATOM 2787 O O . VAL B 1 147 ? 6.25 -18.766 1.034 1 98.56 147 VAL B O 1
ATOM 2790 N N . ILE B 1 148 ? 7.57 -20.031 2.4 1 98.75 148 ILE B N 1
ATOM 2791 C CA . ILE B 1 148 ? 8.703 -20.078 1.479 1 98.75 148 ILE B CA 1
ATOM 2792 C C . ILE B 1 148 ? 8.93 -21.516 1.024 1 98.75 148 ILE B C 1
ATOM 2794 O O . ILE B 1 148 ? 9.102 -22.422 1.852 1 98.75 148 ILE B O 1
ATOM 2798 N N . ASP B 1 149 ? 8.867 -21.719 -0.233 1 98.81 149 ASP B N 1
ATOM 2799 C CA . ASP B 1 149 ? 9.258 -22.984 -0.854 1 98.81 149 ASP B CA 1
ATOM 2800 C C . ASP B 1 149 ? 10.234 -22.75 -2.004 1 98.81 149 ASP B C 1
ATOM 2802 O O . ASP B 1 149 ? 9.82 -22.516 -3.141 1 98.81 149 ASP B O 1
ATOM 2806 N N . GLY B 1 150 ? 11.57 -22.891 -1.668 1 98.31 150 GLY B N 1
ATOM 2807 C CA . GLY B 1 150 ? 12.57 -22.516 -2.648 1 98.31 150 GLY B CA 1
ATOM 2808 C C . GLY B 1 150 ? 12.539 -21.031 -3.002 1 98.31 150 GLY B C 1
ATOM 2809 O O . GLY B 1 150 ? 12.664 -20.188 -2.125 1 98.31 150 GLY B O 1
ATOM 2810 N N . ASN B 1 151 ? 12.258 -20.781 -4.305 1 98.69 151 ASN B N 1
ATOM 2811 C CA . ASN B 1 151 ? 12.258 -19.391 -4.754 1 98.69 151 ASN B CA 1
ATOM 2812 C C . ASN B 1 151 ? 10.844 -18.812 -4.785 1 98.69 151 ASN B C 1
ATOM 2814 O O . ASN B 1 151 ? 10.641 -17.688 -5.234 1 98.69 151 ASN B O 1
ATOM 2818 N N . LEU B 1 152 ? 9.867 -19.547 -4.266 1 98.88 152 LEU B N 1
ATOM 2819 C CA . LEU B 1 152 ? 8.477 -19.094 -4.23 1 98.88 152 LEU B CA 1
ATOM 2820 C C . LEU B 1 152 ? 8.109 -18.562 -2.848 1 98.88 152 LEU B C 1
ATOM 2822 O O . LEU B 1 152 ? 8.219 -19.297 -1.854 1 98.88 152 LEU B O 1
ATOM 2826 N N . TYR B 1 153 ? 7.742 -17.344 -2.77 1 98.88 153 TYR B N 1
ATOM 2827 C CA . TYR B 1 153 ? 7.246 -16.688 -1.567 1 98.88 153 TYR B CA 1
ATOM 2828 C C . TYR B 1 153 ? 5.766 -16.344 -1.699 1 98.88 153 TYR B C 1
ATOM 2830 O O . TYR B 1 153 ? 5.367 -15.609 -2.604 1 98.88 153 TYR B O 1
ATOM 2838 N N . THR B 1 154 ? 4.945 -16.891 -0.841 1 98.75 154 THR B N 1
ATOM 2839 C CA . THR B 1 154 ? 3.516 -16.594 -0.895 1 98.75 154 THR B CA 1
ATOM 2840 C C . THR B 1 154 ? 3.021 -16.078 0.45 1 98.75 154 THR B C 1
ATOM 2842 O O . THR B 1 154 ? 3.535 -16.469 1.501 1 98.75 154 THR B O 1
ATOM 2845 N N . ALA B 1 155 ? 2.109 -15.195 0.421 1 97.94 155 ALA B N 1
ATOM 2846 C CA . ALA B 1 155 ? 1.491 -14.633 1.619 1 97.94 155 ALA B CA 1
ATOM 2847 C C . ALA B 1 155 ? 0.005 -14.367 1.398 1 97.94 155 ALA B C 1
ATOM 2849 O O . ALA B 1 155 ? -0.421 -14.086 0.277 1 97.94 155 ALA B O 1
ATOM 2850 N N . GLY B 1 156 ? -0.769 -14.492 2.467 1 94.56 156 GLY B N 1
ATOM 2851 C CA . GLY B 1 156 ? -2.193 -14.211 2.422 1 94.56 156 GLY B CA 1
ATOM 2852 C C . GLY B 1 156 ? -2.508 -12.727 2.471 1 94.56 156 GLY B C 1
ATOM 2853 O O . GLY B 1 156 ? -2.988 -12.156 1.488 1 94.56 156 GLY B O 1
ATOM 2854 N N . PRO B 1 157 ? -2.146 -12.078 3.594 1 90.75 157 PRO B N 1
ATOM 2855 C CA . PRO B 1 157 ? -2.477 -10.664 3.742 1 90.75 157 PRO B CA 1
ATOM 2856 C C . PRO B 1 157 ? -1.762 -9.781 2.719 1 90.75 157 PRO B C 1
ATOM 2858 O O . PRO B 1 157 ? -0.654 -10.102 2.285 1 90.75 157 PRO B O 1
ATOM 2861 N N . ALA B 1 158 ? -2.477 -8.664 2.348 1 90.56 158 ALA B N 1
ATOM 2862 C CA . ALA B 1 158 ? -1.824 -7.688 1.478 1 90.56 158 ALA B CA 1
ATOM 2863 C C . ALA B 1 158 ? -0.524 -7.184 2.098 1 90.56 158 ALA B C 1
ATOM 2865 O O . ALA B 1 158 ? 0.457 -6.945 1.389 1 90.56 158 ALA B O 1
ATOM 2866 N N . THR B 1 159 ? -0.434 -7.074 3.463 1 94.56 159 THR B N 1
ATOM 2867 C CA . THR B 1 159 ? 0.776 -6.629 4.145 1 94.56 159 THR B CA 1
ATOM 2868 C C . THR B 1 159 ? 1.896 -7.652 3.984 1 94.56 159 THR B C 1
ATOM 2870 O O . THR B 1 159 ? 3.072 -7.328 4.16 1 94.56 159 THR B O 1
ATOM 2873 N N . GLY B 1 160 ? 1.517 -8.852 3.654 1 96.31 160 GLY B N 1
ATOM 2874 C CA . GLY B 1 160 ? 2.506 -9.875 3.348 1 96.31 160 GLY B CA 1
ATOM 2875 C C . GLY B 1 160 ? 3.438 -9.477 2.217 1 96.31 160 GLY B C 1
ATOM 2876 O O . GLY B 1 160 ? 4.535 -10.023 2.092 1 96.31 160 GLY B O 1
ATOM 2877 N N . GLY B 1 161 ? 2.957 -8.562 1.338 1 97.38 161 GLY B N 1
ATOM 2878 C CA . GLY B 1 161 ? 3.82 -8.039 0.293 1 97.38 161 GLY B CA 1
ATOM 2879 C C . GLY B 1 161 ? 5.062 -7.352 0.833 1 97.38 161 GLY B C 1
ATOM 2880 O O . GLY B 1 161 ? 6.145 -7.473 0.258 1 97.38 161 GLY B O 1
ATOM 2881 N N . PHE B 1 162 ? 4.91 -6.594 1.979 1 98.12 162 PHE B N 1
ATOM 2882 C CA . PHE B 1 162 ? 6.07 -6.02 2.65 1 98.12 162 PHE B CA 1
ATOM 2883 C C . PHE B 1 162 ? 7 -7.117 3.156 1 98.12 162 PHE B C 1
ATOM 2885 O O . PHE B 1 162 ? 8.203 -7.078 2.91 1 98.12 162 PHE B O 1
ATOM 2892 N N . GLU B 1 163 ? 6.414 -8.102 3.793 1 98.44 163 GLU B N 1
ATOM 2893 C CA . GLU B 1 163 ? 7.172 -9.133 4.5 1 98.44 163 GLU B CA 1
ATOM 2894 C C . GLU B 1 163 ? 7.918 -10.039 3.523 1 98.44 163 GLU B C 1
ATOM 2896 O O . GLU B 1 163 ? 9.125 -10.25 3.66 1 98.44 163 GLU B O 1
ATOM 2901 N N . ALA B 1 164 ? 7.203 -10.484 2.502 1 98.75 164 ALA B N 1
ATOM 2902 C CA . ALA B 1 164 ? 7.84 -11.328 1.489 1 98.75 164 ALA B CA 1
ATOM 2903 C C . ALA B 1 164 ? 8.961 -10.578 0.782 1 98.75 164 ALA B C 1
ATOM 2905 O O . ALA B 1 164 ? 10.039 -11.133 0.547 1 98.75 164 ALA B O 1
ATOM 2906 N N . ALA B 1 165 ? 8.711 -9.328 0.442 1 98.88 165 ALA B N 1
ATOM 2907 C CA . ALA B 1 165 ? 9.703 -8.539 -0.274 1 98.88 165 ALA B CA 1
ATOM 2908 C C . ALA B 1 165 ? 10.938 -8.289 0.593 1 98.88 165 ALA B C 1
ATOM 2910 O O . ALA B 1 165 ? 12.062 -8.312 0.099 1 98.88 165 ALA B O 1
ATOM 2911 N N . LEU B 1 166 ? 10.734 -8.023 1.903 1 98.81 166 LEU B N 1
ATOM 2912 C CA . LEU B 1 166 ? 11.859 -7.84 2.809 1 98.81 166 LEU B CA 1
ATOM 2913 C C . LEU B 1 166 ? 12.695 -9.117 2.898 1 98.81 166 LEU B C 1
ATOM 2915 O O . LEU B 1 166 ? 13.93 -9.055 2.893 1 98.81 166 LEU B O 1
ATOM 2919 N N . LEU B 1 167 ? 12.062 -10.25 2.957 1 98.88 167 LEU B N 1
ATOM 2920 C CA . LEU B 1 167 ? 12.766 -11.523 3.031 1 98.88 167 LEU B CA 1
ATOM 2921 C C . LEU B 1 167 ? 13.516 -11.805 1.735 1 98.88 167 LEU B C 1
ATOM 2923 O O . LEU B 1 167 ? 14.664 -12.266 1.765 1 98.88 167 LEU B O 1
ATOM 2927 N N . VAL B 1 168 ? 12.898 -11.5 0.609 1 98.88 168 VAL B N 1
ATOM 2928 C CA . VAL B 1 168 ? 13.562 -11.68 -0.678 1 98.88 168 VAL B CA 1
ATOM 2929 C C . VAL B 1 168 ? 14.75 -10.719 -0.784 1 98.88 168 VAL B C 1
ATOM 2931 O O . VAL B 1 168 ? 15.82 -11.094 -1.269 1 98.88 168 VAL B O 1
ATOM 2934 N N . LEU B 1 169 ? 14.562 -9.477 -0.338 1 98.81 169 LEU B N 1
ATOM 2935 C CA . LEU B 1 169 ? 15.648 -8.5 -0.377 1 98.81 169 LEU B CA 1
ATOM 2936 C C . LEU B 1 169 ? 16.844 -8.977 0.446 1 98.81 169 LEU B C 1
ATOM 2938 O O . LEU B 1 169 ? 18 -8.773 0.056 1 98.81 169 LEU B O 1
ATOM 2942 N N . ALA B 1 170 ? 16.562 -9.602 1.592 1 98.81 170 ALA B N 1
ATOM 2943 C CA . ALA B 1 170 ? 17.641 -10.141 2.424 1 98.81 170 ALA B CA 1
ATOM 2944 C C . ALA B 1 170 ? 18.438 -11.195 1.668 1 98.81 170 ALA B C 1
ATOM 2946 O O . ALA B 1 170 ? 19.672 -11.273 1.813 1 98.81 170 ALA B O 1
ATOM 2947 N N . GLU B 1 171 ? 17.797 -12 0.867 1 98.56 171 GLU B N 1
ATOM 2948 C CA . GLU B 1 171 ? 18.484 -13.008 0.058 1 98.56 171 GLU B CA 1
ATOM 2949 C C . GLU B 1 171 ? 19.312 -12.359 -1.044 1 98.56 171 GLU B C 1
ATOM 2951 O O . GLU B 1 171 ? 20.422 -12.82 -1.351 1 98.56 171 GLU B O 1
ATOM 2956 N N . LEU B 1 172 ? 18.797 -11.297 -1.584 1 98.19 172 LEU B N 1
ATOM 2957 C CA . LEU B 1 172 ? 19.391 -10.68 -2.768 1 98.19 172 LEU B CA 1
ATOM 2958 C C . LEU B 1 172 ? 20.531 -9.75 -2.381 1 98.19 172 LEU B C 1
ATOM 2960 O O . LEU B 1 172 ? 21.516 -9.648 -3.107 1 98.19 172 LEU B O 1
ATOM 2964 N N . ARG B 1 173 ? 20.391 -9.055 -1.231 1 97.94 173 ARG B N 1
ATOM 2965 C CA . ARG B 1 173 ? 21.328 -7.984 -0.915 1 97.94 173 ARG B CA 1
ATOM 2966 C C . ARG B 1 173 ? 21.859 -8.133 0.503 1 97.94 173 ARG B C 1
ATOM 2968 O O . ARG B 1 173 ? 22.688 -7.328 0.945 1 97.94 173 ARG B O 1
ATOM 2975 N N . GLY B 1 174 ? 21.391 -9.102 1.244 1 97.88 174 GLY B N 1
ATOM 2976 C CA . GLY B 1 174 ? 21.828 -9.312 2.619 1 97.88 174 GLY B CA 1
ATOM 2977 C C . GLY B 1 174 ? 20.844 -8.773 3.639 1 97.88 174 GLY B C 1
ATOM 2978 O O . GLY B 1 174 ? 20.047 -7.879 3.33 1 97.88 174 GLY B O 1
ATOM 2979 N N . ALA B 1 175 ? 20.938 -9.297 4.84 1 98.19 175 ALA B N 1
ATOM 2980 C CA . ALA B 1 175 ? 20.016 -8.953 5.922 1 98.19 175 ALA B CA 1
ATOM 2981 C C . ALA B 1 175 ? 20.125 -7.477 6.285 1 98.19 175 ALA B C 1
ATOM 2983 O O . ALA B 1 175 ? 19.125 -6.84 6.621 1 98.19 175 ALA B O 1
ATOM 2984 N N . GLU B 1 176 ? 21.281 -6.91 6.219 1 97.81 176 GLU B N 1
ATOM 2985 C CA . GLU B 1 176 ? 21.469 -5.512 6.586 1 97.81 176 GLU B CA 1
ATOM 2986 C C . GLU B 1 176 ? 20.719 -4.582 5.633 1 97.81 176 GLU B C 1
ATOM 2988 O O . GLU B 1 176 ? 20.141 -3.586 6.062 1 97.81 176 GLU B O 1
ATOM 2993 N N . ALA B 1 177 ? 20.734 -4.949 4.336 1 97.75 177 ALA B N 1
ATOM 2994 C CA . ALA B 1 177 ? 19.984 -4.164 3.359 1 97.75 177 ALA B CA 1
ATOM 2995 C C . ALA B 1 177 ? 18.484 -4.227 3.639 1 97.75 177 ALA B C 1
ATOM 2997 O O . ALA B 1 177 ? 17.781 -3.211 3.555 1 97.75 177 ALA B O 1
ATOM 2998 N N . ALA B 1 178 ? 18.047 -5.391 3.971 1 98.69 178 ALA B N 1
ATOM 2999 C CA . ALA B 1 178 ? 16.625 -5.574 4.273 1 98.69 178 ALA B CA 1
ATOM 3000 C C . ALA B 1 178 ? 16.234 -4.805 5.531 1 98.69 178 ALA B C 1
ATOM 3002 O O . ALA B 1 178 ? 15.18 -4.164 5.57 1 98.69 178 ALA B O 1
ATOM 3003 N N . LYS B 1 179 ? 17.047 -4.867 6.559 1 98.75 179 LYS B N 1
ATOM 3004 C CA . LYS B 1 179 ? 16.781 -4.137 7.797 1 98.75 179 LYS B CA 1
ATOM 3005 C C . LYS B 1 179 ? 16.766 -2.629 7.555 1 98.75 179 LYS B C 1
ATOM 3007 O O . LYS B 1 179 ? 15.945 -1.911 8.133 1 98.75 179 LYS B O 1
ATOM 3012 N N . HIS B 1 180 ? 17.688 -2.186 6.688 1 98.56 180 HIS B N 1
ATOM 3013 C CA . HIS B 1 180 ? 17.719 -0.773 6.324 1 98.56 180 HIS B CA 1
ATOM 3014 C C . HIS B 1 180 ? 16.391 -0.33 5.719 1 98.56 180 HIS B C 1
ATOM 3016 O O . HIS B 1 180 ? 15.844 0.704 6.109 1 98.56 180 HIS B O 1
ATOM 3022 N N . VAL B 1 181 ? 15.875 -1.123 4.855 1 98.5 181 VAL B N 1
ATOM 3023 C CA . VAL B 1 181 ? 14.625 -0.774 4.184 1 98.5 181 VAL B CA 1
ATOM 3024 C C . VAL B 1 181 ? 13.461 -0.917 5.156 1 98.5 181 VAL B C 1
ATOM 3026 O O . VAL B 1 181 ? 12.547 -0.087 5.164 1 98.5 181 VAL B O 1
ATOM 3029 N N . GLU B 1 182 ? 13.484 -1.959 5.992 1 98.56 182 GLU B N 1
ATOM 3030 C CA . GLU B 1 182 ? 12.43 -2.127 6.984 1 98.56 182 GLU B CA 1
ATOM 3031 C C . GLU B 1 182 ? 12.305 -0.894 7.875 1 98.56 182 GLU B C 1
ATOM 3033 O O . GLU B 1 182 ? 11.203 -0.431 8.156 1 98.56 182 GLU B O 1
ATOM 3038 N N . LEU B 1 183 ? 13.422 -0.354 8.289 1 98.19 183 LEU B N 1
ATOM 3039 C CA . LEU B 1 183 ? 13.398 0.857 9.102 1 98.19 183 LEU B CA 1
ATOM 3040 C C . LEU B 1 183 ? 13 2.066 8.266 1 98.19 183 LEU B C 1
ATOM 3042 O O . LEU B 1 183 ? 12.234 2.916 8.719 1 98.19 183 LEU B O 1
ATOM 3046 N N . THR B 1 184 ? 13.484 2.111 7.012 1 97.75 184 THR B N 1
ATOM 3047 C CA . THR B 1 184 ? 13.188 3.242 6.141 1 97.75 184 THR B CA 1
ATOM 3048 C C . THR B 1 184 ? 11.68 3.438 6.008 1 97.75 184 THR B C 1
ATOM 3050 O O . THR B 1 184 ? 11.18 4.562 6.113 1 97.75 184 THR B O 1
ATOM 3053 N N . ILE B 1 185 ? 10.953 2.355 5.859 1 96.62 185 ILE B N 1
ATOM 3054 C CA . ILE B 1 185 ? 9.516 2.447 5.648 1 96.62 185 ILE B CA 1
ATOM 3055 C C . ILE B 1 185 ? 8.789 2.314 6.984 1 96.62 185 ILE B C 1
ATOM 3057 O O . ILE B 1 185 ? 7.555 2.279 7.027 1 96.62 185 ILE B O 1
ATOM 3061 N N . GLU B 1 186 ? 9.531 2.219 8.117 1 96.44 186 GLU B N 1
ATOM 3062 C CA . GLU B 1 186 ? 8.984 2.061 9.469 1 96.44 186 GLU B CA 1
ATOM 3063 C C . GLU B 1 186 ? 7.938 0.954 9.516 1 96.44 186 GLU B C 1
ATOM 3065 O O . GLU B 1 186 ? 6.812 1.178 9.961 1 96.44 186 GLU B O 1
ATOM 3070 N N . TYR B 1 187 ? 8.398 -0.242 9.141 1 96.94 187 TYR B N 1
ATOM 3071 C CA . TYR B 1 187 ? 7.453 -1.355 9.141 1 96.94 187 TYR B CA 1
ATOM 3072 C C . TYR B 1 187 ? 7.27 -1.919 10.547 1 96.94 187 TYR B C 1
ATOM 3074 O O . TYR B 1 187 ? 7.922 -2.896 10.922 1 96.94 187 TYR B O 1
ATOM 3082 N N . HIS B 1 188 ? 6.41 -1.395 11.289 1 94.62 188 HIS B N 1
ATOM 3083 C CA . HIS B 1 188 ? 6 -1.771 12.633 1 94.62 188 HIS B CA 1
ATOM 3084 C C . HIS B 1 188 ? 4.5 -1.579 12.828 1 94.62 188 HIS B C 1
ATOM 3086 O O . HIS B 1 188 ? 4.074 -0.743 13.625 1 94.62 188 HIS B O 1
ATOM 3092 N N . PRO B 1 189 ? 3.725 -2.416 12.094 1 94 189 PRO B N 1
ATOM 3093 C CA . PRO B 1 189 ? 2.271 -2.238 12.055 1 94 189 PRO B CA 1
ATOM 3094 C C . PRO B 1 189 ? 1.587 -2.68 13.344 1 94 189 PRO B C 1
ATOM 3096 O O . PRO B 1 189 ? 2.109 -3.535 14.062 1 94 189 PRO B O 1
ATOM 3099 N N . ARG B 1 190 ? 0.505 -2.053 13.625 1 92.12 190 ARG B N 1
ATOM 3100 C CA . ARG B 1 190 ? -0.329 -2.336 14.789 1 92.12 190 ARG B CA 1
ATOM 3101 C C . ARG B 1 190 ? -1.801 -2.424 14.398 1 92.12 190 ARG B C 1
ATOM 3103 O O . ARG B 1 190 ? -2.424 -1.41 14.078 1 92.12 190 ARG B O 1
ATOM 3110 N N . ALA B 1 191 ? -2.369 -3.6 14.547 1 94.81 191 ALA B N 1
ATOM 3111 C CA . ALA B 1 191 ? -3.773 -3.791 14.195 1 94.81 191 ALA B CA 1
ATOM 3112 C C . ALA B 1 191 ? -4.691 -3.193 15.258 1 94.81 191 ALA B C 1
ATOM 3114 O O . ALA B 1 191 ? -4.664 -3.607 16.422 1 94.81 191 ALA B O 1
ATOM 3115 N N . PRO B 1 192 ? -5.586 -2.262 14.859 1 96.75 192 PRO B N 1
ATOM 3116 C CA . PRO B 1 192 ? -6.363 -1.552 15.875 1 96.75 192 PRO B CA 1
ATOM 3117 C C . PRO B 1 192 ? -7.359 -2.457 16.594 1 96.75 192 PRO B C 1
ATOM 3119 O O . PRO B 1 192 ? -7.598 -2.291 17.797 1 96.75 192 PRO B O 1
ATOM 3122 N N . PHE B 1 193 ? -7.945 -3.453 15.898 1 98 193 PHE B N 1
ATOM 3123 C CA . PHE B 1 193 ? -9.039 -4.215 16.484 1 98 193 PHE B CA 1
ATOM 3124 C C . PHE B 1 193 ? -8.617 -5.656 16.75 1 98 193 PHE B C 1
ATOM 3126 O O . PHE B 1 193 ? -9.289 -6.387 17.469 1 98 193 PHE B O 1
ATOM 3133 N N . GLY B 1 194 ? -7.543 -6.102 16.141 1 96.94 194 GLY B N 1
ATOM 3134 C CA . GLY B 1 194 ? -6.977 -7.41 16.422 1 96.94 194 GLY B CA 1
ATOM 3135 C C . GLY B 1 194 ? -7.824 -8.547 15.883 1 96.94 194 GLY B C 1
ATOM 3136 O O . GLY B 1 194 ? -7.953 -9.594 16.531 1 96.94 194 GLY B O 1
ATOM 3137 N N . VAL B 1 195 ? -8.453 -8.367 14.742 1 97.81 195 VAL B N 1
ATOM 3138 C CA . VAL B 1 195 ? -9.32 -9.398 14.18 1 97.81 195 VAL B CA 1
ATOM 3139 C C . VAL B 1 195 ? -8.859 -9.75 12.766 1 97.81 195 VAL B C 1
ATOM 3141 O O . VAL B 1 195 ? -9.648 -10.242 11.953 1 97.81 195 VAL B O 1
ATOM 3144 N N . GLY B 1 196 ? -7.641 -9.492 12.438 1 96.88 196 GLY B N 1
ATOM 3145 C CA . GLY B 1 196 ? -7.16 -9.492 11.062 1 96.88 196 GLY B CA 1
ATOM 3146 C C . GLY B 1 196 ? -6.941 -10.891 10.508 1 96.88 196 GLY B C 1
ATOM 3147 O O . GLY B 1 196 ? -6.352 -11.047 9.438 1 96.88 196 GLY B O 1
ATOM 3148 N N . THR B 1 197 ? -7.344 -11.961 11.234 1 96.38 197 THR B N 1
ATOM 3149 C CA . THR B 1 197 ? -7.344 -13.336 10.758 1 96.38 197 THR B CA 1
ATOM 3150 C C . THR B 1 197 ? -8.617 -14.062 11.188 1 96.38 197 THR B C 1
ATOM 3152 O O . THR B 1 197 ? -9.25 -13.68 12.18 1 96.38 197 THR B O 1
ATOM 3155 N N . PRO B 1 198 ? -8.953 -15.117 10.438 1 96.62 198 PRO B N 1
ATOM 3156 C CA . PRO B 1 198 ? -10.125 -15.883 10.859 1 96.62 198 PRO B CA 1
ATOM 3157 C C . PRO B 1 198 ? -10.016 -16.391 12.297 1 96.62 198 PRO B C 1
ATOM 3159 O O . PRO B 1 198 ? -10.992 -16.359 13.047 1 96.62 198 PRO B O 1
ATOM 3162 N N . ALA B 1 199 ? -8.844 -16.828 12.68 1 96.38 199 ALA B N 1
ATOM 3163 C CA . ALA B 1 199 ? -8.633 -17.344 14.031 1 96.38 199 ALA B CA 1
ATOM 3164 C C . ALA B 1 199 ? -8.898 -16.266 15.078 1 96.38 199 ALA B C 1
ATOM 3166 O O . ALA B 1 199 ? -9.477 -16.531 16.125 1 96.38 199 ALA B O 1
ATOM 3167 N N . LEU B 1 200 ? -8.523 -15.047 14.836 1 96.44 200 LEU B N 1
ATOM 3168 C CA . LEU B 1 200 ? -8.695 -13.93 15.758 1 96.44 200 LEU B CA 1
ATOM 3169 C C . LEU B 1 200 ? -10.117 -13.383 15.695 1 96.44 200 LEU B C 1
ATOM 3171 O O . LEU B 1 200 ? -10.656 -12.922 16.703 1 96.44 200 LEU B O 1
ATOM 3175 N N . ALA B 1 201 ? -10.75 -13.422 14.523 1 97.5 201 ALA B N 1
ATOM 3176 C CA . ALA B 1 201 ? -12.039 -12.789 14.273 1 97.5 201 ALA B CA 1
ATOM 3177 C C . ALA B 1 201 ? -13.18 -13.672 14.773 1 97.5 201 ALA B C 1
ATOM 3179 O O . ALA B 1 201 ? -14.258 -13.172 15.125 1 97.5 201 ALA B O 1
ATOM 3180 N N . GLY B 1 202 ? -12.945 -15.023 14.789 1 97.94 202 GLY B N 1
ATOM 3181 C CA . GLY B 1 202 ? -14.008 -15.961 15.117 1 97.94 202 GLY B CA 1
ATOM 3182 C C . GLY B 1 202 ? -14.875 -16.312 13.922 1 97.94 202 GLY B C 1
ATOM 3183 O O . GLY B 1 202 ? -14.812 -15.648 12.883 1 97.94 202 GLY B O 1
ATOM 3184 N N . PRO B 1 203 ? -15.68 -17.375 14.078 1 98 203 PRO B N 1
ATOM 3185 C CA . PRO B 1 203 ? -16.391 -17.938 12.93 1 98 203 PRO B CA 1
ATOM 3186 C C . PRO B 1 203 ? -17.5 -17.016 12.414 1 98 203 PRO B C 1
ATOM 3188 O O . PRO B 1 203 ? -17.734 -16.953 11.211 1 98 203 PRO B O 1
ATOM 3191 N N . ALA B 1 204 ? -18.141 -16.312 13.312 1 98.38 204 ALA B N 1
ATOM 3192 C CA . ALA B 1 204 ? -19.266 -15.477 12.891 1 98.38 204 ALA B CA 1
ATOM 3193 C C . ALA B 1 204 ? -18.781 -14.383 11.93 1 98.38 204 ALA B C 1
ATOM 3195 O O . ALA B 1 204 ? -19.281 -14.273 10.812 1 98.38 204 ALA B O 1
ATOM 3196 N N . LEU B 1 205 ? -17.797 -13.633 12.312 1 98.44 205 LEU B N 1
ATOM 3197 C CA . LEU B 1 205 ? -17.266 -12.57 11.461 1 98.44 205 LEU B CA 1
ATOM 3198 C C . LEU B 1 205 ? -16.594 -13.148 10.219 1 98.44 205 LEU B C 1
ATOM 3200 O O . LEU B 1 205 ? -16.734 -12.609 9.125 1 98.44 205 LEU B O 1
ATOM 3204 N N . THR B 1 206 ? -15.883 -14.234 10.383 1 98.25 206 THR B N 1
ATOM 3205 C CA . THR B 1 206 ? -15.227 -14.898 9.258 1 98.25 206 THR B CA 1
ATOM 3206 C C . THR B 1 206 ? -16.234 -15.289 8.188 1 98.25 206 THR B C 1
ATOM 3208 O O . THR B 1 206 ? -16.047 -15.008 7.004 1 98.25 206 THR B O 1
ATOM 3211 N N . ASN B 1 207 ? -17.328 -15.898 8.609 1 98.38 207 ASN B N 1
ATOM 3212 C CA . ASN B 1 207 ? -18.359 -16.312 7.664 1 98.38 207 ASN B CA 1
ATOM 3213 C C . ASN B 1 207 ? -19.031 -15.109 6.992 1 98.38 207 ASN B C 1
ATOM 3215 O O . ASN B 1 207 ? -19.359 -15.164 5.809 1 98.38 207 ASN B O 1
ATOM 3219 N N . GLU B 1 208 ? -19.203 -14.109 7.75 1 98 208 GLU B N 1
ATOM 3220 C CA . GLU B 1 208 ? -19.781 -12.891 7.203 1 98 208 GLU B CA 1
ATOM 3221 C C . GLU B 1 208 ? -18.906 -12.305 6.105 1 98 208 GLU B C 1
ATOM 3223 O O . GLU B 1 208 ? -19.406 -11.93 5.039 1 98 208 GLU B O 1
ATOM 3228 N N . VAL B 1 209 ? -17.641 -12.211 6.359 1 98.06 209 VAL B N 1
ATOM 3229 C CA . VAL B 1 209 ? -16.703 -11.633 5.41 1 98.06 209 VAL B CA 1
ATOM 3230 C C . VAL B 1 209 ? -16.594 -12.523 4.18 1 98.06 209 VAL B C 1
ATOM 3232 O O . VAL B 1 209 ? -16.578 -12.031 3.047 1 98.06 209 VAL B O 1
ATOM 3235 N N . LEU B 1 210 ? -16.531 -13.867 4.359 1 97.88 210 LEU B N 1
ATOM 3236 C CA . LEU B 1 210 ? -16.484 -14.797 3.238 1 97.88 210 LEU B CA 1
ATOM 3237 C C . LEU B 1 210 ? -17.703 -14.625 2.336 1 97.88 210 LEU B C 1
ATOM 3239 O O . LEU B 1 210 ? -17.562 -14.547 1.112 1 97.88 210 LEU B O 1
ATOM 3243 N N . ALA B 1 211 ? -18.875 -14.469 2.955 1 97.56 211 ALA B N 1
ATOM 3244 C CA . ALA B 1 211 ? -20.109 -14.305 2.199 1 97.56 211 ALA B CA 1
ATOM 3245 C C . ALA B 1 211 ? -20.125 -12.977 1.452 1 97.56 211 ALA B C 1
ATOM 3247 O O . ALA B 1 211 ? -20.578 -12.906 0.303 1 97.56 211 ALA B O 1
ATOM 3248 N N . ALA B 1 212 ? -19.609 -11.977 2.059 1 96.19 212 ALA B N 1
ATOM 3249 C CA . ALA B 1 212 ? -19.672 -10.625 1.509 1 96.19 212 ALA B CA 1
ATOM 3250 C C . ALA B 1 212 ? -18.797 -10.508 0.256 1 96.19 212 ALA B C 1
ATOM 3252 O O . ALA B 1 212 ? -19.078 -9.688 -0.624 1 96.19 212 ALA B O 1
ATOM 3253 N N . HIS B 1 213 ? -17.766 -11.352 0.116 1 95.5 213 HIS B N 1
ATOM 3254 C CA . HIS B 1 213 ? -16.812 -11.18 -0.97 1 95.5 213 HIS B CA 1
ATOM 3255 C C . HIS B 1 213 ? -16.766 -12.406 -1.873 1 95.5 213 HIS B C 1
ATOM 3257 O O . HIS B 1 213 ? -15.883 -12.523 -2.729 1 95.5 213 HIS B O 1
ATOM 3263 N N . ALA B 1 214 ? -17.719 -13.305 -1.68 1 95.25 214 ALA B N 1
ATOM 3264 C CA . ALA B 1 214 ? -17.812 -14.508 -2.502 1 95.25 214 ALA B CA 1
ATOM 3265 C C . ALA B 1 214 ? -18.016 -14.156 -3.973 1 95.25 214 ALA B C 1
ATOM 3267 O O . ALA B 1 214 ? -17.531 -14.859 -4.859 1 95.25 214 ALA B O 1
ATOM 3268 N N . TRP B 1 215 ? -18.656 -13 -4.211 1 92.44 215 TRP B N 1
ATOM 3269 C CA . TRP B 1 215 ? -18.938 -12.562 -5.574 1 92.44 215 TRP B CA 1
ATOM 3270 C C . TRP B 1 215 ? -17.641 -12.344 -6.355 1 92.44 215 TRP B C 1
ATOM 3272 O O . TRP B 1 215 ? -17.609 -12.555 -7.57 1 92.44 215 TRP B O 1
ATOM 3282 N N . PHE B 1 216 ? -16.625 -11.977 -5.719 1 92.25 216 PHE B N 1
ATOM 3283 C CA . PHE B 1 216 ? -15.336 -11.727 -6.363 1 92.25 216 PHE B CA 1
ATOM 3284 C C . PHE B 1 216 ? -14.477 -12.984 -6.375 1 92.25 216 PHE B C 1
ATOM 3286 O O . PHE B 1 216 ? -13.953 -13.375 -7.422 1 92.25 216 PHE B O 1
ATOM 3293 N N . PHE B 1 217 ? -14.414 -13.688 -5.293 1 96.56 217 PHE B N 1
ATOM 3294 C CA . PHE B 1 217 ? -13.391 -14.719 -5.129 1 96.56 217 PHE B CA 1
ATOM 3295 C C . PHE B 1 217 ? -13.867 -16.047 -5.715 1 96.56 217 PHE B C 1
ATOM 3297 O O . PHE B 1 217 ? -13.062 -16.828 -6.215 1 96.56 217 PHE B O 1
ATOM 3304 N N . ASP B 1 218 ? -15.164 -16.297 -5.734 1 97.81 218 ASP B N 1
ATOM 3305 C CA . ASP B 1 218 ? -15.648 -17.562 -6.262 1 97.81 218 ASP B CA 1
ATOM 3306 C C . ASP B 1 218 ? -15.352 -17.688 -7.754 1 97.81 218 ASP B C 1
ATOM 3308 O O . ASP B 1 218 ? -14.773 -18.672 -8.195 1 97.81 218 ASP B O 1
ATOM 3312 N N . PRO B 1 219 ? -15.688 -16.625 -8.516 1 98.44 219 PRO B N 1
ATOM 3313 C CA . PRO B 1 219 ? -15.312 -16.719 -9.93 1 98.44 219 PRO B CA 1
ATOM 3314 C C . PRO B 1 219 ? -13.805 -16.828 -10.141 1 98.44 219 PRO B C 1
ATOM 3316 O O . PRO B 1 219 ? -13.359 -17.469 -11.094 1 98.44 219 PRO B O 1
ATOM 3319 N N . CYS B 1 220 ? -13.023 -16.219 -9.305 1 98.56 220 CYS B N 1
ATOM 3320 C CA . CYS B 1 220 ? -11.57 -16.328 -9.406 1 98.56 220 CYS B CA 1
ATOM 3321 C C . CYS B 1 220 ? -11.117 -17.766 -9.203 1 98.56 220 CYS B C 1
ATOM 3323 O O . CYS B 1 220 ? -10.266 -18.266 -9.945 1 98.56 220 CYS B O 1
ATOM 3325 N N . LYS B 1 221 ? -11.672 -18.453 -8.211 1 98.69 221 LYS B N 1
ATOM 3326 C CA . LYS B 1 221 ? -11.359 -19.859 -7.977 1 98.69 221 LYS B CA 1
ATOM 3327 C C . LYS B 1 221 ? -11.734 -20.703 -9.188 1 98.69 221 LYS B C 1
ATOM 3329 O O . LYS B 1 221 ? -10.938 -21.531 -9.633 1 98.69 221 LYS B O 1
ATOM 3334 N N . ASP B 1 222 ? -12.914 -20.438 -9.672 1 98.62 222 ASP B N 1
ATOM 3335 C CA . ASP B 1 222 ? -13.391 -21.203 -10.82 1 98.62 222 ASP B CA 1
ATOM 3336 C C . ASP B 1 222 ? -12.484 -21 -12.031 1 98.62 222 ASP B C 1
ATOM 3338 O O . ASP B 1 222 ? -12.141 -21.969 -12.719 1 98.62 222 ASP B O 1
ATOM 3342 N N . ALA B 1 223 ? -12.102 -19.781 -12.25 1 98.75 223 ALA B N 1
ATOM 3343 C CA . ALA B 1 223 ? -11.227 -19.469 -13.375 1 98.75 223 ALA B CA 1
ATOM 3344 C C . ALA B 1 223 ? -9.867 -20.156 -13.219 1 98.75 223 ALA B C 1
ATOM 3346 O O . ALA B 1 223 ? -9.32 -20.688 -14.188 1 98.75 223 ALA B O 1
ATOM 3347 N N . ALA B 1 224 ? -9.344 -20.141 -12.016 1 98.75 224 ALA B N 1
ATOM 3348 C CA . ALA B 1 224 ? -8.047 -20.75 -11.75 1 98.75 224 ALA B CA 1
ATOM 3349 C C . ALA B 1 224 ? -8.102 -22.266 -11.984 1 98.75 224 ALA B C 1
ATOM 3351 O O . ALA B 1 224 ? -7.207 -22.828 -12.609 1 98.75 224 ALA B O 1
ATOM 3352 N N . ARG B 1 225 ? -9.172 -22.906 -11.5 1 98.31 225 ARG B N 1
ATOM 3353 C CA . ARG B 1 225 ? -9.359 -24.344 -11.68 1 98.31 225 ARG B CA 1
ATOM 3354 C C . ARG B 1 225 ? -9.438 -24.703 -13.156 1 98.31 225 ARG B C 1
ATOM 3356 O O . ARG B 1 225 ? -8.812 -25.672 -13.602 1 98.31 225 ARG B O 1
ATOM 3363 N N . ALA B 1 226 ? -10.188 -23.906 -13.859 1 98.19 226 ALA B N 1
ATOM 3364 C CA . ALA B 1 226 ? -10.359 -24.156 -15.289 1 98.19 226 ALA B CA 1
ATOM 3365 C C . ALA B 1 226 ? -9.039 -24.016 -16.031 1 98.19 226 ALA B C 1
ATOM 3367 O O . ALA B 1 226 ? -8.695 -24.859 -16.859 1 98.19 226 ALA B O 1
ATOM 3368 N N . ALA B 1 227 ? -8.359 -22.969 -15.734 1 97.44 227 ALA B N 1
ATOM 3369 C CA . ALA B 1 227 ? -7.078 -22.719 -16.391 1 97.44 227 ALA B CA 1
ATOM 3370 C C . ALA B 1 227 ? -6.066 -23.812 -16.047 1 97.44 227 ALA B C 1
ATOM 3372 O O . ALA B 1 227 ? -5.34 -24.297 -16.922 1 97.44 227 ALA B O 1
ATOM 3373 N N . TYR B 1 228 ? -5.977 -24.156 -14.805 1 96.88 228 TYR B N 1
ATOM 3374 C CA . TYR B 1 228 ? -5.082 -25.219 -14.344 1 96.88 228 TYR B CA 1
ATOM 3375 C C . TYR B 1 228 ? -5.375 -26.531 -15.055 1 96.88 228 TYR B C 1
ATOM 3377 O O . TYR B 1 228 ? -4.453 -27.234 -15.461 1 96.88 228 TYR B O 1
ATOM 3385 N N . GLY B 1 229 ? -6.648 -26.844 -15.203 1 94.94 229 GLY B N 1
ATOM 3386 C CA . GLY B 1 229 ? -7.066 -28.062 -15.875 1 94.94 229 GLY B CA 1
ATOM 3387 C C . GLY B 1 229 ? -6.664 -28.109 -17.344 1 94.94 229 GLY B C 1
ATOM 3388 O O . GLY B 1 229 ? -6.305 -29.172 -17.859 1 94.94 229 GLY B O 1
ATOM 3389 N N . ARG B 1 230 ? -6.605 -26.938 -17.984 1 90.56 230 ARG B N 1
ATOM 3390 C CA . ARG B 1 230 ? -6.246 -26.859 -19.406 1 90.56 230 ARG B CA 1
ATOM 3391 C C . ARG B 1 230 ? -4.754 -27.094 -19.594 1 90.56 230 ARG B C 1
ATOM 3393 O O . ARG B 1 230 ? -4.324 -27.516 -20.672 1 90.56 230 ARG B O 1
ATOM 3400 N N . GLY B 1 231 ? -4.043 -26.625 -18.688 1 82.5 231 GLY B N 1
ATOM 3401 C CA . GLY B 1 231 ? -2.596 -26.734 -18.812 1 82.5 231 GLY B CA 1
ATOM 3402 C C . GLY B 1 231 ? -2.074 -28.109 -18.453 1 82.5 231 GLY B C 1
ATOM 3403 O O . GLY B 1 231 ? -0.877 -28.375 -18.578 1 82.5 231 GLY B O 1
ATOM 3404 N N . ARG B 1 232 ? -2.91 -29.047 -18 1 71.69 232 ARG B N 1
ATOM 3405 C CA . ARG B 1 232 ? -2.555 -30.438 -17.734 1 71.69 232 ARG B CA 1
ATOM 3406 C C . ARG B 1 232 ? -2.824 -31.312 -18.953 1 71.69 232 ARG B C 1
ATOM 3408 O O . ARG B 1 232 ? -3.725 -31.031 -19.75 1 71.69 232 ARG B O 1
#

Nearest PDB structures (foldseek):
  3noo-assembly1_B  TM=9.563E-01  e=1.074E-24  Pseudomonas fluorescens
  3nor-assembly1_A-2  TM=9.487E-01  e=6.596E-25  Pseudomonas fluorescens
  7l9q-assembly1_B  TM=9.408E-01  e=4.050E-25  Pseudomonas protegens Pf-5
  3nov-assembly1_A-2  TM=9.462E-01  e=7.010E-25  Pseudomonas fluorescens
  3noq-assembly1_A  TM=9.455E-01  e=3.028E-24  Pseudomonas fluorescens

Foldseek 3Di:
DPPPPDAAAEEEEEDDAAFAVLLQVLLCLLQVPFPRYDYWYEEQDQDWHAYVVGDTDGTPAYLVGDDQEHQEYEFGADFLVLLLDPVNLVSCLRHCVRYQAYEYEALRVLSCLLSLNAADEEEEAAPLCQVLSVLSRHDYDDDAAWDDTRRYTYGHDSNVSNVSSLVSCCVVPNNVSSVVSCVVVVPDDDDPPQCPHCVRVDDVVVVVVSVVCCVGVVSNSVSSSVSSVVVD/DPPPDDAAAEEEEEDDAAFAVLLQVLLCLLQVPFPRYDYWYEEQDQDWHAYVVGDTDGTPAYLVGDDQEHQEYEFEAHFLVLLLDPVNLVSCLRHCVRYQAYEYEANRVLSCLLSLNAADEEEEAAPLCQVLSVLSRHDYDDDAAWDDTRRYTYGHDSNVSNVSSLVSCCVVPNNVSSVVSCVVVVPDDDDPPQCPHCVRVDDVVVVVVSVVCCVGVVSNSVSSSVSSVVVD

Organism: Burkholderia pseudomallei (strain K96243) (NCBI:txid272560)

Secondary structure (DSSP, 8-state):
-----PPPEEEEEE--TT-BTHHHHHHHHHHHHSSSEEEEEEES-SS-EE-BSS-EE--SEETTTS-S--SEEEE----HHHHT-HHHHHHHHHHHHH-SEEEEETTHHHHHHHTTTTTT-EE---TTTGGGTGGGT-EE--SSSPEEETTEEEESSTTHHHHHHHHHHHHHH-HHHHHHHHHHTT-----SSS--SHHHHHHHHHHHHHHHTHHHHHHHHHHHHHHHHHT-/-----PPPEEEEEE--TT-BTHHHHHHHHHHHHSSSEEEEEEES-SS-EE-BSS-EE--SEETTTS-S--SEEEE----HHHHT-HHHHHHHHHHHHH-SEEEEETTHHHHHHHTTTTTT-EE---TTTGGGTGGGT-EE--SSSPEEETTEEEESSTTHHHHHHHHHHHHHH-HHHHHHHHHHTT-----SSS--SHHHHHHHHHHHHHHHTHHHHHHHHHHHHHHHHHT-

Radius of gyration: 21.09 Å; Cα contacts (8 Å, |Δi|>4): 1129; chains: 2; bounding box: 73×64×45 Å

InterPro domains:
  IPR002818 DJ-1/PfpI [PF01965] (13-169)
  IPR029062 Class I glutamine amidotransferase-like [G3DSA:3.40.50.880] (1-228)
  IPR029062 Class I glutamine amidotransferase-like [SSF52317] (8-189)
  IPR052158 Isonitrile Hydratase and Quaternary Amine Regulator [PTHR43130] (2-205)

pLDDT: mean 95.87, std 9.2, range [25.36, 98.94]

Solvent-accessible surface area (backbone atoms only — not comparable to full-atom values): 22632 Å² total; per-residue (Å²): 131,76,80,72,83,72,76,60,45,33,34,38,34,60,55,51,68,39,17,30,51,56,23,45,39,29,30,48,49,44,48,50,65,35,84,55,52,42,80,34,34,28,23,86,51,60,62,75,34,42,25,34,57,85,45,46,31,39,31,78,31,29,63,90,66,50,70,75,65,24,53,30,37,38,31,28,24,55,36,30,71,56,44,53,28,64,69,53,35,54,48,51,43,53,46,54,74,44,20,63,24,34,36,24,14,20,57,11,33,45,47,41,18,23,43,56,72,24,60,78,31,56,34,32,28,25,84,84,54,41,84,51,34,51,78,33,39,23,42,62,48,86,72,72,62,72,29,75,42,89,49,37,34,16,10,14,24,31,58,32,17,35,36,45,36,36,55,51,38,22,74,75,66,31,60,68,52,24,47,48,36,36,35,69,52,24,48,53,70,64,60,85,79,60,29,17,40,57,86,61,42,34,68,70,55,39,51,51,47,48,62,72,46,38,82,59,48,49,50,28,49,52,22,17,51,53,35,31,56,67,76,99,130,76,80,72,83,72,77,60,45,33,35,37,34,59,54,52,70,40,18,30,51,55,24,44,41,29,29,48,48,44,49,50,66,36,83,55,52,41,80,34,34,28,23,87,49,61,61,75,35,41,25,35,57,85,44,46,31,38,32,78,30,30,64,90,66,50,70,72,65,25,54,31,36,38,32,29,24,54,39,28,72,56,42,53,28,66,68,53,35,52,48,51,42,55,47,53,73,42,20,63,25,33,35,24,14,20,57,10,34,45,47,41,17,22,43,55,73,25,59,78,31,57,34,31,27,24,84,84,54,42,84,51,34,50,78,32,39,24,43,63,47,88,70,70,62,71,29,74,43,90,49,36,33,16,8,12,22,32,56,32,18,35,36,44,35,35,54,50,37,23,74,75,66,32,60,67,54,22,48,47,35,36,35,68,54,24,48,54,69,64,60,84,81,61,28,16,40,57,85,62,43,33,68,70,54,38,50,50,46,49,62,73,45,37,82,60,48,48,50,29,50,53,23,18,50,52,36,30,59,66,75,99

Sequence (464 aa):
MSATARRPLKTGFLLAPGVAVMDLFGAHAVFGFAPQSELHLLWKTREPISALPPFPIAATTTFADCPDELDAFVVGAVPADVIADDEVIAFVRRQASRARYVIGICGGVLLLGAAGLLNGRRATTNFHVLDALAELGARPVGGGEVVIDGNLYTAGPATGGFEAALLVLAELRGAEAAKHVELTIEYHPRAPFGVGTPALAGPALTNEVLAAHAWFFDPCKDAARAAYGRGRMSATARRPLKTGFLLAPGVAVMDLFGAHAVFGFAPQSELHLLWKTREPISALPPFPIAATTTFADCPDELDAFVVGAVPADVIADDEVIAFVRRQASRARYVIGICGGVLLLGAAGLLNGRRATTNFHVLDALAELGARPVGGGEVVIDGNLYTAGPATGGFEAALLVLAELRGAEAAKHVELTIEYHPRAPFGVGTPALAGPALTNEVLAAHAWFFDPCKDAARAAYGRGR